Protein AF-A0A2C9KBS8-F1 (afdb_monomer_lite)

Secondary structure (DSSP, 8-state):
--TTPEETTTSEEEETTEEEEPPEEEEEEEEEBTEEEEEEEEETTTEEE-STTGGGGTT---GGG-TTS-EEEEEES-B-TTSSEEEEEEEETTGGGSTT-S-----TTHHHHHHHHHHHHHHHHT-SEEEEEEEEEEEEEEE-B--TT--TT--EEEEEEEEEEEEEEEETTEEEEEEEEEEEEEEEEEEEEE-PPP-TT---EEEE-SSS-EE-S-TTSGGGGGTTTSB-TTSSBTEEEEEEEEE-SHHHHHHHHHHHTGGGGT-HHHHHHHHTSPPEESBGGG--TTEEEEEEESTTS-EEEEEE-HHHHHHH-TT---EEEEEEE----SS--HHHHHHHHHTPEEPPSSTTS--EESS-TTS--HHHHHHHHHHHHHHTT-HHHHHHHHHHS----EESS------------

pLDDT: mean 85.55, std 11.58, range [31.38, 98.0]

Sequence (417 aa):
MEVGDSLLSDDYVSVGSIHVSKPIQFSTGAPFSNQYQTSAFIFSNGVIGFNDYMFTIGGITDISKLTNLNIVAPYLTNINPKLGQVYYHLYDMFGNQFEDVVQKFDNPKMAEILTRAKKDVTEYRGLVDFKVNNVLITTWVNVQPFSLNNKASEVNTFQAIYISGWETVKIAGQTIALDEESAYVIFLYQYGKMKWNHVPGRVVSIGTTGTNLNILKDLNTPLVAMLDRVPGNTGYKGVVSFEVGRVYGTAQSCNRYVCDNVNFLNNGRYQHEKNELYRCPCTLERLGNQWQLFETRGLFDEIYCYAISPVAKRRLLRNNIRNELCCYKWVKPESDDWKEWLRTWREATYLPPSPNSGHILVRDPWDYNYFAIENLYMHQMCCNSKEKYCNRFYKLFSDMGCSNFVTFVPRKFDGML

Radius of gyration: 27.91 Å; chains: 1; bounding box: 72×43×102 Å

Structure (mmCIF, N/CA/C/O backbone):
data_AF-A0A2C9KBS8-F1
#
_entry.id   AF-A0A2C9KBS8-F1
#
loop_
_atom_site.group_PDB
_atom_site.id
_atom_site.type_symbol
_atom_site.label_atom_id
_atom_site.label_alt_id
_atom_site.label_comp_id
_atom_site.label_asym_id
_atom_site.label_entity_id
_atom_site.label_seq_id
_atom_site.pdbx_PDB_ins_code
_atom_site.Cartn_x
_atom_site.Cartn_y
_atom_site.Cartn_z
_atom_site.occupancy
_atom_site.B_iso_or_equiv
_atom_site.auth_seq_id
_atom_site.auth_comp_id
_atom_site.auth_asym_id
_atom_site.auth_atom_id
_atom_site.pdbx_PDB_model_num
ATOM 1 N N . MET A 1 1 ? -21.560 -10.271 9.854 1.00 47.56 1 MET A N 1
ATOM 2 C CA . MET A 1 1 ? -20.763 -11.426 9.421 1.00 47.56 1 MET A CA 1
ATOM 3 C C . MET A 1 1 ? -20.836 -11.424 7.920 1.00 47.56 1 MET A C 1
ATOM 5 O O . MET A 1 1 ? -21.908 -11.673 7.372 1.00 47.56 1 MET A O 1
ATOM 9 N N . GLU A 1 2 ? -19.766 -10.976 7.290 1.00 56.41 2 GLU A N 1
ATOM 10 C CA . GLU A 1 2 ? -19.670 -10.923 5.838 1.00 56.41 2 GLU A CA 1
ATOM 11 C C . GLU A 1 2 ? -18.858 -12.116 5.336 1.00 56.41 2 GLU A C 1
ATOM 13 O O . GLU A 1 2 ? -18.122 -12.760 6.086 1.00 56.41 2 GLU A O 1
ATOM 18 N N . VAL A 1 3 ? -19.040 -12.457 4.063 1.00 57.53 3 VAL A N 1
ATOM 19 C CA . VAL A 1 3 ? -18.264 -13.520 3.423 1.00 57.53 3 VAL A CA 1
ATOM 20 C C . VAL A 1 3 ? -16.788 -13.114 3.448 1.00 57.53 3 VAL A C 1
ATOM 22 O O . VAL A 1 3 ? -16.436 -12.060 2.928 1.00 57.53 3 VAL A O 1
ATOM 25 N N . GLY A 1 4 ? -15.942 -13.950 4.053 1.00 63.09 4 GLY A N 1
ATOM 26 C CA . GLY A 1 4 ? -14.493 -13.743 4.131 1.00 63.09 4 GLY A CA 1
ATOM 27 C C . GLY A 1 4 ? -13.977 -13.208 5.470 1.00 63.09 4 GLY A C 1
ATOM 28 O O . GLY A 1 4 ? -12.762 -13.192 5.660 1.00 63.09 4 GLY A O 1
ATOM 29 N N . ASP A 1 5 ? -14.838 -12.796 6.409 1.00 74.19 5 ASP A N 1
ATOM 30 C CA . ASP A 1 5 ? -14.390 -12.407 7.756 1.00 74.19 5 ASP A CA 1
ATOM 31 C C . ASP A 1 5 ? -13.698 -13.589 8.454 1.00 74.19 5 ASP A C 1
ATOM 33 O O . ASP A 1 5 ? -14.250 -14.688 8.535 1.00 74.19 5 ASP A O 1
ATOM 37 N N . SER A 1 6 ? -12.503 -13.355 8.996 1.00 79.44 6 SER A N 1
ATOM 38 C CA . SER A 1 6 ? -11.821 -14.331 9.846 1.00 79.44 6 SER A CA 1
ATOM 39 C C . SER A 1 6 ? -12.314 -14.189 11.280 1.00 79.44 6 SER A C 1
ATOM 41 O O . SER A 1 6 ? -12.401 -13.079 11.813 1.00 79.44 6 SER A O 1
ATOM 43 N N . LEU A 1 7 ? -12.635 -15.317 11.910 1.00 85.31 7 LEU A N 1
ATOM 44 C CA . LEU A 1 7 ? -13.058 -15.380 13.301 1.00 85.31 7 LEU A CA 1
ATOM 45 C C . LEU A 1 7 ? -11.874 -15.828 14.164 1.00 85.31 7 LEU A C 1
ATOM 47 O O . LEU A 1 7 ? -11.342 -16.920 13.992 1.00 85.31 7 LEU A O 1
ATOM 51 N N . LEU A 1 8 ? -11.479 -14.993 15.126 1.00 84.12 8 LEU A N 1
ATOM 52 C CA . LEU A 1 8 ? -10.310 -15.247 15.974 1.00 84.12 8 LEU A CA 1
ATOM 53 C C . LEU A 1 8 ? -10.403 -16.572 16.746 1.00 84.12 8 LEU A C 1
ATOM 55 O O . LEU A 1 8 ? -9.382 -17.189 17.012 1.00 84.12 8 LEU A O 1
ATOM 59 N N . SER A 1 9 ? -11.604 -17.019 17.123 1.00 80.75 9 SER A N 1
ATOM 60 C CA . SER A 1 9 ? -11.768 -18.283 17.852 1.00 80.75 9 SER A CA 1
ATOM 61 C C . SER A 1 9 ? -11.468 -19.526 17.016 1.00 80.75 9 SER A C 1
ATOM 63 O O . SER A 1 9 ? -11.277 -20.587 17.604 1.00 80.75 9 SER A O 1
ATOM 65 N N . ASP A 1 10 ? -11.427 -19.406 15.689 1.00 83.56 10 ASP A N 1
ATOM 66 C CA . ASP A 1 10 ? -11.224 -20.550 14.797 1.00 83.56 10 ASP A CA 1
ATOM 67 C C . ASP A 1 10 ? -9.735 -20.879 14.636 1.00 83.56 10 ASP A C 1
ATOM 69 O O . ASP A 1 10 ? -9.373 -22.041 14.467 1.00 83.56 10 ASP A O 1
ATOM 73 N N . ASP A 1 11 ? -8.862 -19.868 14.716 1.00 83.38 11 ASP A N 1
ATOM 74 C CA . ASP A 1 11 ? -7.425 -20.022 14.496 1.00 83.38 11 ASP A CA 1
ATOM 75 C C . ASP A 1 11 ? -6.623 -18.961 15.271 1.00 83.38 11 ASP A C 1
ATOM 77 O O . ASP A 1 11 ? -6.515 -17.799 14.861 1.00 83.38 11 ASP A O 1
ATOM 81 N N . TYR A 1 12 ? -6.069 -19.357 16.422 1.00 87.25 12 TYR A N 1
ATOM 82 C CA . TYR A 1 12 ? -5.341 -18.461 17.320 1.00 87.25 12 TYR A CA 1
ATOM 83 C C . TYR A 1 12 ? -4.171 -19.135 18.038 1.00 87.25 12 TYR A C 1
ATOM 85 O O . TYR A 1 12 ? -4.115 -20.352 18.217 1.00 87.25 12 TYR A O 1
ATOM 93 N N . VAL A 1 13 ? -3.255 -18.298 18.520 1.00 86.25 13 VAL A N 1
ATOM 94 C CA . VAL A 1 13 ? -2.215 -18.655 19.484 1.00 86.25 13 VAL A CA 1
ATOM 95 C C . VAL A 1 13 ? -2.587 -18.058 20.839 1.00 86.25 13 VAL A C 1
ATOM 97 O O . VAL A 1 13 ? -2.938 -16.881 20.939 1.00 86.25 13 VAL A O 1
ATOM 100 N N . SER A 1 14 ? -2.517 -18.864 21.897 1.00 84.88 14 SER A N 1
ATOM 101 C CA . SER A 1 14 ? -2.708 -18.384 23.269 1.00 84.88 14 SER A CA 1
ATOM 102 C C . SER A 1 14 ? -1.420 -17.780 23.812 1.00 84.88 14 SER A C 1
ATOM 104 O O . SER A 1 14 ? -0.392 -18.455 23.865 1.00 84.88 14 SER A O 1
ATOM 106 N N . VAL A 1 15 ? -1.493 -16.545 24.304 1.00 77.25 15 VAL A N 1
ATOM 107 C CA . VAL A 1 15 ? -0.417 -15.911 25.076 1.00 77.25 15 VAL A CA 1
ATOM 108 C C . VAL A 1 15 ? -0.972 -15.553 26.449 1.00 77.25 15 VAL A C 1
ATOM 110 O O . VAL A 1 15 ? -1.724 -14.589 26.604 1.00 77.25 15 VAL A O 1
ATOM 113 N N . GLY A 1 16 ? -0.648 -16.368 27.455 1.00 78.44 16 GLY A N 1
ATOM 114 C CA . GLY A 1 16 ? -1.288 -16.273 28.766 1.00 78.44 16 GLY A CA 1
ATOM 115 C C . GLY A 1 16 ? -2.800 -16.504 28.658 1.00 78.44 16 GLY A C 1
ATOM 116 O O . GLY A 1 16 ? -3.236 -17.565 28.218 1.00 78.44 16 GLY A O 1
ATOM 117 N N . SER A 1 17 ? -3.600 -15.509 29.049 1.00 78.94 17 SER A N 1
ATOM 118 C CA . SER A 1 17 ? -5.070 -15.553 29.008 1.00 78.94 17 SER A CA 1
ATOM 119 C C . SER A 1 17 ? -5.684 -14.840 27.797 1.00 78.94 17 SER A C 1
ATOM 121 O O . SER A 1 17 ? -6.866 -14.505 27.832 1.00 78.94 17 SER A O 1
ATOM 123 N N . ILE A 1 18 ? -4.900 -14.545 26.758 1.00 85.12 18 ILE A N 1
ATOM 124 C CA . ILE A 1 18 ? -5.331 -13.773 25.584 1.00 85.12 18 ILE A CA 1
ATOM 125 C C . ILE A 1 18 ? -5.205 -14.648 24.333 1.00 85.12 18 ILE A C 1
ATOM 127 O O . ILE A 1 18 ? -4.222 -15.375 24.183 1.00 85.12 18 ILE A O 1
ATOM 131 N N . HIS A 1 19 ? -6.194 -14.573 23.439 1.00 89.44 19 HIS A N 1
ATOM 132 C CA . HIS A 1 19 ? -6.116 -15.179 22.108 1.00 89.44 19 HIS A CA 1
ATOM 133 C C . HIS A 1 19 ? -5.547 -14.160 21.117 1.00 89.44 19 HIS A C 1
ATOM 135 O O . HIS A 1 19 ? -5.976 -13.001 21.111 1.00 89.44 19 HIS A O 1
ATOM 141 N N . VAL A 1 20 ? -4.599 -14.596 20.288 1.00 89.69 20 VAL A N 1
ATOM 142 C CA . VAL A 1 20 ? -3.915 -13.772 19.283 1.00 89.69 20 VAL A CA 1
ATOM 143 C C . VAL A 1 20 ? -4.057 -14.423 17.914 1.00 89.69 20 VAL A C 1
ATOM 145 O O . VAL A 1 20 ? -3.843 -15.628 17.786 1.00 89.69 20 VAL A O 1
ATOM 148 N N . SER A 1 21 ? -4.419 -13.648 16.892 1.00 90.75 21 SER A N 1
ATOM 149 C CA . SER A 1 21 ? -4.549 -14.168 15.529 1.00 90.75 21 SER A CA 1
ATOM 150 C C . SER A 1 21 ? -3.205 -14.652 14.982 1.00 90.75 21 SER A C 1
ATOM 152 O O . SER A 1 21 ? -2.134 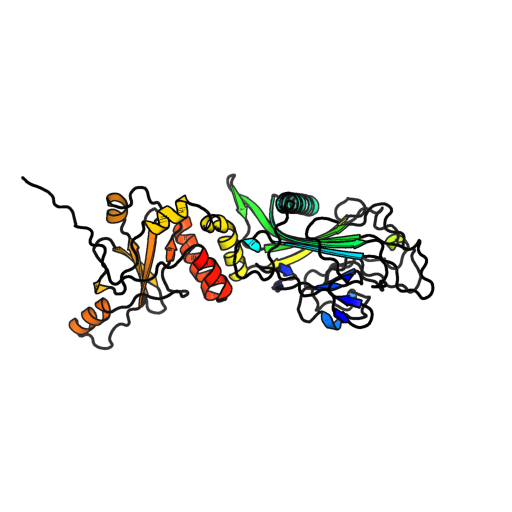-14.227 15.423 1.00 90.75 21 SER A O 1
ATOM 154 N N . LYS A 1 22 ? -3.250 -15.471 13.929 1.00 87.75 22 LYS A N 1
ATOM 155 C CA . LYS A 1 22 ? -2.111 -15.596 13.009 1.00 87.75 22 LYS A CA 1
ATOM 156 C C . LYS A 1 22 ? -1.735 -14.227 12.411 1.00 87.75 22 LYS A C 1
ATOM 158 O O . LYS A 1 22 ? -2.576 -13.320 12.398 1.00 87.75 22 LYS A O 1
ATOM 163 N N . PRO A 1 23 ? -0.492 -14.059 11.919 1.00 87.56 23 PRO A N 1
ATOM 164 C CA . PRO A 1 23 ? -0.066 -12.804 11.313 1.00 87.56 23 PRO A CA 1
ATOM 165 C C . PRO A 1 23 ? -0.908 -12.477 10.076 1.00 87.56 23 PRO A C 1
ATOM 167 O O . PRO A 1 23 ? -0.992 -13.274 9.140 1.00 87.56 23 PRO A O 1
ATOM 170 N N . ILE A 1 24 ? -1.485 -11.281 10.064 1.00 88.56 24 ILE A N 1
ATOM 171 C CA . ILE A 1 24 ? -2.186 -10.694 8.921 1.00 88.56 24 ILE A CA 1
ATOM 172 C C . ILE A 1 24 ? -1.147 -9.949 8.090 1.00 88.56 24 ILE A C 1
ATOM 174 O O . ILE A 1 24 ? -0.577 -8.973 8.568 1.00 88.56 24 ILE A O 1
ATOM 178 N N . GLN A 1 25 ? -0.872 -10.417 6.875 1.00 87.50 25 GLN A N 1
ATOM 179 C CA . GLN A 1 25 ? 0.206 -9.891 6.033 1.00 87.50 25 GLN A CA 1
ATOM 180 C C . GLN A 1 25 ? -0.299 -8.789 5.096 1.00 87.50 25 GLN A C 1
ATOM 182 O O . GLN A 1 25 ? -1.253 -9.008 4.353 1.00 87.50 25 GLN A O 1
ATOM 187 N N . PHE A 1 26 ? 0.379 -7.641 5.077 1.00 87.12 26 PHE A N 1
ATOM 188 C CA . PHE A 1 26 ? 0.108 -6.548 4.138 1.00 87.12 26 PHE A CA 1
ATOM 189 C C . PHE A 1 26 ? 0.974 -6.699 2.889 1.00 87.12 26 PHE A C 1
ATOM 191 O O . PHE A 1 26 ? 2.207 -6.739 2.982 1.00 87.12 26 PHE A O 1
ATOM 198 N N . SER A 1 27 ? 0.373 -6.736 1.698 1.00 81.94 27 SER A N 1
ATOM 199 C CA . SER A 1 27 ? 1.137 -6.988 0.474 1.00 81.94 27 SER A CA 1
ATOM 200 C C . SER A 1 27 ? 2.098 -5.841 0.149 1.00 81.94 27 SER A C 1
ATOM 202 O O . SER A 1 27 ? 3.232 -6.096 -0.268 1.00 81.94 27 SER A O 1
ATOM 204 N N . THR A 1 28 ? 1.686 -4.593 0.375 1.00 81.25 28 THR A N 1
ATOM 205 C CA . THR A 1 28 ? 2.481 -3.372 0.155 1.00 81.25 28 THR A CA 1
ATOM 206 C C . THR A 1 28 ? 3.132 -2.837 1.432 1.00 81.25 28 THR A C 1
ATOM 208 O O . THR A 1 28 ? 3.861 -1.852 1.377 1.00 81.25 28 THR A O 1
ATOM 211 N N . GLY A 1 29 ? 2.887 -3.473 2.580 1.00 87.81 29 GLY A N 1
ATOM 212 C CA . GLY A 1 29 ? 3.181 -2.903 3.895 1.00 87.81 29 GLY A CA 1
ATOM 213 C C . GLY A 1 29 ? 2.110 -1.912 4.365 1.00 87.81 29 GLY A C 1
ATOM 214 O O . GLY A 1 29 ? 1.300 -1.427 3.578 1.00 87.81 29 GLY A O 1
ATOM 215 N N . ALA A 1 30 ? 2.121 -1.639 5.668 1.00 91.38 30 ALA A N 1
ATOM 216 C CA . ALA A 1 30 ? 1.193 -0.767 6.379 1.00 91.38 30 ALA A CA 1
ATOM 217 C C . ALA A 1 30 ? 1.975 0.340 7.112 1.00 91.38 30 ALA A C 1
ATOM 219 O O . ALA A 1 30 ? 2.796 0.020 7.978 1.00 91.38 30 ALA A O 1
ATOM 220 N N . PRO A 1 31 ? 1.787 1.630 6.781 1.00 93.94 31 PRO A N 1
ATOM 221 C CA . PRO A 1 31 ? 2.407 2.725 7.517 1.00 93.94 31 PRO A CA 1
ATOM 222 C C . PRO A 1 31 ? 2.005 2.719 8.994 1.00 93.94 31 PRO A C 1
ATOM 224 O O . PRO A 1 31 ? 0.822 2.740 9.341 1.00 93.94 31 PRO A O 1
ATOM 227 N N . PHE A 1 32 ? 2.988 2.740 9.882 1.00 93.06 32 PHE A N 1
ATOM 228 C CA . PHE A 1 32 ? 2.775 2.974 11.304 1.00 93.06 32 PHE A CA 1
ATOM 229 C C . PHE A 1 32 ? 3.991 3.694 11.870 1.00 93.06 32 PHE A C 1
ATOM 231 O O . PHE A 1 32 ? 5.130 3.295 11.611 1.00 93.06 32 PHE A O 1
ATOM 238 N N . SER A 1 33 ? 3.770 4.756 12.639 1.00 90.75 33 SER A N 1
ATOM 239 C CA . SER A 1 33 ? 4.826 5.696 13.007 1.00 90.75 33 SER A CA 1
ATOM 240 C C . SER A 1 33 ? 5.521 6.211 11.735 1.00 90.75 33 SER A C 1
ATOM 242 O O . SER A 1 33 ? 4.856 6.723 10.837 1.00 90.75 33 SER A O 1
ATOM 244 N N . ASN A 1 34 ? 6.833 6.027 11.613 1.00 89.50 34 ASN A N 1
ATOM 245 C CA . ASN A 1 34 ? 7.639 6.386 10.447 1.00 89.50 34 ASN A CA 1
ATOM 246 C C . ASN A 1 34 ? 8.169 5.157 9.683 1.00 89.50 34 ASN A C 1
ATOM 248 O O . ASN A 1 34 ? 9.187 5.248 8.997 1.00 89.50 34 ASN A O 1
ATOM 252 N N . GLN A 1 35 ? 7.519 3.993 9.813 1.00 88.75 35 GLN A N 1
ATOM 253 C CA . GLN A 1 35 ? 7.979 2.736 9.214 1.00 88.75 35 GLN A CA 1
ATOM 254 C C . GLN A 1 35 ? 6.842 1.939 8.573 1.00 88.75 35 GLN A C 1
ATOM 256 O O . GLN A 1 35 ? 5.684 2.027 8.980 1.00 88.75 35 GLN A O 1
ATOM 261 N N . TYR A 1 36 ? 7.192 1.109 7.588 1.00 89.25 36 TYR A N 1
ATOM 262 C CA . TYR A 1 36 ? 6.284 0.082 7.093 1.00 89.25 36 TYR A CA 1
ATOM 263 C C . TYR A 1 36 ? 6.294 -1.136 8.003 1.00 89.25 36 TYR A C 1
ATOM 265 O O . TYR A 1 36 ? 7.345 -1.715 8.275 1.00 89.25 36 TYR A O 1
ATOM 273 N N . GLN A 1 37 ? 5.101 -1.561 8.388 1.00 89.56 37 GLN A N 1
ATOM 274 C CA . GLN A 1 37 ? 4.848 -2.813 9.077 1.00 89.56 37 GLN A CA 1
ATOM 275 C C . GLN A 1 37 ? 4.371 -3.834 8.048 1.00 89.56 37 GLN A C 1
ATOM 277 O O . GLN A 1 37 ? 3.534 -3.532 7.198 1.00 89.56 37 GLN A O 1
ATOM 282 N N . THR A 1 38 ? 4.940 -5.033 8.068 1.00 87.56 38 THR A N 1
ATOM 283 C CA . THR A 1 38 ? 4.588 -6.097 7.113 1.00 87.56 38 THR A CA 1
ATOM 284 C C . THR A 1 38 ? 3.438 -6.960 7.606 1.00 87.56 38 THR A C 1
ATOM 286 O O . THR A 1 38 ? 2.734 -7.554 6.794 1.00 87.56 38 THR A O 1
ATOM 289 N N . SER A 1 39 ? 3.227 -6.995 8.920 1.00 89.19 39 SER A N 1
ATOM 290 C CA . SER A 1 39 ? 2.248 -7.839 9.587 1.00 89.19 39 SER A CA 1
ATOM 291 C C . SER A 1 39 ? 1.463 -7.064 10.650 1.00 89.19 39 SER A C 1
ATOM 293 O O . SER A 1 39 ? 1.947 -6.082 11.223 1.00 89.19 39 SER A O 1
ATOM 295 N N . ALA A 1 40 ? 0.246 -7.528 10.924 1.00 92.25 40 ALA A N 1
ATOM 296 C CA . ALA A 1 40 ? -0.526 -7.164 12.104 1.00 92.25 40 ALA A CA 1
ATOM 297 C C . ALA A 1 40 ? -1.071 -8.404 12.822 1.00 92.25 40 ALA A C 1
ATOM 299 O O . ALA A 1 40 ? -1.252 -9.466 12.224 1.00 92.25 40 ALA A O 1
ATOM 300 N N . PHE A 1 41 ? -1.369 -8.244 14.106 1.00 91.94 41 PHE A N 1
ATOM 301 C CA . PHE A 1 41 ? -1.920 -9.276 14.978 1.00 91.94 41 PHE A CA 1
ATOM 302 C C . PHE A 1 41 ? -3.132 -8.729 15.724 1.00 91.94 41 PHE A C 1
ATOM 304 O O . PHE A 1 41 ? -3.085 -7.622 16.266 1.00 91.94 41 PHE A O 1
ATOM 311 N N . ILE A 1 42 ? -4.209 -9.509 15.776 1.00 92.94 42 ILE A N 1
ATOM 312 C CA . ILE A 1 42 ? -5.445 -9.150 16.473 1.00 92.94 42 ILE A CA 1
ATOM 313 C C . ILE A 1 42 ? -5.497 -9.870 17.808 1.00 92.94 42 ILE A C 1
ATOM 315 O O . ILE A 1 42 ? -5.393 -11.094 17.862 1.00 92.94 42 ILE A O 1
ATOM 319 N N . PHE A 1 43 ? -5.703 -9.112 18.878 1.00 92.06 43 PHE A N 1
ATOM 320 C CA . PHE A 1 43 ? -5.764 -9.634 20.233 1.00 92.06 43 PHE A CA 1
ATOM 321 C C . PHE A 1 43 ? -7.194 -9.589 20.769 1.00 92.06 43 PHE A C 1
ATOM 323 O O . PHE A 1 43 ? -7.932 -8.611 20.597 1.00 92.06 43 PHE A O 1
ATOM 330 N N . SER A 1 44 ? -7.583 -10.625 21.512 1.00 91.62 44 SER A N 1
ATOM 331 C CA . SER A 1 44 ? -8.906 -10.692 22.143 1.00 91.62 44 SER A CA 1
ATOM 332 C C . SER A 1 44 ? -9.144 -9.591 23.183 1.00 91.62 44 SER A C 1
ATOM 334 O O . SER A 1 44 ? -10.291 -9.295 23.493 1.00 91.62 44 SER A O 1
ATOM 336 N N . ASN A 1 45 ? -8.082 -8.964 23.699 1.00 89.50 45 ASN A N 1
ATOM 337 C CA . ASN A 1 45 ? -8.128 -7.900 24.705 1.00 89.50 45 ASN A CA 1
ATOM 338 C C . ASN A 1 45 ? -8.363 -6.485 24.136 1.00 89.50 45 ASN A C 1
ATOM 340 O O . ASN A 1 45 ? -8.234 -5.518 24.882 1.00 89.50 45 ASN A O 1
ATOM 344 N N . GLY A 1 46 ? -8.739 -6.359 22.858 1.00 91.75 46 GLY A N 1
ATOM 345 C CA . GLY A 1 46 ? -9.110 -5.073 22.255 1.00 91.75 46 GLY A CA 1
ATOM 346 C C . GLY A 1 46 ? -7.938 -4.310 21.641 1.00 91.75 46 GLY A C 1
ATOM 347 O O . GLY A 1 46 ? -7.930 -3.079 21.676 1.00 91.75 46 GLY A O 1
ATOM 348 N N . VAL A 1 47 ? -6.945 -5.036 21.115 1.00 91.94 47 VAL A N 1
ATOM 349 C CA . VAL A 1 47 ? -5.708 -4.488 20.542 1.00 91.94 47 VAL A CA 1
ATOM 350 C C . VAL A 1 47 ? -5.437 -5.044 19.147 1.00 91.94 47 VAL A C 1
ATOM 352 O O . VAL A 1 47 ? -5.622 -6.233 18.889 1.00 91.94 47 VAL A O 1
ATOM 355 N N . ILE A 1 48 ? -4.941 -4.171 18.271 1.00 93.62 48 ILE A N 1
ATOM 356 C CA . ILE A 1 48 ? -4.240 -4.519 17.035 1.00 93.62 48 ILE A CA 1
ATOM 357 C C . ILE A 1 48 ? -2.770 -4.158 17.221 1.00 93.62 48 ILE A C 1
ATOM 359 O O . ILE A 1 48 ? -2.436 -3.015 17.543 1.00 93.62 48 ILE A O 1
ATOM 363 N N . GLY A 1 49 ? -1.901 -5.136 17.022 1.00 91.31 49 GLY A N 1
ATOM 364 C CA . GLY A 1 49 ? -0.464 -4.988 17.141 1.00 91.31 49 GLY A CA 1
ATOM 365 C C . GLY A 1 49 ? 0.239 -5.014 15.793 1.00 91.31 49 GLY A C 1
ATOM 366 O O . GLY A 1 49 ? -0.009 -5.928 15.015 1.00 91.31 49 GLY A O 1
ATOM 367 N N . PHE A 1 50 ? 1.133 -4.063 15.531 1.00 89.06 50 PHE A N 1
ATOM 368 C CA . PHE A 1 50 ? 1.896 -3.961 14.285 1.00 89.06 50 PHE A CA 1
ATOM 369 C C . PHE A 1 50 ? 3.401 -4.143 14.547 1.00 89.06 50 PHE A C 1
ATOM 371 O O . PHE A 1 50 ? 4.147 -3.168 14.599 1.00 89.06 50 PHE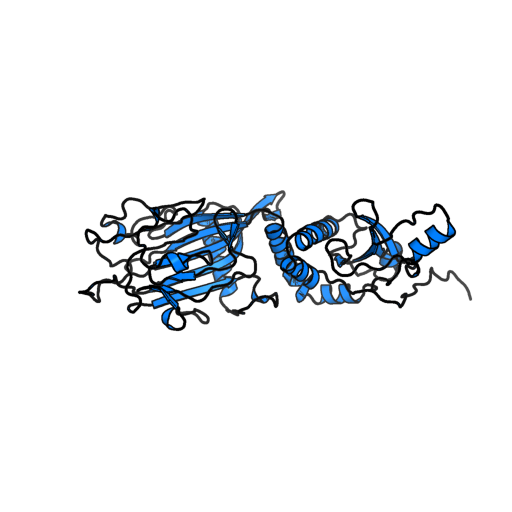 A O 1
ATOM 378 N N . ASN A 1 51 ? 3.829 -5.382 14.802 1.00 75.81 51 ASN A N 1
ATOM 379 C CA . ASN A 1 51 ? 5.187 -5.920 14.607 1.00 75.81 51 ASN A CA 1
ATOM 380 C C . ASN A 1 51 ? 5.230 -7.391 15.072 1.00 75.81 51 ASN A C 1
ATOM 382 O O . ASN A 1 51 ? 4.340 -7.850 15.788 1.00 75.81 51 ASN A O 1
ATOM 386 N N . ASP A 1 52 ? 6.301 -8.111 14.741 1.00 65.81 52 ASP A N 1
ATOM 387 C CA . ASP A 1 52 ? 6.470 -9.521 15.131 1.00 65.81 52 ASP A CA 1
ATOM 388 C C . ASP A 1 52 ? 6.886 -9.714 16.611 1.00 65.81 52 ASP A C 1
ATOM 390 O O . ASP A 1 52 ? 6.832 -10.823 17.140 1.00 65.81 52 ASP A O 1
ATOM 394 N N . TYR A 1 53 ? 7.249 -8.638 17.323 1.00 64.38 53 TYR A N 1
ATOM 395 C CA . TYR A 1 53 ? 7.610 -8.644 18.752 1.00 64.38 53 TYR A CA 1
ATOM 396 C C . TYR A 1 53 ? 6.400 -8.466 19.700 1.00 64.38 53 TYR A C 1
ATOM 398 O O . TYR A 1 53 ? 6.561 -8.444 20.927 1.00 64.38 53 TYR A O 1
ATOM 406 N N . MET A 1 54 ? 5.179 -8.378 19.158 1.00 63.03 54 MET A N 1
ATOM 407 C CA . MET A 1 54 ? 3.929 -8.128 19.894 1.00 63.03 54 MET A CA 1
ATOM 408 C C . MET A 1 54 ? 3.541 -9.241 20.883 1.00 63.03 54 MET A C 1
ATOM 410 O O . MET A 1 54 ? 2.767 -8.996 21.808 1.00 63.03 54 MET A O 1
ATOM 414 N N . PHE A 1 55 ? 4.084 -10.456 20.747 1.00 59.19 55 PHE A N 1
ATOM 415 C CA . PHE A 1 55 ? 3.770 -11.584 21.639 1.00 59.19 55 PHE A CA 1
ATOM 416 C C . PHE A 1 55 ? 4.193 -11.358 23.105 1.00 59.19 55 PHE A C 1
ATOM 418 O O . PHE A 1 55 ? 3.801 -12.116 23.987 1.00 59.19 55 PHE A O 1
ATOM 425 N N . THR A 1 56 ? 4.938 -10.288 23.396 1.00 57.69 56 THR A N 1
ATOM 426 C CA . THR A 1 56 ? 5.301 -9.863 24.760 1.00 57.69 56 THR A CA 1
ATOM 427 C C . THR A 1 56 ? 4.190 -9.102 25.501 1.00 57.69 56 THR A C 1
ATOM 429 O O . THR A 1 56 ? 4.303 -8.884 26.705 1.00 57.69 56 THR A O 1
ATOM 432 N N . ILE A 1 57 ? 3.092 -8.729 24.829 1.00 58.94 57 ILE A N 1
ATOM 433 C CA . ILE A 1 57 ? 2.006 -7.901 25.401 1.00 58.94 57 ILE A CA 1
ATOM 434 C C . ILE A 1 57 ? 1.008 -8.726 26.237 1.00 58.94 57 ILE A C 1
ATOM 436 O O . ILE A 1 57 ? 0.106 -8.163 26.858 1.00 58.94 57 ILE A O 1
ATOM 440 N N . GLY A 1 58 ? 1.154 -10.056 26.290 1.00 53.56 58 GLY A N 1
ATOM 441 C CA . GLY A 1 58 ? 0.243 -10.966 26.990 1.00 53.56 58 GLY A CA 1
ATOM 442 C C . GLY A 1 58 ? 0.062 -10.634 28.478 1.00 53.56 58 GLY A C 1
ATOM 443 O O . GLY A 1 58 ? 0.784 -11.156 29.320 1.00 53.56 58 GLY A O 1
ATOM 444 N N . GLY A 1 59 ? -0.907 -9.773 28.803 1.00 57.12 59 GLY A N 1
ATOM 445 C CA . GLY A 1 59 ? -1.247 -9.354 30.168 1.00 57.12 59 GLY A CA 1
ATOM 446 C C . GLY A 1 59 ? -1.229 -7.843 30.431 1.00 57.12 59 GLY A C 1
ATOM 447 O O . GLY A 1 59 ? -1.602 -7.424 31.524 1.00 57.12 59 GLY A O 1
ATOM 448 N N . ILE A 1 60 ? -0.835 -7.004 29.468 1.00 64.62 60 ILE A N 1
ATOM 449 C CA . ILE A 1 60 ? -0.763 -5.549 29.676 1.00 64.62 60 ILE A CA 1
ATOM 450 C C . ILE A 1 60 ? -2.111 -4.901 29.337 1.00 64.62 60 ILE A C 1
ATOM 452 O O . ILE A 1 60 ? -2.617 -5.056 28.231 1.00 64.62 60 ILE A O 1
ATOM 456 N N . THR A 1 61 ? -2.691 -4.160 30.286 1.00 60.69 61 THR A N 1
ATOM 457 C CA . THR A 1 61 ? -3.965 -3.422 30.123 1.00 60.69 61 THR A CA 1
ATOM 458 C C . THR A 1 61 ? -3.785 -1.902 30.061 1.00 60.69 61 THR A C 1
ATOM 460 O O . THR A 1 61 ? -4.756 -1.160 29.918 1.00 60.69 61 THR A O 1
ATOM 463 N N . ASP A 1 62 ? -2.548 -1.431 30.214 1.00 70.38 62 ASP A N 1
ATOM 464 C CA . ASP A 1 62 ? -2.191 -0.016 30.247 1.00 70.38 62 ASP A CA 1
ATOM 465 C C . ASP A 1 62 ? -1.287 0.324 29.062 1.00 70.38 62 ASP A C 1
ATOM 467 O O . ASP A 1 62 ? -0.106 -0.030 29.036 1.00 70.38 62 ASP A O 1
ATOM 471 N N . ILE A 1 63 ? -1.864 1.010 28.075 1.00 76.00 63 ILE A N 1
ATOM 472 C CA . ILE A 1 63 ? -1.163 1.360 26.838 1.00 76.00 63 ILE A CA 1
ATOM 473 C C . ILE A 1 63 ? -0.101 2.446 27.047 1.00 76.00 63 ILE A C 1
ATOM 475 O O . ILE A 1 63 ? 0.848 2.530 26.270 1.00 76.00 63 ILE A O 1
ATOM 479 N N . SER A 1 64 ? -0.201 3.241 28.120 1.00 68.38 64 SER A N 1
ATOM 480 C CA . SER A 1 64 ? 0.770 4.306 28.413 1.00 68.38 64 SER A CA 1
ATOM 481 C C . SER A 1 64 ? 2.175 3.766 28.702 1.00 68.38 64 SER A C 1
ATOM 483 O O . SER A 1 64 ? 3.163 4.477 28.538 1.00 68.38 64 SER A O 1
ATOM 485 N N . LYS A 1 65 ? 2.275 2.484 29.067 1.00 72.06 65 LYS A N 1
ATOM 486 C CA . LYS A 1 65 ? 3.536 1.780 29.332 1.00 72.06 65 LYS A CA 1
ATOM 487 C C . LYS A 1 65 ? 4.159 1.160 28.077 1.00 72.06 65 LYS A C 1
ATOM 489 O O . LYS A 1 65 ? 5.237 0.580 28.163 1.00 72.06 65 LYS A O 1
ATOM 494 N N . LEU A 1 66 ? 3.495 1.264 26.922 1.00 72.56 66 LEU A N 1
ATOM 495 C CA . LEU A 1 66 ? 3.851 0.575 25.676 1.00 72.56 66 LEU A CA 1
ATOM 496 C C . LEU A 1 66 ? 4.272 1.539 24.560 1.00 72.56 66 LEU A C 1
ATOM 498 O O . LEU A 1 66 ? 3.921 1.356 23.398 1.00 72.56 66 LEU A O 1
ATOM 502 N N . THR A 1 67 ? 5.055 2.565 24.890 1.00 68.88 67 THR A N 1
ATOM 503 C CA . THR A 1 67 ? 5.439 3.625 23.939 1.00 68.88 67 THR A CA 1
ATOM 504 C C . THR A 1 67 ? 6.317 3.141 22.783 1.00 68.88 67 THR A C 1
ATOM 506 O O . THR A 1 67 ? 6.249 3.703 21.696 1.00 68.88 67 THR A O 1
ATOM 509 N N . ASN A 1 68 ? 7.111 2.087 22.995 1.00 73.56 68 ASN A N 1
ATOM 510 C CA . ASN A 1 68 ? 8.062 1.560 22.002 1.00 73.56 68 ASN A CA 1
ATOM 511 C C . ASN A 1 68 ? 7.434 0.545 21.037 1.00 73.56 68 ASN A C 1
ATOM 513 O O . ASN A 1 68 ? 8.119 -0.055 20.212 1.00 73.56 68 ASN A O 1
ATOM 517 N N . LEU A 1 69 ? 6.138 0.304 21.189 1.00 82.12 69 LEU A N 1
ATOM 518 C CA . LEU A 1 69 ? 5.376 -0.661 20.424 1.00 82.12 69 LEU A CA 1
ATOM 519 C C . LEU A 1 69 ? 4.431 0.089 19.485 1.00 82.12 69 LEU A C 1
ATOM 521 O O . LEU A 1 69 ? 4.049 1.219 19.769 1.00 82.12 69 LEU A O 1
ATOM 525 N N . ASN A 1 70 ? 4.045 -0.527 18.371 1.00 89.25 70 ASN A N 1
ATOM 526 C CA . ASN A 1 70 ? 3.085 0.040 17.423 1.00 89.25 70 ASN A CA 1
ATOM 527 C C . ASN A 1 70 ? 1.731 -0.643 17.635 1.00 89.25 70 ASN A C 1
ATOM 529 O O . ASN A 1 70 ? 1.510 -1.762 17.171 1.00 89.25 70 ASN A O 1
ATOM 533 N N . ILE A 1 71 ? 0.861 -0.008 18.415 1.00 90.69 71 ILE A N 1
ATOM 534 C CA . ILE A 1 71 ? -0.395 -0.584 18.892 1.00 90.69 71 ILE A CA 1
ATOM 535 C C . ILE A 1 71 ? -1.544 0.356 18.560 1.00 90.69 71 ILE A C 1
ATOM 537 O O . ILE A 1 71 ? -1.438 1.573 18.711 1.00 90.69 71 ILE A O 1
ATOM 541 N N . VAL A 1 72 ? -2.668 -0.239 18.180 1.00 93.94 72 VAL A N 1
ATOM 542 C CA . VAL A 1 72 ? -3.979 0.398 18.105 1.00 93.94 72 VAL A CA 1
ATOM 543 C C . VAL A 1 72 ? -4.880 -0.271 19.132 1.00 93.94 72 VAL A C 1
ATOM 545 O O . VAL A 1 72 ? -5.131 -1.471 19.055 1.00 93.94 72 VAL A O 1
ATOM 548 N N . ALA A 1 73 ? -5.383 0.498 20.086 1.00 93.56 73 ALA A N 1
ATOM 549 C CA . ALA A 1 73 ? -6.295 0.033 21.118 1.00 93.56 73 ALA A CA 1
ATOM 550 C C . ALA A 1 73 ? -7.601 0.830 21.043 1.00 93.56 73 ALA A C 1
ATOM 552 O O . ALA A 1 73 ? -7.705 1.875 21.687 1.00 93.56 73 ALA A O 1
ATOM 553 N N . PRO A 1 74 ? -8.615 0.368 20.292 1.00 93.94 74 PRO A N 1
ATOM 554 C CA . PRO A 1 74 ? -9.951 0.947 20.399 1.00 93.94 74 PRO A CA 1
ATOM 555 C C . PRO A 1 74 ? -10.533 0.759 21.803 1.00 93.94 74 PRO A C 1
ATOM 557 O O . PRO A 1 74 ? -11.304 1.590 22.256 1.00 93.94 74 PRO A O 1
ATOM 560 N N . TYR A 1 75 ? -10.192 -0.327 22.503 1.00 92.12 75 TYR A N 1
ATOM 561 C CA . TYR A 1 75 ? -10.673 -0.574 23.861 1.00 92.12 75 TYR A CA 1
ATOM 562 C C . TYR A 1 75 ? -9.840 -1.670 24.543 1.00 92.12 75 TYR A C 1
ATOM 564 O O . TYR A 1 75 ? -10.264 -2.820 24.647 1.00 92.12 75 TYR A O 1
ATOM 572 N N . LEU A 1 76 ? -8.633 -1.327 24.997 1.00 89.62 76 LEU A N 1
ATOM 573 C CA . LEU A 1 76 ? -7.743 -2.265 25.679 1.00 89.62 76 LEU A CA 1
ATOM 574 C C . LEU A 1 76 ? -8.164 -2.458 27.135 1.00 89.62 76 LEU A C 1
ATOM 576 O O . LEU A 1 76 ? -8.143 -1.524 27.940 1.00 89.62 76 LEU A O 1
ATOM 580 N N . THR A 1 77 ? -8.501 -3.694 27.487 1.00 86.44 77 THR A N 1
ATOM 581 C CA . THR A 1 77 ? -8.820 -4.100 28.858 1.00 86.44 77 THR A CA 1
ATOM 582 C C . THR A 1 77 ? -8.754 -5.622 29.002 1.00 86.44 77 THR A C 1
ATOM 584 O O . THR A 1 77 ? -8.534 -6.342 28.031 1.00 86.44 77 THR A O 1
ATOM 587 N N . ASN A 1 78 ? -8.960 -6.146 30.208 1.00 84.94 78 ASN A N 1
ATOM 588 C CA . ASN A 1 78 ? -8.994 -7.588 30.426 1.00 84.94 78 ASN A CA 1
ATOM 589 C C . ASN A 1 78 ? -10.334 -8.168 29.930 1.00 84.94 78 ASN A C 1
ATOM 591 O O . ASN A 1 78 ? -11.318 -8.175 30.669 1.00 84.94 78 ASN A O 1
ATOM 595 N N . ILE A 1 79 ? -10.391 -8.593 28.665 1.00 88.06 79 ILE A N 1
ATOM 596 C CA . ILE A 1 79 ? -11.553 -9.251 28.041 1.00 88.06 79 ILE A CA 1
ATOM 597 C C . ILE A 1 79 ? -11.449 -10.764 28.235 1.00 88.06 79 ILE A C 1
ATOM 599 O O . ILE A 1 79 ? -10.384 -11.348 28.042 1.00 88.06 79 ILE A O 1
ATOM 603 N N . ASN A 1 80 ? -12.568 -11.414 28.558 1.00 86.75 80 ASN A N 1
ATOM 604 C CA . ASN A 1 80 ? -12.646 -12.868 28.566 1.00 86.75 80 ASN A CA 1
ATOM 605 C C . ASN A 1 80 ? -12.590 -13.406 27.123 1.00 86.75 80 ASN A C 1
ATOM 607 O O . ASN A 1 80 ? -13.559 -13.232 26.384 1.00 86.75 80 ASN A O 1
ATOM 611 N N . PRO A 1 81 ? -11.518 -14.109 26.716 1.00 83.88 81 PRO A N 1
ATOM 612 C CA . PRO A 1 81 ? -11.347 -14.555 25.332 1.00 83.88 81 PRO A CA 1
ATOM 613 C C . PRO A 1 81 ? -12.337 -15.655 24.913 1.00 83.88 81 PRO A C 1
ATOM 615 O O . PRO A 1 81 ? -12.429 -15.975 23.732 1.00 83.88 81 PRO A O 1
ATOM 618 N N . LYS A 1 82 ? -13.065 -16.252 25.869 1.00 85.44 82 LYS A N 1
ATOM 619 C CA . LYS A 1 82 ? -14.070 -17.298 25.626 1.00 85.44 82 LYS A CA 1
ATOM 620 C C . LYS A 1 82 ? -15.488 -16.747 25.462 1.00 85.44 82 LYS A C 1
ATOM 622 O O . LYS A 1 82 ? -16.397 -17.523 25.182 1.00 85.44 82 LYS A O 1
ATOM 627 N N . LEU A 1 83 ? -15.704 -15.449 25.702 1.00 87.81 83 LEU A N 1
ATOM 628 C CA . LEU A 1 83 ? -17.024 -14.818 25.663 1.00 87.81 83 LEU A CA 1
ATOM 629 C C . LEU A 1 83 ? -17.037 -13.643 24.685 1.00 87.81 83 LEU A C 1
ATOM 631 O O . LEU A 1 83 ? -16.231 -12.720 24.787 1.00 87.81 83 LEU A O 1
ATOM 635 N N . GLY A 1 84 ? -18.016 -13.658 23.784 1.00 89.38 84 GLY A N 1
ATOM 636 C CA . GLY A 1 84 ? -18.044 -12.758 22.637 1.00 89.38 84 GLY A CA 1
ATOM 637 C C . GLY A 1 84 ? -17.229 -13.313 21.471 1.00 89.38 84 GLY A C 1
ATOM 638 O O . GLY A 1 84 ? -16.788 -14.462 21.490 1.00 89.38 84 GLY A O 1
ATOM 639 N N . GLN A 1 85 ? -17.083 -12.506 20.428 1.00 93.31 85 GLN A N 1
ATOM 640 C CA . GLN A 1 85 ? -16.419 -12.894 19.184 1.00 93.31 85 GLN A CA 1
ATOM 641 C C . GLN A 1 85 ? -15.551 -11.748 18.678 1.00 93.31 85 GLN A C 1
ATOM 643 O O . GLN A 1 85 ? -15.893 -10.580 18.862 1.00 93.31 85 GLN A O 1
ATOM 648 N N . VAL A 1 86 ? -14.433 -12.078 18.034 1.00 94.50 86 VAL A N 1
ATOM 649 C CA . VAL A 1 86 ? -13.556 -11.092 17.397 1.00 94.50 86 VAL A CA 1
ATOM 650 C C . VAL A 1 86 ? -13.427 -11.446 15.929 1.00 94.50 86 VAL A C 1
ATOM 652 O O . VAL A 1 86 ? -12.943 -12.525 15.592 1.00 94.50 86 VAL A O 1
ATOM 655 N N . TYR A 1 87 ? -13.880 -10.534 15.081 1.00 94.38 87 TYR A N 1
ATOM 656 C CA . TYR A 1 87 ? -13.841 -10.661 13.632 1.00 94.38 87 TYR A CA 1
ATOM 657 C C . TYR A 1 87 ? -12.818 -9.702 13.062 1.00 94.38 87 TYR A C 1
ATOM 659 O O . TYR A 1 87 ? -12.723 -8.566 13.531 1.00 94.38 87 TYR A O 1
ATOM 667 N N . TYR A 1 88 ? -12.107 -10.122 12.028 1.00 93.75 88 TYR A N 1
ATOM 668 C CA . TYR A 1 88 ? -11.239 -9.225 11.285 1.00 93.75 88 TYR A CA 1
ATOM 669 C C . TYR A 1 88 ? -11.175 -9.580 9.805 1.00 93.75 88 TYR A C 1
ATOM 671 O O . TYR A 1 88 ? -11.348 -10.735 9.412 1.00 93.75 88 TYR A O 1
ATOM 679 N N . HIS A 1 89 ? -10.903 -8.569 8.987 1.00 91.56 89 HIS A N 1
ATOM 680 C CA . HIS A 1 89 ? -10.684 -8.732 7.557 1.00 91.56 89 HIS A CA 1
ATOM 681 C C . HIS A 1 89 ? -9.738 -7.650 7.039 1.00 91.56 89 HIS A C 1
ATOM 683 O O . HIS A 1 89 ? -9.909 -6.470 7.359 1.00 91.56 89 HIS A O 1
ATOM 689 N N . LEU A 1 90 ? -8.753 -8.058 6.236 1.00 91.06 90 LEU A N 1
ATOM 690 C CA . LEU A 1 90 ? -7.867 -7.153 5.511 1.00 91.06 90 LEU A CA 1
ATOM 691 C C . LEU A 1 90 ? -8.341 -7.026 4.062 1.00 91.06 90 LEU A C 1
ATOM 693 O O . LEU A 1 90 ? -8.316 -7.985 3.297 1.00 91.06 90 LEU A O 1
ATOM 697 N N . TYR A 1 91 ? -8.715 -5.812 3.695 1.00 89.88 91 TYR A N 1
ATOM 698 C CA . TYR A 1 91 ? -9.006 -5.384 2.339 1.00 89.88 91 TYR A CA 1
ATOM 699 C C . TYR A 1 91 ? -7.748 -4.734 1.760 1.00 89.88 91 TYR A C 1
ATOM 701 O O . TYR A 1 91 ? -7.482 -3.553 1.987 1.00 89.88 91 TYR A O 1
ATOM 709 N N . ASP A 1 92 ? -6.946 -5.529 1.061 1.00 86.56 92 ASP A N 1
ATOM 710 C CA . ASP A 1 92 ? -5.724 -5.080 0.391 1.00 86.56 92 ASP A CA 1
ATOM 711 C C . ASP A 1 92 ? -6.021 -4.860 -1.099 1.00 86.56 92 ASP A C 1
ATOM 713 O O . ASP A 1 92 ? -6.305 -5.813 -1.833 1.00 86.56 92 ASP A O 1
ATOM 717 N N . MET A 1 93 ? -5.981 -3.599 -1.546 1.00 82.56 93 MET A N 1
ATOM 718 C CA . MET A 1 93 ? -6.353 -3.214 -2.913 1.00 82.56 93 MET A CA 1
ATOM 719 C C . MET A 1 93 ? -5.491 -3.906 -3.979 1.00 82.56 93 MET A C 1
ATOM 721 O O . MET A 1 93 ? -5.962 -4.145 -5.094 1.00 82.56 93 MET A O 1
ATOM 725 N N . PHE A 1 94 ? -4.244 -4.251 -3.649 1.00 76.31 94 PHE A N 1
ATOM 726 C CA . PHE A 1 94 ? -3.268 -4.773 -4.608 1.00 76.31 94 PHE A CA 1
ATOM 727 C C . PHE A 1 94 ? -2.823 -6.197 -4.300 1.00 76.31 94 PHE A C 1
ATOM 729 O O . PHE A 1 94 ? -2.189 -6.834 -5.145 1.00 76.31 94 PHE A O 1
ATOM 736 N N . GLY A 1 95 ? -3.192 -6.728 -3.135 1.00 67.50 95 GLY A N 1
ATOM 737 C CA . GLY A 1 95 ? -2.727 -8.027 -2.683 1.00 67.50 95 GLY A CA 1
ATOM 738 C C . GLY A 1 95 ? -3.103 -9.168 -3.630 1.00 67.50 95 GLY A C 1
ATOM 739 O O . GLY A 1 95 ? -2.296 -10.039 -3.923 1.00 67.50 95 GLY A O 1
ATOM 740 N N . ASN A 1 96 ? -4.286 -9.132 -4.237 1.00 68.62 96 ASN A N 1
ATOM 741 C CA . ASN A 1 96 ? -4.700 -10.213 -5.137 1.00 68.62 96 ASN A CA 1
ATOM 742 C C . ASN A 1 96 ? -4.018 -10.175 -6.518 1.00 68.62 96 ASN A C 1
ATOM 744 O O . ASN A 1 96 ? -4.105 -11.155 -7.262 1.00 68.62 96 ASN A O 1
ATOM 748 N N . GLN A 1 97 ? -3.372 -9.060 -6.875 1.00 73.31 97 GLN A N 1
ATOM 749 C CA . GLN A 1 97 ? -2.832 -8.825 -8.219 1.00 73.31 97 GLN A CA 1
ATOM 750 C C . GLN A 1 97 ? -1.408 -9.369 -8.391 1.00 73.31 97 GLN A C 1
ATOM 752 O O . GLN A 1 97 ? -0.985 -9.647 -9.512 1.00 73.31 97 GLN A O 1
ATOM 757 N N . PHE A 1 98 ? -0.674 -9.558 -7.293 1.00 72.38 98 PHE A N 1
ATOM 758 C CA . PHE A 1 98 ? 0.686 -10.088 -7.315 1.00 72.38 98 PHE A CA 1
ATOM 759 C C . PHE A 1 98 ? 0.732 -11.467 -6.646 1.00 72.38 98 PHE A C 1
ATOM 761 O O . PHE A 1 98 ? 0.174 -11.689 -5.579 1.00 72.38 98 PHE A O 1
ATOM 768 N N . GLU A 1 99 ? 1.404 -12.429 -7.280 1.00 66.56 99 GLU A N 1
ATOM 769 C CA . GLU A 1 99 ? 1.492 -13.817 -6.778 1.00 66.56 99 GLU A CA 1
ATOM 770 C C . GLU A 1 99 ? 2.293 -13.968 -5.475 1.00 66.56 99 GLU A C 1
ATOM 772 O O . GLU A 1 99 ? 2.323 -15.050 -4.902 1.00 66.56 99 GLU A O 1
ATOM 777 N N . ASP A 1 100 ? 2.954 -12.907 -5.004 1.00 63.44 100 ASP A N 1
ATOM 778 C CA . ASP A 1 100 ? 3.714 -12.907 -3.750 1.00 63.44 100 ASP A CA 1
ATOM 779 C C . ASP A 1 100 ? 2.823 -12.743 -2.506 1.00 63.44 100 ASP A C 1
ATOM 781 O O . ASP A 1 100 ? 3.321 -12.557 -1.393 1.00 63.44 100 ASP A O 1
ATOM 785 N N . VAL A 1 101 ? 1.504 -12.810 -2.689 1.00 62.09 101 VAL A N 1
ATOM 786 C CA . VAL A 1 101 ? 0.522 -12.689 -1.619 1.00 62.09 101 VAL A CA 1
ATOM 787 C C . VAL A 1 101 ? 0.074 -14.054 -1.131 1.00 62.09 101 VAL A C 1
ATOM 789 O O . VAL A 1 101 ? -0.453 -14.880 -1.871 1.00 62.09 101 VAL A O 1
ATOM 792 N N . VAL A 1 102 ? 0.295 -14.263 0.167 1.00 59.41 102 VAL A N 1
ATOM 793 C CA . VAL A 1 102 ? 0.088 -15.534 0.871 1.00 59.41 102 VAL A CA 1
ATOM 794 C C . VAL A 1 102 ? -1.396 -15.901 0.969 1.00 59.41 102 VAL A C 1
ATOM 796 O O . VAL A 1 102 ? -1.734 -17.080 1.023 1.00 59.41 102 VAL A O 1
ATOM 799 N N . GLN A 1 103 ? -2.292 -14.911 0.981 1.00 62.09 103 GLN A N 1
ATOM 800 C CA . GLN A 1 103 ? -3.734 -15.122 1.091 1.00 62.09 103 GLN A CA 1
ATOM 801 C C . GLN A 1 103 ? -4.482 -14.210 0.124 1.00 62.09 103 GLN A C 1
ATOM 803 O O . GLN A 1 103 ? -4.399 -12.988 0.222 1.00 62.09 103 GLN A O 1
ATOM 808 N N . LYS A 1 104 ? -5.217 -14.819 -0.809 1.00 61.47 104 LYS A N 1
ATOM 809 C CA . LYS A 1 104 ? -6.114 -14.098 -1.709 1.00 61.47 104 LYS A CA 1
ATOM 810 C C . LYS A 1 104 ? -7.487 -13.997 -1.066 1.00 61.47 104 LYS A C 1
ATOM 812 O O . LYS A 1 104 ? -8.091 -15.022 -0.753 1.00 61.47 104 LYS A O 1
ATOM 817 N N . PHE A 1 105 ? -7.981 -12.778 -0.914 1.00 62.44 105 PHE A N 1
ATOM 818 C CA . PHE A 1 105 ? -9.328 -12.522 -0.419 1.00 62.44 105 PHE A CA 1
ATOM 819 C C . PHE A 1 105 ? -10.128 -11.876 -1.536 1.00 62.44 105 PHE A C 1
ATOM 821 O O . PHE A 1 105 ? -9.997 -10.680 -1.791 1.00 62.44 105 PHE A O 1
ATOM 828 N N . ASP A 1 106 ? -10.916 -12.678 -2.246 1.00 62.91 106 ASP A N 1
ATOM 829 C CA . ASP A 1 106 ? -11.880 -12.140 -3.197 1.00 62.91 106 ASP A CA 1
ATOM 830 C C . ASP A 1 106 ? -13.157 -11.801 -2.425 1.00 62.91 106 ASP A C 1
ATOM 832 O O . ASP A 1 106 ? -13.849 -12.691 -1.924 1.00 62.91 106 ASP A O 1
ATOM 836 N N . ASN A 1 107 ? -13.414 -10.507 -2.239 1.00 70.81 107 ASN A N 1
ATOM 837 C CA . ASN A 1 107 ? -14.568 -10.029 -1.491 1.00 70.81 107 ASN A CA 1
ATOM 838 C C . ASN A 1 107 ? -15.413 -9.113 -2.388 1.00 70.81 107 ASN A C 1
ATOM 840 O O . ASN A 1 107 ? -14.933 -8.046 -2.789 1.00 70.81 107 ASN A O 1
ATOM 844 N N . PRO A 1 108 ? -16.685 -9.463 -2.662 1.00 79.12 108 PRO A N 1
ATOM 845 C CA . PRO A 1 108 ? -17.557 -8.660 -3.519 1.00 79.12 108 PRO A CA 1
ATOM 846 C C . PRO A 1 108 ? -17.798 -7.240 -2.982 1.00 79.12 108 PRO A C 1
ATOM 848 O O . PRO A 1 108 ? -18.207 -6.363 -3.741 1.00 79.12 108 PRO A O 1
ATOM 851 N N . LYS A 1 109 ? -17.528 -6.987 -1.695 1.00 84.56 109 LYS A N 1
ATOM 852 C CA . LYS A 1 109 ? -17.682 -5.678 -1.049 1.00 84.56 109 LYS A CA 1
ATOM 853 C C . LYS A 1 109 ? -16.417 -4.825 -1.032 1.00 84.56 109 LYS A C 1
ATOM 855 O O . LYS A 1 109 ? -16.480 -3.691 -0.567 1.00 84.56 109 LYS A O 1
ATOM 860 N N . MET A 1 110 ? -15.292 -5.308 -1.568 1.00 86.38 110 MET A N 1
ATOM 861 C CA . MET A 1 110 ? -14.017 -4.574 -1.588 1.00 86.38 110 MET A CA 1
ATOM 862 C C . MET A 1 110 ? -14.194 -3.124 -2.075 1.00 86.38 110 MET A C 1
ATOM 864 O O . MET A 1 110 ? -13.790 -2.187 -1.394 1.00 86.38 110 MET A O 1
ATOM 868 N N . ALA A 1 111 ? -14.872 -2.914 -3.208 1.00 88.44 111 ALA A N 1
ATOM 869 C CA . ALA A 1 111 ? -15.093 -1.574 -3.756 1.00 88.44 111 ALA A CA 1
ATOM 870 C C . ALA A 1 111 ? -15.929 -0.666 -2.832 1.00 88.44 111 ALA A C 1
ATOM 872 O O . ALA A 1 111 ? -15.629 0.523 -2.700 1.00 88.44 111 ALA A O 1
ATOM 873 N N . GLU A 1 112 ? -16.955 -1.214 -2.174 1.00 92.69 112 GLU A N 1
ATOM 874 C CA . GLU A 1 112 ? -17.800 -0.484 -1.221 1.00 92.69 112 GLU A CA 1
ATOM 875 C C . GLU A 1 112 ? -16.995 -0.077 0.019 1.00 92.69 112 GLU A C 1
ATOM 877 O O . GLU A 1 112 ? -17.023 1.089 0.418 1.00 92.69 112 GLU A O 1
ATOM 882 N N . ILE A 1 113 ? -16.213 -1.008 0.575 1.00 93.06 113 ILE A N 1
ATOM 883 C CA . ILE A 1 113 ? -15.377 -0.776 1.757 1.00 93.06 113 ILE A CA 1
ATOM 884 C C . ILE A 1 113 ? -14.296 0.267 1.471 1.00 93.06 113 ILE A C 1
ATOM 886 O O . ILE A 1 113 ? -14.158 1.218 2.239 1.00 93.06 113 ILE A O 1
ATOM 890 N N . LEU A 1 114 ? -13.577 0.156 0.349 1.00 93.19 114 LEU A N 1
ATOM 891 C CA . LEU A 1 114 ? -12.560 1.140 -0.043 1.00 93.19 114 LEU A CA 1
ATOM 892 C C . LEU A 1 114 ? -13.179 2.528 -0.279 1.00 93.19 114 LEU A C 1
ATOM 894 O O . LEU A 1 114 ? -12.622 3.537 0.156 1.00 93.19 114 LEU A O 1
ATOM 898 N N . THR A 1 115 ? -14.360 2.594 -0.904 1.00 95.69 115 THR A N 1
ATOM 899 C CA . THR A 1 115 ? -15.092 3.857 -1.118 1.00 95.69 115 THR A CA 1
ATOM 900 C C . THR A 1 115 ? -15.524 4.484 0.205 1.00 95.69 115 THR A C 1
ATOM 902 O O . THR A 1 115 ? -15.404 5.698 0.394 1.00 95.69 115 THR A O 1
ATOM 905 N N . ARG A 1 116 ? -16.007 3.667 1.144 1.00 96.06 116 ARG A N 1
ATOM 906 C CA . ARG A 1 116 ? -16.414 4.133 2.467 1.00 96.06 116 ARG A CA 1
ATOM 907 C C . ARG A 1 116 ? -15.220 4.618 3.287 1.00 96.06 116 ARG A C 1
ATOM 909 O O . ARG A 1 116 ? -15.285 5.713 3.834 1.00 96.06 116 ARG A O 1
ATOM 916 N N . ALA A 1 117 ? -14.135 3.847 3.317 1.00 97.06 117 ALA A N 1
ATOM 917 C CA . ALA A 1 117 ? -12.897 4.197 4.010 1.00 97.06 117 ALA A CA 1
ATOM 918 C C . ALA A 1 117 ? -12.322 5.524 3.501 1.00 97.06 117 ALA A C 1
ATOM 920 O O . ALA A 1 117 ? -11.968 6.394 4.295 1.00 97.06 117 ALA A O 1
ATOM 921 N N . LYS A 1 118 ? -12.310 5.706 2.174 1.00 96.75 118 LYS A N 1
ATOM 922 C CA . LYS A 1 118 ? -11.949 6.967 1.524 1.00 96.75 118 LYS A CA 1
ATOM 923 C C . LYS A 1 118 ? -12.793 8.121 2.062 1.00 96.75 118 LYS A C 1
ATOM 925 O O . LYS A 1 118 ? -12.239 9.092 2.564 1.00 96.75 118 LYS A O 1
ATOM 930 N N . LYS A 1 119 ? -14.122 7.996 1.985 1.00 97.25 119 LYS A N 1
ATOM 931 C CA . LYS A 1 119 ? -15.051 9.036 2.444 1.00 97.25 119 LYS A CA 1
ATOM 932 C C . LYS A 1 119 ? -14.803 9.405 3.908 1.00 97.25 119 LYS A C 1
ATOM 934 O O . LYS A 1 119 ? -14.668 10.586 4.208 1.00 97.25 119 LYS A O 1
ATOM 939 N N . ASP A 1 120 ? -14.733 8.411 4.788 1.00 96.81 120 ASP A N 1
ATOM 940 C CA . ASP A 1 120 ? -14.625 8.638 6.229 1.00 96.81 120 ASP A CA 1
ATOM 941 C C . ASP A 1 120 ? -13.295 9.315 6.596 1.00 96.81 120 ASP A C 1
ATOM 943 O O . ASP A 1 120 ? -13.289 10.271 7.366 1.00 96.81 120 ASP A O 1
ATOM 947 N N . VAL A 1 121 ? -12.169 8.901 6.003 1.00 96.62 121 VAL A N 1
ATOM 948 C CA . VAL A 1 121 ? -10.869 9.552 6.252 1.00 96.62 121 VAL A CA 1
ATOM 949 C C . VAL A 1 121 ? -10.846 10.976 5.705 1.00 96.62 121 VAL A C 1
ATOM 951 O O . VAL A 1 121 ? -10.417 11.888 6.411 1.00 96.62 121 VAL A O 1
ATOM 954 N N . THR A 1 122 ? -11.327 11.189 4.477 1.00 96.31 122 THR A N 1
ATOM 955 C CA . THR A 1 122 ? -11.393 12.528 3.876 1.00 96.31 122 THR A CA 1
ATOM 956 C C . THR A 1 122 ? -12.236 13.472 4.730 1.00 96.31 122 THR A C 1
ATOM 958 O O . THR A 1 122 ? -11.803 14.587 5.016 1.00 96.31 122 THR A O 1
ATOM 961 N N . GLU A 1 123 ? -13.396 13.011 5.195 1.00 96.38 123 GLU A N 1
ATOM 962 C CA . GLU A 1 123 ? -14.303 13.790 6.034 1.00 96.38 123 GLU A CA 1
ATOM 963 C C . GLU A 1 123 ? -13.707 14.075 7.421 1.00 96.38 123 GLU A C 1
ATOM 965 O O . GLU A 1 123 ? -13.634 15.229 7.837 1.00 96.38 123 GLU A O 1
ATOM 970 N N . TYR A 1 124 ? -13.230 13.050 8.132 1.00 95.81 124 TYR A N 1
ATOM 971 C CA . TYR A 1 124 ? -12.777 13.186 9.523 1.00 95.81 124 TYR A CA 1
ATOM 972 C C . TYR A 1 124 ? -11.423 13.879 9.670 1.00 95.81 124 TYR A C 1
ATOM 974 O O . TYR A 1 124 ? -11.110 14.386 10.748 1.00 95.81 124 TYR A O 1
ATOM 982 N N . ARG A 1 125 ? -10.604 13.894 8.614 1.00 93.69 125 ARG A N 1
ATOM 983 C CA . ARG A 1 125 ? -9.282 14.538 8.606 1.00 93.69 125 ARG A CA 1
ATOM 984 C C . ARG A 1 125 ? -9.243 15.818 7.768 1.00 93.69 125 ARG A C 1
ATOM 986 O O . ARG A 1 125 ? -8.199 16.457 7.719 1.00 93.69 125 ARG A O 1
ATOM 993 N N . GLY A 1 126 ? -10.359 16.206 7.142 1.00 91.69 126 GLY A N 1
ATOM 994 C CA . GLY A 1 126 ? -10.451 17.423 6.330 1.00 91.69 126 GLY A CA 1
ATOM 995 C C . GLY A 1 126 ? -9.542 17.402 5.098 1.00 91.69 126 GLY A C 1
ATOM 996 O O . GLY A 1 126 ? -8.996 18.436 4.718 1.00 91.69 126 GLY A O 1
ATOM 997 N N . LEU A 1 127 ? -9.339 16.227 4.499 1.00 92.06 127 LEU A N 1
ATOM 998 C CA . LEU A 1 127 ? -8.486 16.078 3.318 1.00 92.06 127 LEU A CA 1
ATOM 999 C C . LEU A 1 127 ? -9.242 16.514 2.060 1.00 92.06 127 LEU A C 1
ATOM 1001 O O . LEU A 1 127 ? -10.469 16.473 2.011 1.00 92.06 127 LEU A O 1
ATOM 1005 N N . VAL A 1 128 ? -8.512 16.892 1.009 1.00 91.06 128 VAL A N 1
ATOM 1006 C CA . VAL A 1 128 ? -9.127 17.198 -0.294 1.00 91.06 128 VAL A CA 1
ATOM 1007 C C . VAL A 1 128 ? -9.657 15.925 -0.942 1.00 91.06 128 VAL A C 1
ATOM 1009 O O . VAL A 1 128 ? -10.805 15.883 -1.382 1.00 91.06 128 VAL A O 1
ATOM 1012 N N . ASP A 1 129 ? -8.802 14.910 -1.027 1.00 93.12 129 ASP A N 1
ATOM 1013 C CA . ASP A 1 129 ? -9.140 13.585 -1.521 1.00 93.12 129 ASP A CA 1
ATOM 1014 C C . ASP A 1 129 ? -8.078 12.567 -1.041 1.00 93.12 129 ASP A C 1
ATOM 1016 O O . ASP A 1 129 ? -6.957 12.949 -0.683 1.00 93.12 129 ASP A O 1
ATOM 1020 N N . PHE A 1 130 ? -8.426 11.281 -0.997 1.00 94.00 130 PHE A N 1
ATOM 1021 C CA . PHE A 1 130 ? -7.573 10.205 -0.488 1.00 94.00 130 PHE A CA 1
ATOM 1022 C C . PHE A 1 130 ? -7.655 8.958 -1.376 1.00 94.00 130 PHE A C 1
ATOM 1024 O O . PHE A 1 130 ? -8.741 8.510 -1.763 1.00 94.00 130 PHE A O 1
ATOM 1031 N N . LYS A 1 131 ? -6.499 8.375 -1.695 1.00 92.38 131 LYS A N 1
ATOM 1032 C CA . LYS A 1 131 ? -6.383 7.122 -2.442 1.00 92.38 131 LYS A CA 1
ATOM 1033 C C . LYS A 1 131 ? -6.064 5.984 -1.481 1.00 92.38 131 LYS A C 1
ATOM 1035 O O . LYS A 1 131 ? -4.918 5.822 -1.079 1.00 92.38 131 LYS A O 1
ATOM 1040 N N . VAL A 1 132 ? -7.083 5.205 -1.132 1.00 93.25 132 VAL A N 1
ATOM 1041 C CA . VAL A 1 132 ? -6.966 4.077 -0.197 1.00 93.25 132 VAL A CA 1
ATOM 1042 C C . VAL A 1 132 ? -6.116 2.954 -0.797 1.00 93.25 132 VAL A C 1
ATOM 1044 O O . VAL A 1 132 ? -6.231 2.656 -1.983 1.00 93.25 132 VAL A O 1
ATOM 1047 N N . ASN A 1 133 ? -5.291 2.338 0.045 1.00 91.25 133 ASN A N 1
ATOM 1048 C CA . ASN A 1 133 ? -4.423 1.206 -0.258 1.00 91.25 133 ASN A CA 1
ATOM 1049 C C . ASN A 1 133 ? -4.850 -0.043 0.533 1.00 91.25 133 ASN A C 1
ATOM 1051 O O . ASN A 1 133 ? -5.270 -1.042 -0.049 1.00 91.25 133 ASN A O 1
ATOM 1055 N N . ASN A 1 134 ? -4.815 0.046 1.866 1.00 92.44 134 ASN A N 1
ATOM 1056 C CA . ASN A 1 134 ? -5.189 -1.042 2.769 1.00 92.44 134 ASN A CA 1
ATOM 1057 C C . ASN A 1 134 ? -6.307 -0.605 3.710 1.00 92.44 134 ASN A C 1
ATOM 1059 O O . ASN A 1 134 ? -6.268 0.507 4.243 1.00 92.44 134 ASN A O 1
ATOM 1063 N N . VAL A 1 135 ? -7.255 -1.502 3.982 1.00 95.56 135 VAL A N 1
ATOM 1064 C CA . VAL A 1 135 ? -8.249 -1.336 5.049 1.00 95.56 135 VAL A CA 1
ATOM 1065 C C . VAL A 1 135 ? -8.299 -2.602 5.897 1.00 95.56 135 VAL A C 1
ATOM 1067 O O . VAL A 1 135 ? -8.738 -3.646 5.431 1.00 95.56 135 VAL A O 1
ATOM 1070 N N . LEU A 1 136 ? -7.870 -2.524 7.154 1.00 95.44 136 LEU A N 1
ATOM 1071 C CA . LEU A 1 136 ? -8.023 -3.607 8.126 1.00 95.44 136 LEU A CA 1
ATOM 1072 C C . LEU A 1 136 ? -9.174 -3.262 9.068 1.00 95.44 136 LEU A C 1
ATOM 1074 O O . LEU A 1 136 ? -9.084 -2.318 9.854 1.00 95.44 136 LEU A O 1
ATOM 1078 N N . ILE A 1 137 ? -10.246 -4.045 8.999 1.00 96.12 137 ILE A N 1
ATOM 1079 C CA . ILE A 1 137 ? -11.400 -3.919 9.890 1.00 96.12 137 ILE A CA 1
ATOM 1080 C C . ILE A 1 137 ? -11.270 -4.970 10.979 1.00 96.12 137 ILE A C 1
ATOM 1082 O O . ILE A 1 137 ? -11.041 -6.138 10.683 1.00 96.12 137 ILE A O 1
ATOM 1086 N N . THR A 1 138 ? -11.426 -4.575 12.240 1.00 97.00 138 THR A N 1
ATOM 1087 C CA . THR A 1 138 ? -11.491 -5.501 13.376 1.00 97.00 138 THR A CA 1
ATOM 1088 C C . THR A 1 138 ? -12.643 -5.137 14.294 1.00 97.00 138 THR A C 1
ATOM 1090 O O . THR A 1 138 ? -12.750 -3.995 14.736 1.00 97.00 138 THR A O 1
ATOM 1093 N N . THR A 1 139 ? -13.499 -6.108 14.599 1.00 96.81 139 THR A N 1
ATOM 1094 C CA . THR A 1 139 ? -14.711 -5.925 15.402 1.00 96.81 139 THR A CA 1
ATOM 1095 C C . THR A 1 139 ? -14.716 -6.888 16.580 1.00 96.81 139 THR A C 1
ATOM 1097 O O . THR A 1 139 ? -14.703 -8.101 16.387 1.00 96.81 139 THR A O 1
ATOM 1100 N N . TRP A 1 140 ? -14.816 -6.354 17.794 1.00 96.19 140 TRP A N 1
ATOM 1101 C CA . TRP A 1 140 ? -15.050 -7.120 19.016 1.00 96.19 140 TRP A CA 1
ATOM 1102 C C . TRP A 1 140 ? -16.541 -7.053 19.325 1.00 96.19 140 TRP A C 1
ATOM 1104 O O . TRP A 1 140 ? -17.068 -5.972 19.573 1.00 96.19 140 TRP A O 1
ATOM 1114 N N . VAL A 1 141 ? -17.232 -8.189 19.273 1.00 95.44 141 VAL A N 1
ATOM 1115 C CA . VAL A 1 141 ? -18.691 -8.300 19.386 1.00 95.44 141 VAL A CA 1
ATOM 1116 C C . VAL A 1 141 ? -19.073 -8.964 20.696 1.00 95.44 141 VAL A C 1
ATOM 1118 O O . VAL A 1 141 ? -18.634 -10.073 20.998 1.00 95.44 141 VAL A O 1
ATOM 1121 N N . ASN A 1 142 ? -19.954 -8.299 21.443 1.00 93.50 142 ASN A N 1
ATOM 1122 C CA . ASN A 1 142 ? -20.495 -8.750 22.726 1.00 93.50 142 ASN A CA 1
ATOM 1123 C C . ASN A 1 142 ? -19.430 -9.287 23.701 1.00 93.50 142 ASN A C 1
ATOM 1125 O O . ASN A 1 142 ? -19.682 -10.241 24.441 1.00 93.50 142 ASN A O 1
ATOM 1129 N N . VAL A 1 143 ? -18.240 -8.686 23.695 1.00 92.50 143 VAL A N 1
ATOM 1130 C CA . VAL A 1 143 ? -17.145 -9.097 24.574 1.00 92.50 143 VAL A CA 1
ATOM 1131 C C . VAL A 1 143 ? -17.478 -8.767 26.023 1.00 92.50 143 VAL A C 1
ATOM 1133 O O . VAL A 1 143 ? -18.139 -7.764 26.309 1.00 92.50 143 VAL A O 1
ATOM 1136 N N . GLN A 1 144 ? -17.015 -9.615 26.939 1.00 89.75 144 GLN A N 1
ATOM 1137 C CA . GLN A 1 144 ? -17.253 -9.480 28.379 1.00 89.75 144 GLN A CA 1
ATOM 1138 C C . GLN A 1 144 ? -15.942 -9.250 29.130 1.00 89.75 144 GLN A C 1
ATOM 1140 O O . GLN A 1 144 ? -14.896 -9.742 28.691 1.00 89.75 144 GLN A O 1
ATOM 1145 N N . PRO A 1 145 ? -15.966 -8.519 30.258 1.00 85.44 145 PRO A N 1
ATOM 1146 C CA . PRO A 1 145 ? -14.776 -8.367 31.072 1.00 85.44 145 PRO A CA 1
ATOM 1147 C C . PRO A 1 145 ? -14.394 -9.725 31.653 1.00 85.44 145 PRO A C 1
ATOM 1149 O O . PRO A 1 145 ? -15.244 -10.562 31.948 1.00 85.44 145 PRO A O 1
ATOM 1152 N N . PHE A 1 146 ? -13.105 -9.944 31.855 1.00 79.19 146 PHE A N 1
ATOM 1153 C CA . PHE A 1 146 ? -12.625 -11.079 32.617 1.00 79.19 146 PHE A CA 1
ATOM 1154 C C . PHE A 1 146 ? -12.977 -10.859 34.096 1.00 79.19 146 PHE A C 1
ATOM 1156 O O . PHE A 1 146 ? -12.380 -10.021 34.774 1.00 79.19 146 PHE A O 1
ATOM 1163 N N . SER A 1 147 ? -13.985 -11.575 34.591 1.00 71.75 147 SER A N 1
ATOM 1164 C CA . SER A 1 147 ? -14.448 -11.514 35.978 1.00 71.75 147 SER A CA 1
ATOM 1165 C C . SER A 1 147 ? -14.773 -12.915 36.499 1.00 71.75 147 SER A C 1
ATOM 1167 O O . SER A 1 147 ? -15.215 -13.786 35.750 1.00 71.75 147 SER A O 1
ATOM 1169 N N . LEU A 1 148 ? -14.596 -13.130 37.808 1.00 60.72 148 LEU A N 1
ATOM 1170 C CA . LEU A 1 148 ? -15.086 -14.337 38.491 1.00 60.72 148 LEU A CA 1
ATOM 1171 C C . LEU A 1 148 ? -16.624 -14.393 38.497 1.00 60.72 148 LEU A C 1
ATOM 1173 O O . LEU A 1 148 ? -17.204 -15.472 38.477 1.00 60.72 148 LEU A O 1
ATOM 1177 N N . ASN A 1 149 ? -17.275 -13.226 38.454 1.00 63.75 149 ASN A N 1
ATOM 1178 C CA . ASN A 1 149 ? -18.727 -13.067 38.434 1.00 63.75 149 ASN A CA 1
ATOM 1179 C C . ASN A 1 149 ? -19.157 -12.427 37.107 1.00 63.75 149 ASN A C 1
ATOM 1181 O O . ASN A 1 149 ? -19.587 -11.270 37.081 1.00 63.75 149 ASN A O 1
ATOM 1185 N N . ASN A 1 150 ? -18.988 -13.150 35.995 1.00 63.25 150 ASN A N 1
ATOM 1186 C CA . ASN A 1 150 ? -19.422 -12.675 34.678 1.00 63.25 150 ASN A CA 1
ATOM 1187 C C . ASN A 1 150 ? -20.940 -12.462 34.677 1.00 63.25 150 ASN A C 1
ATOM 1189 O O . ASN A 1 150 ? -21.716 -13.404 34.845 1.00 63.25 150 ASN A O 1
ATOM 1193 N N . LYS A 1 151 ? -21.374 -11.216 34.482 1.00 68.62 151 LYS A N 1
ATOM 1194 C CA . LYS A 1 151 ? -22.785 -10.888 34.275 1.00 68.62 151 LYS A CA 1
ATOM 1195 C C . LYS A 1 151 ? -23.050 -10.879 32.778 1.00 68.62 151 LYS A C 1
ATOM 1197 O O . LYS A 1 151 ? -22.519 -10.027 32.076 1.00 68.62 151 LYS A O 1
ATOM 1202 N N . ALA A 1 152 ? -23.929 -11.761 32.302 1.00 70.12 152 ALA A N 1
ATOM 1203 C CA . ALA A 1 152 ? -24.259 -11.875 30.877 1.00 70.12 152 ALA A CA 1
ATOM 1204 C C . ALA A 1 152 ? -24.752 -10.558 30.232 1.00 70.12 152 ALA A C 1
ATOM 1206 O O . ALA A 1 152 ? -24.703 -10.407 29.015 1.00 70.12 152 ALA A O 1
ATOM 1207 N N . SER A 1 153 ? -25.217 -9.593 31.034 1.00 78.88 153 SER A N 1
ATOM 1208 C CA . SER A 1 153 ? -25.640 -8.265 30.577 1.00 78.88 153 SER A CA 1
ATOM 1209 C C . SER A 1 153 ? -24.490 -7.282 30.309 1.00 78.88 153 SER A C 1
ATOM 1211 O O . SER A 1 153 ? -24.713 -6.264 29.654 1.00 78.88 153 SER A O 1
ATOM 1213 N N . GLU A 1 154 ? -23.285 -7.540 30.825 1.00 85.88 154 GLU A N 1
ATOM 1214 C CA . GLU A 1 154 ? -22.121 -6.652 30.729 1.00 85.88 154 GLU A CA 1
ATOM 1215 C C . GLU A 1 154 ? -21.321 -6.946 29.452 1.00 85.88 154 GLU A C 1
ATOM 1217 O O . GLU A 1 154 ? -20.258 -7.562 29.477 1.00 85.88 154 GLU A O 1
ATOM 1222 N N . VAL A 1 155 ? -21.866 -6.523 28.311 1.00 90.62 155 VAL A N 1
ATOM 1223 C CA . VAL A 1 155 ? -21.285 -6.770 26.983 1.00 90.62 155 VAL A CA 1
ATOM 1224 C C . VAL A 1 155 ? -20.943 -5.470 26.263 1.00 90.62 155 VAL A C 1
ATOM 1226 O O . VAL A 1 155 ? -21.730 -4.525 26.290 1.00 90.62 155 VAL A O 1
ATOM 1229 N N . ASN A 1 156 ? -19.795 -5.439 25.587 1.00 92.44 156 ASN A N 1
ATOM 1230 C CA . ASN A 1 156 ? -19.390 -4.329 24.729 1.00 92.44 156 ASN A CA 1
ATOM 1231 C C . ASN A 1 156 ? -19.269 -4.789 23.276 1.00 92.44 156 ASN A C 1
ATOM 1233 O O . ASN A 1 156 ? -18.865 -5.920 23.008 1.00 92.44 156 ASN A O 1
ATOM 1237 N N . THR A 1 157 ? -19.622 -3.916 22.332 1.00 94.81 157 THR A N 1
ATOM 1238 C CA . THR A 1 157 ? -19.273 -4.086 20.914 1.00 94.81 157 THR A CA 1
ATOM 1239 C C . THR A 1 157 ? -18.617 -2.822 20.388 1.00 94.81 157 THR A C 1
ATOM 1241 O O . THR A 1 157 ? -19.195 -1.741 20.493 1.00 94.81 157 THR A O 1
ATOM 1244 N N . PHE A 1 158 ? -17.427 -2.970 19.818 1.00 96.19 158 PHE A N 1
ATOM 1245 C CA . PHE A 1 158 ? -16.636 -1.871 19.273 1.00 96.19 158 PHE A CA 1
ATOM 1246 C C . PHE A 1 158 ? -15.805 -2.347 18.081 1.00 96.19 158 PHE A C 1
ATOM 1248 O O . PHE A 1 158 ? -15.553 -3.544 17.912 1.00 96.19 158 PHE A O 1
ATOM 1255 N N . GLN A 1 159 ? -15.386 -1.402 17.247 1.00 97.06 159 GLN A N 1
ATOM 1256 C CA . GLN A 1 159 ? -14.641 -1.671 16.024 1.00 97.06 159 GLN A CA 1
ATOM 1257 C C . GLN A 1 159 ? -13.457 -0.711 15.889 1.00 97.06 159 GLN A C 1
ATOM 1259 O O . GLN A 1 159 ? -13.549 0.458 16.264 1.00 97.06 159 GLN A O 1
ATOM 1264 N N . ALA A 1 160 ? -12.357 -1.213 15.334 1.00 97.94 160 ALA A N 1
ATOM 1265 C CA . ALA A 1 160 ? -11.267 -0.409 14.803 1.00 97.94 160 ALA A CA 1
ATOM 1266 C C . ALA A 1 160 ? -11.155 -0.635 13.295 1.00 97.94 160 ALA A C 1
ATOM 1268 O O . ALA A 1 160 ? -11.197 -1.774 12.826 1.00 97.94 160 ALA A O 1
ATOM 1269 N N . ILE A 1 161 ? -10.991 0.456 12.555 1.00 98.00 161 ILE A N 1
ATOM 1270 C CA . ILE A 1 161 ? -10.733 0.453 11.118 1.00 98.00 161 ILE A CA 1
ATOM 1271 C C . ILE A 1 161 ? -9.386 1.133 10.907 1.00 98.00 161 ILE A C 1
ATOM 1273 O O . ILE A 1 161 ? -9.276 2.337 11.115 1.00 98.00 161 ILE A O 1
ATOM 1277 N N . TYR A 1 162 ? -8.367 0.372 10.527 1.00 98.00 162 TYR A N 1
ATOM 1278 C CA . TYR A 1 162 ? -7.085 0.908 10.077 1.00 98.00 162 TYR A CA 1
ATOM 1279 C C . TYR A 1 162 ? -7.141 1.125 8.566 1.00 98.00 162 TYR A C 1
ATOM 1281 O O . TYR A 1 162 ? -7.545 0.221 7.839 1.00 98.00 162 TYR A O 1
ATOM 1289 N N . ILE A 1 163 ? -6.754 2.309 8.100 1.00 97.94 163 ILE A N 1
ATOM 1290 C CA . ILE A 1 163 ? -6.840 2.734 6.701 1.00 97.94 163 ILE A CA 1
ATOM 1291 C C . ILE A 1 163 ? -5.497 3.342 6.309 1.00 97.94 163 ILE A C 1
ATOM 1293 O O . ILE A 1 163 ? -5.089 4.332 6.912 1.00 97.94 163 ILE A O 1
ATOM 1297 N N . SER A 1 164 ? -4.834 2.793 5.292 1.00 96.25 164 SER A N 1
ATOM 1298 C CA . SER A 1 164 ? -3.640 3.398 4.690 1.00 96.25 164 SER A CA 1
ATOM 1299 C C . SER A 1 164 ? -3.884 3.828 3.253 1.00 96.25 164 SER A C 1
ATOM 1301 O O . SER A 1 164 ? -4.805 3.335 2.595 1.00 96.25 164 SER A O 1
ATOM 1303 N N . GLY A 1 165 ? -3.073 4.760 2.765 1.00 94.62 165 GLY A N 1
ATOM 1304 C CA . GLY A 1 165 ? -3.170 5.271 1.406 1.00 94.62 165 GLY A CA 1
ATOM 1305 C C . GLY A 1 165 ? -2.456 6.603 1.223 1.00 94.62 165 GLY A C 1
ATOM 1306 O O . GLY A 1 165 ? -1.706 7.052 2.087 1.00 94.62 165 GLY A O 1
ATOM 1307 N N . TRP A 1 166 ? -2.709 7.248 0.091 1.00 93.44 166 TRP A N 1
ATOM 1308 C CA . TRP A 1 166 ? -2.059 8.502 -0.276 1.00 93.44 166 TRP A CA 1
ATOM 1309 C C . TRP A 1 166 ? -3.048 9.654 -0.237 1.00 93.44 166 TRP A C 1
ATOM 1311 O O . TRP A 1 166 ? -4.109 9.615 -0.868 1.00 93.44 166 TRP A O 1
ATOM 1321 N N . GLU A 1 167 ? -2.676 10.705 0.481 1.00 92.62 167 GLU A N 1
ATOM 1322 C CA . GLU A 1 167 ? -3.326 12.001 0.345 1.00 92.62 167 GLU A CA 1
ATOM 1323 C C . GLU A 1 167 ? -3.140 12.516 -1.078 1.00 92.62 167 GLU A C 1
ATOM 1325 O O . GLU A 1 167 ? -2.141 12.227 -1.739 1.00 92.62 167 GLU A O 1
ATOM 1330 N N . THR A 1 168 ? -4.109 13.278 -1.568 1.00 89.00 168 THR A N 1
ATOM 1331 C CA . THR A 1 168 ? -4.035 13.841 -2.912 1.00 89.00 168 THR A CA 1
ATOM 1332 C C . THR A 1 168 ? -4.287 15.339 -2.889 1.00 89.00 168 THR A C 1
ATOM 1334 O O . THR A 1 168 ? -5.065 15.857 -2.085 1.00 89.00 168 THR A O 1
ATOM 1337 N N . VAL A 1 169 ? -3.627 16.039 -3.801 1.00 87.12 169 VAL A N 1
ATOM 1338 C CA . VAL A 1 169 ? -3.730 17.484 -3.973 1.00 87.12 169 VAL A CA 1
ATOM 1339 C C . VAL A 1 169 ? -4.224 17.802 -5.377 1.00 87.12 169 VAL A C 1
ATOM 1341 O O . VAL A 1 169 ? -3.977 17.055 -6.323 1.00 87.12 169 VAL A O 1
ATOM 1344 N N . LYS A 1 170 ? -4.940 18.919 -5.525 1.00 85.50 170 LYS A N 1
ATOM 1345 C CA . LYS A 1 170 ? -5.390 19.401 -6.834 1.00 85.50 170 LYS A CA 1
ATOM 1346 C C . LYS A 1 170 ? -4.408 20.431 -7.372 1.00 85.50 170 LYS A C 1
ATOM 1348 O O . LYS A 1 170 ? -4.309 21.523 -6.820 1.00 85.50 170 LYS A O 1
ATOM 1353 N N . ILE A 1 171 ? -3.732 20.108 -8.469 1.00 81.00 171 ILE A N 1
ATOM 1354 C CA . ILE A 1 171 ? -2.825 21.018 -9.176 1.00 81.00 171 ILE A CA 1
ATOM 1355 C C . ILE A 1 171 ? -3.344 21.173 -10.604 1.00 81.00 171 ILE A C 1
ATOM 1357 O O . ILE A 1 171 ? -3.515 20.188 -11.314 1.00 81.00 171 ILE A O 1
ATOM 1361 N N . ALA A 1 172 ? -3.653 22.409 -11.013 1.00 82.12 172 ALA A N 1
ATOM 1362 C CA . ALA A 1 172 ? -4.159 22.727 -12.356 1.00 82.12 172 ALA A CA 1
ATOM 1363 C C . ALA A 1 172 ? -5.358 21.857 -12.817 1.00 82.12 172 ALA A C 1
ATOM 1365 O O . ALA A 1 172 ? -5.471 21.493 -13.984 1.00 82.12 172 ALA A O 1
ATOM 1366 N N . GLY A 1 173 ? -6.259 21.502 -11.891 1.00 77.88 173 GLY A N 1
ATOM 1367 C CA . GLY A 1 173 ? -7.433 20.664 -12.172 1.00 77.88 173 GLY A CA 1
ATOM 1368 C C . GLY A 1 173 ? -7.173 19.152 -12.178 1.00 77.88 173 GLY A C 1
ATOM 1369 O O . GLY A 1 173 ? -8.124 18.389 -12.329 1.00 77.88 173 GLY A O 1
ATOM 1370 N N . GLN A 1 174 ? -5.932 18.708 -11.967 1.00 75.06 174 GLN A N 1
ATOM 1371 C CA . GLN A 1 174 ? -5.574 17.295 -11.823 1.00 75.06 174 GLN A CA 1
ATOM 1372 C C . GLN A 1 174 ? -5.398 16.919 -10.351 1.00 75.06 174 GLN A C 1
ATOM 1374 O O . GLN A 1 174 ? -4.803 17.673 -9.582 1.00 75.06 174 GLN A O 1
ATOM 1379 N N . THR A 1 175 ? -5.906 15.749 -9.964 1.00 80.00 175 THR A N 1
ATOM 1380 C CA . THR A 1 175 ? -5.699 15.165 -8.633 1.00 80.00 175 THR A CA 1
ATOM 1381 C C . THR A 1 175 ? -4.423 14.330 -8.651 1.00 80.00 175 THR A C 1
ATOM 1383 O O . THR A 1 175 ? -4.350 13.339 -9.376 1.00 80.00 175 THR A O 1
ATOM 1386 N N . ILE A 1 176 ? -3.429 14.725 -7.859 1.00 79.56 176 ILE A N 1
ATOM 1387 C CA . ILE A 1 176 ? -2.110 14.089 -7.792 1.00 79.56 176 ILE A CA 1
ATOM 1388 C C . ILE A 1 176 ? -1.907 13.545 -6.382 1.00 79.56 176 ILE A C 1
ATOM 1390 O O . ILE A 1 176 ? -2.119 14.264 -5.408 1.00 79.56 176 ILE A O 1
ATOM 1394 N N . ALA A 1 177 ? -1.516 12.277 -6.270 1.00 82.50 177 ALA A N 1
ATOM 1395 C CA . ALA A 1 177 ? -1.167 11.669 -4.992 1.00 82.50 177 ALA A CA 1
ATOM 1396 C C . ALA A 1 177 ? 0.171 12.215 -4.482 1.00 82.50 177 ALA A C 1
ATOM 1398 O O . ALA A 1 177 ? 1.123 12.336 -5.251 1.00 82.50 177 ALA A O 1
ATOM 1399 N N . LEU A 1 178 ? 0.250 12.514 -3.188 1.00 85.12 178 LEU A N 1
ATOM 1400 C CA . LEU A 1 178 ? 1.510 12.839 -2.530 1.00 85.12 178 LEU A CA 1
ATOM 1401 C C . LEU A 1 178 ? 2.410 11.598 -2.470 1.00 85.12 178 LEU A C 1
ATOM 1403 O O . LEU A 1 178 ? 1.938 10.459 -2.529 1.00 85.12 178 LEU A O 1
ATOM 1407 N N . ASP A 1 179 ? 3.720 11.823 -2.384 1.00 80.50 179 ASP A N 1
ATOM 1408 C CA . ASP A 1 179 ? 4.732 10.754 -2.322 1.00 80.50 179 ASP A CA 1
ATOM 1409 C C . ASP A 1 179 ? 4.725 9.995 -0.991 1.00 80.50 179 ASP A C 1
ATOM 1411 O O . ASP A 1 179 ? 5.219 8.871 -0.912 1.00 80.50 179 ASP A O 1
ATOM 1415 N N . GLU A 1 180 ? 4.120 10.582 0.039 1.00 90.50 180 GLU A N 1
ATOM 1416 C CA . GLU A 1 180 ? 3.989 9.989 1.363 1.00 90.50 180 GLU A CA 1
ATOM 1417 C C . GLU A 1 180 ? 2.732 9.117 1.452 1.00 90.50 180 GLU A C 1
ATOM 1419 O O . GLU A 1 180 ? 1.636 9.547 1.080 1.00 90.50 180 GLU A O 1
ATOM 1424 N N . GLU A 1 181 ? 2.875 7.902 1.983 1.00 93.56 181 GLU A N 1
ATOM 1425 C CA . GLU A 1 181 ? 1.725 7.089 2.382 1.00 93.56 181 GLU A CA 1
ATOM 1426 C C . GLU A 1 181 ? 1.397 7.378 3.851 1.00 93.56 181 GLU A C 1
ATOM 1428 O O . GLU A 1 181 ? 2.242 7.217 4.739 1.00 93.56 181 GLU A O 1
ATOM 1433 N N . SER A 1 182 ? 0.158 7.783 4.102 1.00 95.25 182 SER A N 1
ATOM 1434 C CA . SER A 1 182 ? -0.379 8.064 5.432 1.00 95.25 182 SER A CA 1
ATOM 1435 C C . SER A 1 182 ? -1.276 6.915 5.886 1.00 95.25 182 SER A C 1
ATOM 1437 O O . SER A 1 182 ? -1.909 6.229 5.078 1.00 95.25 182 SER A O 1
ATOM 1439 N N . ALA A 1 183 ? -1.366 6.718 7.197 1.00 96.94 183 ALA A N 1
ATOM 1440 C CA . ALA A 1 183 ? -2.290 5.781 7.808 1.00 96.94 183 ALA A CA 1
ATOM 1441 C C . ALA A 1 183 ? -3.071 6.416 8.952 1.00 96.94 183 ALA A C 1
ATOM 1443 O O . ALA A 1 183 ? -2.526 7.127 9.803 1.00 96.94 183 ALA A O 1
ATOM 1444 N N . TYR A 1 184 ? -4.352 6.077 8.999 1.00 97.62 184 TYR A N 1
ATOM 1445 C CA . TYR A 1 184 ? -5.303 6.532 9.995 1.00 97.62 184 TYR A CA 1
ATOM 1446 C C . TYR A 1 184 ? -6.014 5.341 10.621 1.00 97.62 184 TYR A C 1
ATOM 1448 O O . TYR A 1 184 ? -6.166 4.287 10.007 1.00 97.62 184 TYR A O 1
ATOM 1456 N N . VAL A 1 185 ? -6.493 5.525 11.843 1.00 97.81 185 VAL A N 1
ATOM 1457 C CA . VAL A 1 185 ? -7.429 4.602 12.481 1.00 97.81 185 VAL A CA 1
ATOM 1458 C C . VAL A 1 185 ? -8.722 5.320 12.811 1.00 97.81 185 VAL A C 1
ATOM 1460 O O . VAL A 1 185 ? -8.714 6.509 13.134 1.00 97.81 185 VAL A O 1
ATOM 1463 N N . ILE A 1 186 ? -9.829 4.591 12.744 1.00 98.00 186 ILE A N 1
ATOM 1464 C CA . ILE A 1 186 ? -11.150 5.039 13.173 1.00 98.00 186 ILE A CA 1
ATOM 1465 C C . ILE A 1 186 ? -11.665 4.041 14.205 1.00 98.00 186 ILE A C 1
ATOM 1467 O O . ILE A 1 186 ? -11.740 2.842 13.935 1.00 98.00 186 ILE A O 1
ATOM 1471 N N . PHE A 1 187 ? -12.009 4.528 15.391 1.00 97.56 187 PHE A N 1
ATOM 1472 C CA . PHE A 1 187 ? -12.668 3.758 16.440 1.00 97.56 187 PHE A CA 1
ATOM 1473 C C . PHE A 1 187 ? -14.158 4.042 16.391 1.00 97.56 187 PHE A C 1
ATOM 1475 O O . PHE A 1 187 ? -14.563 5.205 16.414 1.00 97.56 187 PHE A O 1
ATOM 1482 N N . LEU A 1 188 ? -14.954 2.977 16.337 1.00 97.19 188 LEU A N 1
ATOM 1483 C CA . LEU A 1 188 ? -16.407 3.045 16.287 1.00 97.19 188 LEU A CA 1
ATOM 1484 C C . LEU A 1 188 ? -17.007 2.327 17.495 1.00 97.19 188 LEU A C 1
ATOM 1486 O O . LEU A 1 188 ? -16.796 1.128 17.701 1.00 97.19 188 LEU A O 1
ATOM 1490 N N . TYR A 1 189 ? -17.808 3.062 18.259 1.00 96.38 189 TYR A N 1
ATOM 1491 C CA . TYR A 1 189 ? -18.605 2.560 19.372 1.00 96.38 189 TYR A CA 1
ATOM 1492 C C . TYR A 1 189 ? -20.079 2.662 18.990 1.00 96.38 189 TYR A C 1
ATOM 1494 O O . TYR A 1 189 ? -20.649 3.751 18.924 1.00 96.38 189 TYR A O 1
ATOM 1502 N N . GLN A 1 190 ? -20.705 1.523 18.698 1.00 92.31 190 GLN A N 1
ATOM 1503 C CA . GLN A 1 190 ? -22.090 1.512 18.237 1.00 92.31 190 GLN A CA 1
ATOM 1504 C C . GLN A 1 190 ? -23.044 1.935 19.364 1.00 92.31 190 GLN A C 1
ATOM 1506 O O . GLN A 1 190 ? -22.976 1.420 20.482 1.00 92.31 190 GLN A O 1
ATOM 1511 N N . TYR A 1 191 ? -23.986 2.824 19.042 1.00 94.06 191 TYR A N 1
ATOM 1512 C CA . TYR A 1 191 ? -25.002 3.295 19.983 1.00 94.06 191 TYR A CA 1
ATOM 1513 C C . TYR A 1 191 ? -25.747 2.140 20.673 1.00 94.06 191 TYR A C 1
ATOM 1515 O O . TYR A 1 191 ? -26.260 1.221 20.028 1.00 94.06 191 TYR A O 1
ATOM 1523 N N . GLY A 1 192 ? -25.811 2.189 22.002 1.00 92.44 192 GLY A N 1
ATOM 1524 C CA . GLY A 1 192 ? -26.433 1.185 22.861 1.00 92.44 192 GLY A CA 1
ATOM 1525 C C . GLY A 1 192 ? -25.614 -0.097 23.045 1.00 92.44 192 GLY A C 1
ATOM 1526 O O . GLY A 1 192 ? -26.108 -1.042 23.672 1.00 92.44 192 GLY A O 1
ATOM 1527 N N . LYS A 1 193 ? -24.392 -0.165 22.500 1.00 94.06 193 LYS A N 1
ATOM 1528 C CA . LYS A 1 193 ? -23.527 -1.350 22.574 1.00 94.06 193 LYS A CA 1
ATOM 1529 C C . LYS A 1 193 ? -22.363 -1.226 23.549 1.00 94.06 193 LYS A C 1
ATOM 1531 O O . LYS A 1 193 ? -21.655 -2.210 23.713 1.00 94.06 193 LYS A O 1
ATOM 1536 N N . MET A 1 194 ? -22.195 -0.088 24.216 1.00 92.50 194 MET A N 1
ATOM 1537 C CA . MET A 1 194 ? -21.260 0.061 25.333 1.00 92.50 194 MET A CA 1
ATOM 1538 C C . MET A 1 194 ? -22.032 -0.110 26.645 1.00 92.50 194 MET A C 1
ATOM 1540 O O . MET A 1 194 ? -22.674 0.822 27.117 1.00 92.50 194 MET A O 1
ATOM 1544 N N . LYS A 1 195 ? -22.063 -1.330 27.195 1.00 89.50 195 LYS A N 1
ATOM 1545 C CA . LYS A 1 195 ? -22.834 -1.666 28.412 1.00 89.50 195 LYS A CA 1
ATOM 1546 C C . LYS A 1 195 ? -21.964 -1.998 29.617 1.00 89.50 195 LYS A C 1
ATOM 1548 O O . LYS A 1 195 ? -22.488 -2.341 30.677 1.00 89.50 195 LYS A O 1
ATOM 1553 N N . TRP A 1 196 ? -20.647 -1.943 29.467 1.00 86.62 196 TRP A N 1
ATOM 1554 C CA . TRP A 1 196 ? -19.741 -2.116 30.591 1.00 86.62 196 TRP A CA 1
ATOM 1555 C C . TRP A 1 196 ? -19.806 -0.898 31.492 1.00 86.62 196 TRP A C 1
ATOM 1557 O O . TRP A 1 196 ? -19.448 0.204 31.087 1.00 86.62 196 TRP A O 1
ATOM 1567 N N . ASN A 1 197 ? -20.233 -1.108 32.732 1.00 81.50 197 ASN A N 1
ATOM 1568 C CA . ASN A 1 197 ? -20.201 -0.051 33.725 1.00 81.50 197 ASN A CA 1
ATOM 1569 C C . ASN A 1 197 ? -18.759 0.222 34.157 1.00 81.50 197 ASN A C 1
ATOM 1571 O O . ASN A 1 197 ? -17.898 -0.665 34.148 1.00 81.50 197 ASN A O 1
ATOM 1575 N N . HIS A 1 198 ? -18.510 1.456 34.586 1.00 82.69 198 HIS A N 1
ATOM 1576 C CA . HIS A 1 198 ? -17.272 1.773 35.275 1.00 82.69 198 HIS A CA 1
ATOM 1577 C C . HIS A 1 198 ? -17.195 0.981 36.590 1.00 82.69 198 HIS A C 1
ATOM 1579 O O . HIS A 1 198 ? -18.121 1.016 37.402 1.00 82.69 198 HIS A O 1
ATOM 1585 N N . VAL A 1 199 ? -16.080 0.278 36.792 1.00 81.38 199 VAL A N 1
ATOM 1586 C CA . VAL A 1 199 ? -15.767 -0.452 38.024 1.00 81.38 199 VAL A CA 1
ATOM 1587 C C . VAL A 1 199 ? -14.418 0.057 38.535 1.00 81.38 199 VAL A C 1
ATOM 1589 O O . VAL A 1 199 ? -13.435 -0.041 37.793 1.00 81.38 199 VAL A O 1
ATOM 1592 N N . PRO A 1 200 ? -14.332 0.578 39.774 1.00 77.50 200 PRO A N 1
ATOM 1593 C CA . PRO A 1 200 ? -13.068 1.027 40.347 1.00 77.50 200 PRO A CA 1
ATOM 1594 C C . PRO A 1 200 ? -11.988 -0.063 40.282 1.00 77.50 200 PRO A C 1
ATOM 1596 O O . PRO A 1 200 ? -12.244 -1.222 40.601 1.00 77.50 200 PRO A O 1
ATOM 1599 N N . GLY A 1 201 ? -10.783 0.305 39.838 1.00 74.81 201 GLY A N 1
ATOM 1600 C CA . GLY A 1 201 ? -9.654 -0.619 39.661 1.00 74.81 201 GLY A CA 1
ATOM 1601 C C . GLY A 1 201 ? -9.616 -1.358 38.316 1.00 74.81 201 GLY A C 1
ATOM 1602 O O . GLY A 1 201 ? -8.581 -1.930 37.975 1.00 74.81 201 GLY A O 1
ATOM 1603 N N . ARG A 1 202 ? -10.683 -1.311 37.505 1.00 78.44 202 ARG A N 1
ATOM 1604 C CA . ARG A 1 202 ? -10.640 -1.813 36.125 1.00 78.44 202 ARG A CA 1
ATOM 1605 C C . ARG A 1 202 ? -9.954 -0.785 35.228 1.00 78.44 202 ARG A C 1
ATOM 1607 O O . ARG A 1 202 ? -10.489 0.295 34.993 1.00 78.44 202 ARG A O 1
ATOM 1614 N N . VAL A 1 203 ? -8.789 -1.144 34.697 1.00 80.38 203 VAL A N 1
ATOM 1615 C CA . VAL A 1 203 ? -8.056 -0.301 33.747 1.00 80.38 203 VAL A CA 1
ATOM 1616 C C . VAL A 1 203 ? -8.630 -0.491 32.344 1.00 80.38 203 VAL A C 1
ATOM 1618 O O . VAL A 1 203 ? -8.771 -1.620 31.860 1.00 80.38 203 VAL A O 1
ATOM 1621 N N . VAL A 1 204 ? -8.967 0.627 31.706 1.00 86.69 204 VAL A N 1
ATOM 1622 C CA . VAL A 1 204 ? -9.346 0.704 30.295 1.00 86.69 204 VAL A CA 1
ATOM 1623 C C . VAL A 1 204 ? -8.443 1.728 29.630 1.00 86.69 204 VAL A C 1
ATOM 1625 O O . VAL A 1 204 ? -8.300 2.847 30.122 1.00 86.69 204 VAL A O 1
ATOM 1628 N N . SER A 1 205 ? -7.839 1.329 28.518 1.00 88.56 205 SER A N 1
ATOM 1629 C CA . SER A 1 205 ? -6.951 2.162 27.716 1.00 88.56 205 SER A CA 1
ATOM 1630 C C . SER A 1 205 ? -7.497 2.285 26.300 1.00 88.56 205 SER A C 1
ATOM 1632 O O . SER A 1 205 ? -7.848 1.280 25.686 1.00 88.56 205 SER A O 1
ATOM 1634 N N . ILE A 1 206 ? -7.551 3.503 25.765 1.00 91.12 206 ILE A N 1
ATOM 1635 C CA . ILE A 1 206 ? -7.979 3.763 24.387 1.00 91.12 206 ILE A CA 1
ATOM 1636 C C . ILE A 1 206 ? -6.969 4.695 23.744 1.00 91.12 206 ILE A C 1
ATOM 1638 O O . ILE A 1 206 ? -6.637 5.736 24.318 1.00 91.12 206 ILE A O 1
ATOM 1642 N N . GLY A 1 207 ? -6.485 4.331 22.562 1.00 92.12 207 GLY A N 1
ATOM 1643 C CA . GLY A 1 207 ? -5.465 5.115 21.893 1.00 92.12 207 GLY A CA 1
ATOM 1644 C C . GLY A 1 207 ? -4.602 4.350 20.903 1.00 92.12 207 GLY A C 1
ATOM 1645 O O . GLY A 1 207 ? -4.918 3.237 20.485 1.00 92.12 207 GLY A O 1
ATOM 1646 N N . THR A 1 208 ? -3.491 4.976 20.544 1.00 92.25 208 THR A N 1
ATOM 1647 C CA . THR A 1 208 ? -2.449 4.463 19.660 1.00 92.25 208 THR A CA 1
ATOM 1648 C C . THR A 1 208 ? -1.084 4.782 20.253 1.00 92.25 208 THR A C 1
ATOM 1650 O O . THR A 1 208 ? -0.928 5.815 20.902 1.00 92.25 208 THR A O 1
ATOM 1653 N N . THR A 1 209 ? -0.095 3.919 20.041 1.00 89.69 209 THR A N 1
ATOM 1654 C CA . THR A 1 209 ? 1.302 4.133 20.475 1.00 89.69 209 THR A CA 1
ATOM 1655 C C . THR A 1 209 ? 2.212 4.451 19.288 1.00 89.69 209 THR A C 1
ATOM 1657 O O . THR A 1 209 ? 1.721 4.741 18.199 1.00 89.69 209 THR A O 1
ATOM 1660 N N . GLY A 1 210 ? 3.534 4.425 19.486 1.00 84.94 210 GLY A N 1
ATOM 1661 C CA . GLY A 1 210 ? 4.516 4.797 18.471 1.00 84.94 210 GLY A CA 1
ATOM 1662 C C . GLY A 1 210 ? 4.833 6.294 18.483 1.00 84.94 210 GLY A C 1
ATOM 1663 O O . GLY A 1 210 ? 4.570 6.987 19.467 1.00 84.94 210 GLY A O 1
ATOM 1664 N N . THR A 1 211 ? 5.402 6.813 17.390 1.00 81.31 211 THR A N 1
ATOM 1665 C CA . THR A 1 211 ? 5.744 8.248 17.292 1.00 81.31 211 THR A CA 1
ATOM 1666 C C . THR A 1 211 ? 4.504 9.139 17.313 1.00 81.31 211 THR A C 1
ATOM 1668 O O . THR A 1 211 ? 4.568 10.264 17.797 1.00 81.31 211 THR A O 1
ATOM 1671 N N . ASN A 1 212 ? 3.367 8.612 16.853 1.00 80.31 212 ASN A N 1
ATOM 1672 C CA . ASN A 1 212 ? 2.066 9.275 16.885 1.00 80.31 212 ASN A CA 1
ATOM 1673 C C . ASN A 1 212 ? 1.233 8.757 18.071 1.00 80.31 212 ASN A C 1
ATOM 1675 O O . ASN A 1 212 ? 0.159 8.170 17.901 1.00 80.31 212 ASN A O 1
ATOM 1679 N N . LEU A 1 213 ? 1.762 8.937 19.286 1.00 85.69 213 LEU A N 1
ATOM 1680 C CA . LEU A 1 213 ? 1.088 8.560 20.528 1.00 85.69 213 LEU A CA 1
ATOM 1681 C C . LEU A 1 213 ? -0.195 9.382 20.706 1.00 85.69 213 LEU A C 1
ATOM 1683 O O . LEU A 1 213 ? -0.148 10.601 20.862 1.00 85.69 213 LEU A O 1
ATOM 1687 N N . ASN A 1 214 ? -1.335 8.702 20.762 1.00 87.50 214 ASN A N 1
ATOM 1688 C CA . ASN A 1 214 ? -2.625 9.307 21.069 1.00 87.50 214 ASN A CA 1
ATOM 1689 C C . ASN A 1 214 ? -3.274 8.494 22.180 1.00 87.50 214 ASN A C 1
ATOM 1691 O O . ASN A 1 214 ? -3.579 7.331 21.971 1.00 87.50 214 ASN A O 1
ATOM 1695 N N . ILE A 1 215 ? -3.507 9.074 23.355 1.00 86.12 215 ILE A N 1
ATOM 1696 C CA . ILE A 1 215 ? -4.186 8.380 24.458 1.00 86.12 215 ILE A CA 1
ATOM 1697 C C . ILE A 1 215 ? -5.379 9.223 24.891 1.00 86.12 215 ILE A C 1
ATOM 1699 O O . ILE A 1 215 ? -5.223 10.404 25.213 1.00 86.12 215 ILE A O 1
ATOM 1703 N N . LEU A 1 216 ? -6.569 8.620 24.919 1.00 85.38 216 LEU A N 1
ATOM 1704 C CA . LEU A 1 216 ? -7.741 9.261 25.510 1.00 85.38 216 LEU A CA 1
ATOM 1705 C C . LEU A 1 216 ? -7.562 9.309 27.029 1.00 85.38 216 LEU A C 1
ATOM 1707 O O . LEU A 1 216 ? -7.255 8.302 27.667 1.00 85.38 216 LEU A O 1
ATOM 1711 N N . LYS A 1 217 ? -7.758 10.496 27.604 1.00 82.06 217 LYS A N 1
ATOM 1712 C CA . LYS A 1 217 ? -7.668 10.730 29.049 1.00 82.06 217 LYS A CA 1
ATOM 1713 C C . LYS A 1 217 ? -9.006 10.442 29.738 1.00 82.06 217 LYS A C 1
ATOM 1715 O O . LYS A 1 217 ? -10.023 10.239 29.080 1.00 82.06 217 LYS A O 1
ATOM 1720 N N . ASP A 1 218 ? -8.979 10.402 31.068 1.00 75.75 218 ASP A N 1
ATOM 1721 C CA . ASP A 1 218 ? -10.164 10.307 31.937 1.00 75.75 218 ASP A CA 1
ATOM 1722 C C . ASP A 1 218 ? -11.031 9.049 31.726 1.00 75.75 218 ASP A C 1
ATOM 1724 O O . ASP A 1 218 ? -12.231 9.015 32.014 1.00 75.75 218 ASP A O 1
ATOM 1728 N N . LEU A 1 219 ? -10.394 7.961 31.279 1.00 75.94 219 LEU A N 1
ATOM 1729 C CA . LEU A 1 219 ? -11.000 6.634 31.099 1.00 75.94 219 LEU A CA 1
ATOM 1730 C C . LEU A 1 219 ? -11.180 5.860 32.419 1.00 75.94 219 LEU A C 1
ATOM 1732 O O . LEU A 1 219 ? -11.650 4.729 32.439 1.00 75.94 219 LEU A O 1
ATOM 1736 N N . ASN A 1 220 ? -10.838 6.452 33.556 1.00 66.31 220 ASN A N 1
ATOM 1737 C CA . ASN A 1 220 ? -11.143 5.920 34.884 1.00 66.31 220 ASN A CA 1
ATOM 1738 C C . ASN A 1 220 ? -12.478 6.457 35.433 1.00 66.31 220 ASN A C 1
ATOM 1740 O O . ASN A 1 220 ? -12.691 6.451 36.641 1.00 66.31 220 ASN A O 1
ATOM 1744 N N . THR A 1 221 ? -13.373 6.926 34.563 1.00 77.31 221 THR A N 1
ATOM 1745 C CA . THR A 1 221 ? -14.669 7.515 34.926 1.00 77.31 221 THR A CA 1
ATOM 1746 C C . THR A 1 221 ? -15.826 6.765 34.244 1.00 77.31 221 THR A C 1
ATOM 1748 O O . THR A 1 221 ? -15.590 5.913 33.378 1.00 77.31 221 THR A O 1
ATOM 1751 N N . PRO A 1 222 ? -17.100 7.080 34.565 1.00 81.94 222 PRO A N 1
ATOM 1752 C CA . PRO A 1 222 ? -18.259 6.570 33.827 1.00 81.94 222 PRO A CA 1
ATOM 1753 C C . PRO A 1 222 ? -18.251 6.871 32.321 1.00 81.94 222 PRO A C 1
ATOM 1755 O O . PRO A 1 222 ? -19.038 6.270 31.592 1.00 81.94 222 PRO A O 1
ATOM 1758 N N . LEU A 1 223 ? -17.363 7.752 31.837 1.00 82.94 223 LEU A N 1
ATOM 1759 C CA . LEU A 1 223 ? -17.184 8.053 30.415 1.00 82.94 223 LEU A CA 1
ATOM 1760 C C . LEU A 1 223 ? -16.989 6.790 29.566 1.00 82.94 223 LEU A C 1
ATOM 1762 O O . LEU A 1 223 ? -17.537 6.697 28.472 1.00 82.94 223 LEU A O 1
ATOM 1766 N N . VAL A 1 224 ? -16.279 5.794 30.096 1.00 83.56 224 VAL A N 1
ATOM 1767 C CA . VAL A 1 224 ? -16.020 4.513 29.420 1.00 83.56 224 VAL A CA 1
ATOM 1768 C C . VAL A 1 224 ? -17.305 3.765 29.046 1.00 83.56 224 VAL A C 1
ATOM 1770 O O . VAL A 1 224 ? -17.358 3.104 28.011 1.00 83.56 224 VAL A O 1
ATOM 1773 N N . ALA A 1 225 ? -18.358 3.912 29.851 1.00 84.94 225 ALA A N 1
ATOM 1774 C CA . ALA A 1 225 ? -19.667 3.308 29.609 1.00 84.94 225 ALA A CA 1
ATOM 1775 C C . ALA A 1 225 ? -20.533 4.115 28.622 1.00 84.94 225 ALA A C 1
ATOM 1777 O O . ALA A 1 225 ? -21.645 3.706 28.302 1.00 84.94 225 ALA A O 1
ATOM 1778 N N . MET A 1 226 ? -20.065 5.288 28.185 1.00 89.62 226 MET A N 1
ATOM 1779 C CA . MET A 1 226 ? -20.830 6.244 27.378 1.00 89.62 226 MET A CA 1
ATOM 1780 C C . MET A 1 226 ? -20.128 6.625 26.072 1.00 89.62 226 MET A C 1
ATOM 1782 O O . MET A 1 226 ? -20.569 7.552 25.392 1.00 89.62 226 MET A O 1
ATOM 1786 N N . LEU A 1 227 ? -19.043 5.936 25.704 1.00 91.00 227 LEU A N 1
ATOM 1787 C CA . LEU A 1 227 ? -18.256 6.252 24.507 1.00 91.00 227 LEU A CA 1
ATOM 1788 C C . LEU A 1 227 ? -19.100 6.258 23.227 1.00 91.00 227 LEU A C 1
ATOM 1790 O O . LEU A 1 227 ? -18.850 7.061 22.343 1.00 91.00 227 LEU A O 1
ATOM 1794 N N . ASP A 1 228 ? -20.151 5.443 23.162 1.00 93.75 228 ASP A N 1
ATOM 1795 C CA . ASP A 1 228 ? -21.127 5.375 22.068 1.00 93.75 228 ASP A CA 1
ATOM 1796 C C . ASP A 1 228 ? -22.084 6.581 21.978 1.00 93.75 228 ASP A C 1
ATOM 1798 O O . ASP A 1 228 ? -22.788 6.761 20.981 1.00 93.75 228 ASP A O 1
ATOM 1802 N N . ARG A 1 229 ? -22.150 7.404 23.027 1.00 93.19 229 ARG A N 1
ATOM 1803 C CA . ARG A 1 229 ? -23.070 8.549 23.151 1.00 93.19 229 ARG A CA 1
ATOM 1804 C C . ARG A 1 229 ? -22.355 9.889 23.109 1.00 93.19 229 ARG A C 1
ATOM 1806 O O . ARG A 1 229 ? -22.997 10.900 22.810 1.00 93.19 229 ARG A O 1
ATOM 1813 N N . VAL A 1 230 ? -21.065 9.901 23.425 1.00 91.06 230 VAL A N 1
ATOM 1814 C CA . VAL A 1 230 ? -20.251 11.114 23.483 1.00 91.06 230 VAL A CA 1
ATOM 1815 C C . VAL A 1 230 ? -19.646 11.396 22.101 1.00 91.06 230 VAL A C 1
ATOM 1817 O O . VAL A 1 230 ? -19.172 10.465 21.445 1.00 91.06 230 VAL A O 1
ATOM 1820 N N . PRO A 1 231 ? -19.681 12.652 21.618 1.00 90.50 231 PRO A N 1
ATOM 1821 C CA . PRO A 1 231 ? -18.950 13.049 20.418 1.00 90.50 231 PRO A CA 1
ATOM 1822 C C . PRO A 1 231 ? -17.449 12.802 20.586 1.00 90.50 231 PRO A C 1
ATOM 1824 O O . PRO A 1 231 ? -16.858 13.246 21.570 1.00 90.50 231 PRO A O 1
ATOM 1827 N N . GLY A 1 232 ? -16.835 12.098 19.636 1.00 88.06 232 GLY A N 1
ATOM 1828 C CA . GLY A 1 232 ? -15.379 11.996 19.572 1.00 88.06 232 GLY A CA 1
ATOM 1829 C C . GLY A 1 232 ? -14.748 13.207 18.881 1.00 88.06 232 GLY A C 1
ATOM 1830 O O . GLY A 1 232 ? -15.409 14.206 18.600 1.00 88.06 232 GLY A O 1
ATOM 1831 N N . ASN A 1 233 ? -13.458 13.112 18.550 1.00 91.38 233 ASN A N 1
ATOM 1832 C CA . ASN A 1 233 ? -12.727 14.194 17.873 1.00 91.38 233 ASN A CA 1
ATOM 1833 C C . ASN A 1 233 ? -13.149 14.427 16.410 1.00 91.38 233 ASN A C 1
ATOM 1835 O O . ASN A 1 233 ? -12.725 15.404 15.805 1.00 91.38 233 ASN A O 1
ATOM 1839 N N . THR A 1 234 ? -13.991 13.555 15.857 1.00 93.12 234 THR A N 1
ATOM 1840 C CA . THR A 1 234 ? -14.604 13.709 14.529 1.00 93.12 234 THR A CA 1
ATOM 1841 C C . THR A 1 234 ? -15.893 14.539 14.561 1.00 93.12 234 THR A C 1
ATOM 1843 O O . THR A 1 234 ? -16.465 14.826 13.516 1.00 93.12 234 THR A O 1
ATOM 1846 N N . GLY A 1 235 ? -16.401 14.879 15.754 1.00 92.69 235 GLY A N 1
ATOM 1847 C CA . GLY A 1 235 ? -17.713 15.506 15.950 1.00 92.69 235 GLY A CA 1
ATOM 1848 C C . GLY A 1 235 ? -18.889 14.519 15.958 1.00 92.69 235 GLY A C 1
ATOM 1849 O O . GLY A 1 235 ? -19.965 14.850 16.460 1.00 92.69 235 GLY A O 1
ATOM 1850 N N . TYR A 1 236 ? -18.690 13.283 15.491 1.00 94.62 236 TYR A N 1
ATOM 1851 C CA . TYR A 1 236 ? -19.703 12.232 15.530 1.00 94.62 236 TYR A CA 1
ATOM 1852 C C . TYR A 1 236 ? -19.691 11.481 16.866 1.00 94.62 236 TYR A C 1
ATOM 1854 O O . TYR A 1 236 ? -18.643 11.206 17.457 1.00 94.62 236 TYR A O 1
ATOM 1862 N N . LYS A 1 237 ? -20.886 11.127 17.353 1.00 95.56 237 LYS A N 1
ATOM 1863 C CA . LYS A 1 237 ? -21.047 10.315 18.569 1.00 95.56 237 LYS A CA 1
ATOM 1864 C C . LYS A 1 237 ? -20.468 8.924 18.351 1.00 95.56 237 LYS A C 1
ATOM 1866 O O . LYS A 1 237 ? -20.811 8.277 17.365 1.00 95.56 237 LYS A O 1
ATOM 1871 N N . GLY A 1 238 ? -19.619 8.471 19.270 1.00 94.69 238 GLY A N 1
ATOM 1872 C CA . GLY A 1 238 ? -19.011 7.146 19.178 1.00 94.69 238 GLY A CA 1
ATOM 1873 C C . GLY A 1 238 ? -17.940 6.994 18.107 1.00 94.69 238 GLY A C 1
ATOM 1874 O O . GLY A 1 238 ? -17.582 5.859 17.809 1.00 94.69 238 GLY A O 1
ATOM 1875 N N . VAL A 1 239 ? -17.421 8.088 17.538 1.00 96.31 239 VAL A N 1
ATOM 1876 C CA . VAL A 1 239 ? -16.423 8.026 16.461 1.00 96.31 239 VAL A CA 1
ATOM 1877 C C . VAL A 1 239 ? -15.191 8.850 16.804 1.00 96.31 239 VAL A C 1
ATOM 1879 O O . VAL A 1 239 ? -15.257 10.074 16.942 1.00 96.31 239 VAL A O 1
ATOM 1882 N N . VAL A 1 240 ? -14.045 8.183 16.880 1.00 95.25 240 VAL A N 1
ATOM 1883 C CA . VAL A 1 240 ? -12.742 8.813 17.128 1.00 95.25 240 VAL A CA 1
ATOM 1884 C C . VAL A 1 240 ? -11.789 8.430 16.006 1.00 95.25 240 VAL A C 1
ATOM 1886 O O . VAL A 1 240 ? -11.803 7.282 15.576 1.00 95.25 240 VAL A O 1
ATOM 1889 N N . SER A 1 241 ? -10.956 9.355 15.534 1.00 96.12 241 SER A N 1
ATOM 1890 C CA . SER A 1 241 ? -9.968 9.067 14.495 1.00 96.12 241 SER A CA 1
ATOM 1891 C C . SER A 1 241 ? -8.585 9.636 14.804 1.00 96.12 241 SER A C 1
ATOM 1893 O O . SER A 1 241 ? -8.463 10.773 15.258 1.00 96.12 241 SER A O 1
ATOM 1895 N N . PHE A 1 242 ? -7.536 8.861 14.527 1.00 95.69 242 PHE A N 1
ATOM 1896 C CA . PHE A 1 242 ? -6.141 9.257 14.733 1.00 95.69 242 PHE A CA 1
ATOM 1897 C C . PHE A 1 242 ? -5.306 8.986 13.490 1.00 95.69 242 PHE A C 1
ATOM 1899 O O . PHE A 1 242 ? -5.526 7.997 12.801 1.00 95.69 242 PHE A O 1
ATOM 1906 N N . GLU A 1 243 ? -4.318 9.838 13.235 1.00 95.44 243 GLU A N 1
ATOM 1907 C CA . GLU A 1 243 ? -3.214 9.503 12.337 1.00 95.44 243 GLU A CA 1
ATOM 1908 C C . GLU A 1 243 ? -2.208 8.661 13.110 1.00 95.44 243 GLU A C 1
ATOM 1910 O O . GLU A 1 243 ? -1.796 9.029 14.210 1.00 95.44 243 GLU A O 1
ATOM 1915 N N . VAL A 1 244 ? -1.853 7.510 12.549 1.00 95.12 244 VAL A N 1
ATOM 1916 C CA . VAL A 1 244 ? -1.010 6.511 13.217 1.00 95.12 244 VAL A CA 1
ATOM 1917 C C . VAL A 1 244 ? 0.319 6.316 12.531 1.00 95.12 244 VAL A C 1
ATOM 1919 O O . VAL A 1 244 ? 1.261 5.861 13.169 1.00 95.12 244 VAL A O 1
ATOM 1922 N N . GLY A 1 245 ? 0.446 6.709 11.267 1.00 94.38 245 GLY A N 1
ATOM 1923 C CA . GLY A 1 245 ? 1.711 6.607 10.566 1.00 94.38 245 GLY A CA 1
ATOM 1924 C C . GLY A 1 245 ? 1.764 7.449 9.312 1.00 94.38 245 GLY A C 1
ATOM 1925 O O . GLY A 1 245 ? 0.739 7.752 8.707 1.00 94.38 245 GLY A O 1
ATOM 1926 N N . ARG A 1 246 ? 2.986 7.801 8.939 1.00 94.00 246 ARG A N 1
ATOM 1927 C CA . ARG A 1 246 ? 3.319 8.488 7.701 1.00 94.00 246 ARG A CA 1
ATOM 1928 C C . ARG A 1 246 ? 4.702 8.035 7.282 1.00 94.00 246 ARG A C 1
ATOM 1930 O O . ARG A 1 246 ? 5.646 8.087 8.071 1.00 94.00 246 ARG A O 1
ATOM 1937 N N . VAL A 1 247 ? 4.814 7.546 6.060 1.00 92.31 247 VAL A N 1
ATOM 1938 C CA . VAL A 1 247 ? 6.060 6.998 5.534 1.00 92.31 247 VAL A CA 1
ATOM 1939 C C . VAL A 1 247 ? 6.360 7.590 4.171 1.00 92.31 247 VAL A C 1
ATOM 1941 O O . VAL A 1 247 ? 5.474 7.749 3.337 1.00 92.31 247 VAL A O 1
ATOM 1944 N N . TYR A 1 248 ? 7.636 7.861 3.935 1.00 90.38 248 TYR A N 1
ATOM 1945 C CA . TYR A 1 248 ? 8.165 8.310 2.656 1.00 90.38 248 TYR A CA 1
ATOM 1946 C C . TYR A 1 248 ? 9.414 7.492 2.325 1.00 90.38 248 TYR A C 1
ATOM 1948 O O . TYR A 1 248 ? 10.057 6.941 3.223 1.00 90.38 248 TYR A O 1
ATOM 1956 N N . GLY A 1 249 ? 9.757 7.401 1.042 1.00 86.00 249 GLY A N 1
ATOM 1957 C CA . GLY A 1 249 ? 10.974 6.728 0.598 1.00 86.00 249 GLY A CA 1
ATOM 1958 C C . GLY A 1 249 ? 10.783 5.847 -0.630 1.00 86.00 249 GLY A C 1
ATOM 1959 O O . GLY A 1 249 ? 9.710 5.761 -1.222 1.00 86.00 249 GLY A O 1
ATOM 1960 N N . THR A 1 250 ? 11.863 5.169 -1.012 1.00 84.00 250 THR A N 1
ATOM 1961 C CA . THR A 1 250 ? 11.952 4.414 -2.270 1.00 84.00 250 THR A CA 1
ATOM 1962 C C . THR A 1 250 ? 10.963 3.253 -2.344 1.00 84.00 250 THR A C 1
ATOM 1964 O O . THR A 1 250 ? 10.336 3.042 -3.381 1.00 84.00 250 THR A O 1
ATOM 1967 N N . ALA A 1 251 ? 10.768 2.527 -1.239 1.00 81.38 251 ALA A N 1
ATOM 1968 C CA . ALA A 1 251 ? 9.815 1.423 -1.161 1.00 81.38 251 ALA A CA 1
ATOM 1969 C C . ALA A 1 251 ? 8.365 1.905 -1.341 1.00 81.38 251 ALA A C 1
ATOM 1971 O O . ALA A 1 251 ? 7.586 1.273 -2.051 1.00 81.38 251 ALA A O 1
ATOM 1972 N N . GLN A 1 252 ? 8.026 3.039 -0.727 1.00 84.88 252 GLN A N 1
ATOM 1973 C CA . GLN A 1 252 ? 6.715 3.682 -0.767 1.00 84.88 252 GLN A CA 1
ATOM 1974 C C . GLN A 1 252 ? 6.396 4.147 -2.186 1.00 84.88 252 GLN A C 1
ATOM 1976 O O . GLN A 1 252 ? 5.376 3.757 -2.756 1.00 84.88 252 GLN A O 1
ATOM 1981 N N . SER A 1 253 ? 7.307 4.923 -2.780 1.00 86.81 253 SER A N 1
ATOM 1982 C CA . SER A 1 253 ? 7.174 5.413 -4.149 1.00 86.81 253 SER A CA 1
ATOM 1983 C C . SER A 1 253 ? 7.054 4.249 -5.128 1.00 86.81 253 SER A C 1
ATOM 1985 O O . SER A 1 253 ? 6.171 4.265 -5.984 1.00 86.81 253 SER A O 1
ATOM 1987 N N . CYS A 1 254 ? 7.891 3.214 -4.976 1.00 88.25 254 CYS A N 1
ATOM 1988 C CA . CYS A 1 254 ? 7.824 2.021 -5.814 1.00 88.25 254 CYS A CA 1
ATOM 1989 C C . CYS A 1 254 ? 6.466 1.325 -5.708 1.00 88.25 254 CYS A C 1
ATOM 1991 O O . CYS A 1 254 ? 5.831 1.075 -6.732 1.00 88.25 254 CYS A O 1
ATOM 1993 N N . ASN A 1 255 ? 5.999 1.045 -4.486 1.00 85.00 255 ASN A N 1
ATOM 1994 C CA . ASN A 1 255 ? 4.696 0.423 -4.273 1.00 85.00 255 ASN A CA 1
ATOM 1995 C C . ASN A 1 255 ? 3.592 1.245 -4.928 1.00 85.00 255 ASN A C 1
ATOM 1997 O O . ASN A 1 255 ? 2.846 0.690 -5.726 1.00 85.00 255 ASN A O 1
ATOM 2001 N N . ARG A 1 256 ? 3.537 2.560 -4.680 1.00 87.25 256 ARG A N 1
ATOM 2002 C CA . ARG A 1 256 ? 2.551 3.447 -5.311 1.00 87.25 256 ARG A CA 1
ATOM 2003 C C . ARG A 1 256 ? 2.583 3.319 -6.831 1.00 87.25 256 ARG A C 1
ATOM 2005 O O . ARG A 1 256 ? 1.554 3.069 -7.443 1.00 87.25 256 ARG A O 1
ATOM 2012 N N . TYR A 1 257 ? 3.760 3.432 -7.439 1.00 89.19 257 TYR A N 1
ATOM 2013 C CA . TYR A 1 257 ? 3.889 3.409 -8.893 1.00 89.19 257 TYR A CA 1
ATOM 2014 C C . TYR A 1 257 ? 3.478 2.069 -9.511 1.00 89.19 257 TYR A C 1
ATOM 2016 O O . TYR A 1 257 ? 2.757 2.036 -10.510 1.00 89.19 257 TYR A O 1
ATOM 2024 N N . VAL A 1 258 ? 3.895 0.952 -8.916 1.00 88.81 258 VAL A N 1
ATOM 2025 C CA . VAL A 1 258 ? 3.482 -0.386 -9.359 1.00 88.81 258 VAL A CA 1
ATOM 2026 C C 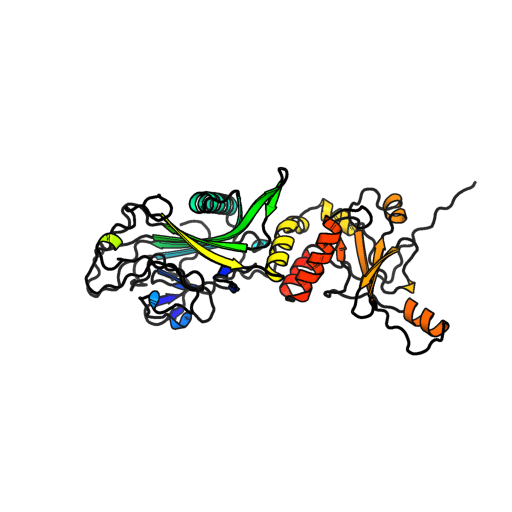. VAL A 1 258 ? 1.962 -0.540 -9.199 1.00 88.81 258 VAL A C 1
ATOM 2028 O O . VAL A 1 258 ? 1.285 -1.008 -10.113 1.00 88.81 258 VAL A O 1
ATOM 2031 N N . CYS A 1 259 ? 1.406 -0.092 -8.078 1.00 85.38 259 CYS A N 1
ATOM 2032 C CA . CYS A 1 259 ? -0.026 -0.115 -7.801 1.00 85.38 259 CYS A CA 1
ATOM 2033 C C . CYS A 1 259 ? -0.841 0.733 -8.794 1.00 85.38 259 CYS A C 1
ATOM 2035 O O . CYS A 1 259 ? -1.879 0.289 -9.286 1.00 85.38 259 CYS A O 1
ATOM 2037 N N . ASP A 1 260 ? -0.352 1.916 -9.162 1.00 86.12 260 ASP A N 1
ATOM 2038 C CA . ASP A 1 260 ? -0.976 2.808 -10.148 1.00 86.12 260 ASP A CA 1
ATOM 2039 C C . ASP A 1 260 ? -1.035 2.182 -11.546 1.00 86.12 260 ASP A C 1
ATOM 2041 O O . ASP A 1 260 ? -1.966 2.437 -12.314 1.00 86.12 260 ASP A O 1
ATOM 2045 N N . ASN A 1 261 ? -0.068 1.319 -11.855 1.00 89.44 261 ASN A N 1
ATOM 2046 C CA . ASN A 1 261 ? 0.082 0.679 -13.156 1.00 89.44 261 ASN A CA 1
ATOM 2047 C C . ASN A 1 261 ? -0.379 -0.788 -13.172 1.00 89.44 261 ASN A C 1
ATOM 2049 O O . ASN A 1 261 ? -0.268 -1.444 -14.208 1.00 89.44 261 ASN A O 1
ATOM 2053 N N . VAL A 1 262 ? -0.952 -1.306 -12.078 1.00 87.88 262 VAL A N 1
ATOM 2054 C CA . VAL A 1 262 ? -1.315 -2.730 -11.929 1.00 87.88 262 VAL A CA 1
ATOM 2055 C C . VAL A 1 262 ? -2.249 -3.243 -13.031 1.00 87.88 262 VAL A C 1
ATOM 2057 O O . VAL A 1 262 ? -2.169 -4.397 -13.450 1.00 87.88 262 VAL A O 1
ATOM 2060 N N . ASN A 1 263 ? -3.077 -2.355 -13.587 1.00 87.62 263 ASN A N 1
ATOM 2061 C CA . ASN A 1 263 ? -3.978 -2.662 -14.694 1.00 87.62 263 ASN A CA 1
ATOM 2062 C C . ASN A 1 263 ? -3.247 -3.150 -15.956 1.00 87.62 263 ASN A C 1
ATOM 2064 O O . ASN A 1 263 ? -3.864 -3.816 -16.786 1.00 87.62 263 ASN A O 1
ATOM 2068 N N . PHE A 1 264 ? -1.950 -2.865 -16.121 1.00 90.56 264 PHE A N 1
ATOM 2069 C CA . PHE A 1 264 ? -1.159 -3.378 -17.243 1.00 90.56 264 PHE A CA 1
ATOM 2070 C C . PHE A 1 264 ? -1.043 -4.905 -17.250 1.00 90.56 264 PHE A C 1
ATOM 2072 O O . PHE A 1 264 ? -0.964 -5.478 -18.337 1.00 90.56 264 PHE A O 1
ATOM 2079 N N . LEU A 1 265 ? -1.144 -5.579 -16.097 1.00 87.81 265 LEU A N 1
ATOM 2080 C CA . LEU A 1 265 ? -1.137 -7.049 -16.038 1.00 87.81 265 LEU A CA 1
ATOM 2081 C C . LEU A 1 265 ? -2.240 -7.660 -16.911 1.00 87.81 265 LEU A C 1
ATOM 2083 O O . LEU A 1 265 ? -1.985 -8.604 -17.651 1.00 87.81 265 LEU A O 1
ATOM 2087 N N . ASN A 1 266 ? -3.433 -7.062 -16.895 1.00 87.31 266 ASN A N 1
ATOM 2088 C CA . ASN A 1 266 ? -4.622 -7.600 -17.565 1.00 87.31 266 ASN A CA 1
ATOM 2089 C C . ASN A 1 266 ? -5.069 -6.769 -18.781 1.00 87.31 266 ASN A C 1
ATOM 2091 O O . ASN A 1 266 ? -6.083 -7.066 -19.412 1.00 87.31 266 ASN A O 1
ATOM 2095 N N . ASN A 1 267 ? -4.336 -5.710 -19.134 1.00 92.44 267 ASN A N 1
ATOM 2096 C CA . ASN A 1 267 ? -4.692 -4.849 -20.255 1.00 92.44 267 ASN A CA 1
ATOM 2097 C C . ASN A 1 267 ? -4.268 -5.488 -21.588 1.00 92.44 267 ASN A C 1
ATOM 2099 O O . ASN A 1 267 ? -3.091 -5.481 -21.945 1.00 92.44 267 ASN A O 1
ATOM 2103 N N . GLY A 1 268 ? -5.237 -5.990 -22.360 1.00 94.31 268 GLY A N 1
ATOM 2104 C CA . GLY A 1 268 ? -4.973 -6.659 -23.641 1.00 94.31 268 GLY A CA 1
ATOM 2105 C C . GLY A 1 268 ? -4.228 -5.793 -24.663 1.00 94.31 268 GLY A C 1
ATOM 2106 O O . GLY A 1 268 ? -3.372 -6.301 -25.383 1.00 94.31 268 GLY A O 1
ATOM 2107 N N . ARG A 1 269 ? -4.475 -4.475 -24.683 1.00 94.88 269 ARG A N 1
ATOM 2108 C CA . ARG A 1 269 ? -3.735 -3.543 -25.547 1.00 94.88 269 ARG A CA 1
ATOM 2109 C C . ARG A 1 269 ? -2.275 -3.429 -25.115 1.00 94.88 269 ARG A C 1
ATOM 2111 O O . ARG A 1 269 ? -1.404 -3.488 -25.971 1.00 94.88 269 ARG A O 1
ATOM 2118 N N . TYR A 1 270 ? -2.009 -3.304 -23.815 1.00 94.50 270 TYR A N 1
ATOM 2119 C CA . TYR A 1 270 ? -0.641 -3.282 -23.293 1.00 94.50 270 TYR A CA 1
ATOM 2120 C C . TYR A 1 270 ? 0.106 -4.578 -23.630 1.00 94.50 270 TYR A C 1
ATOM 2122 O O . TYR A 1 270 ? 1.224 -4.519 -24.129 1.00 94.50 270 TYR A O 1
ATOM 2130 N N . GLN A 1 271 ? -0.523 -5.740 -23.426 1.00 93.25 271 GLN A N 1
ATOM 2131 C CA . GLN A 1 271 ? 0.098 -7.030 -23.741 1.00 93.25 271 GLN A CA 1
ATOM 2132 C C . GLN A 1 271 ? 0.372 -7.185 -25.244 1.00 93.25 271 GLN A C 1
ATOM 2134 O O . GLN A 1 271 ? 1.426 -7.687 -25.626 1.00 93.25 271 GLN A O 1
ATOM 2139 N N . HIS A 1 272 ? -0.538 -6.720 -26.102 1.00 94.31 272 HIS A N 1
ATOM 2140 C CA . HIS A 1 272 ? -0.328 -6.704 -27.548 1.00 94.31 272 HIS A CA 1
ATOM 2141 C C . HIS A 1 272 ? 0.825 -5.775 -27.952 1.00 94.31 272 HIS A C 1
ATOM 2143 O O . HIS A 1 272 ? 1.758 -6.233 -28.604 1.00 94.31 272 HIS A O 1
ATOM 2149 N N . GLU A 1 273 ? 0.811 -4.514 -27.500 1.00 94.56 273 GLU A N 1
ATOM 2150 C CA . GLU A 1 273 ? 1.878 -3.539 -27.767 1.00 94.56 273 GLU A CA 1
ATOM 2151 C C . GLU A 1 273 ? 3.238 -4.051 -27.272 1.00 94.56 273 GLU A C 1
ATOM 2153 O O . GLU A 1 273 ? 4.240 -3.912 -27.964 1.00 94.56 273 GLU A O 1
ATOM 2158 N N . LYS A 1 274 ? 3.285 -4.692 -26.103 1.00 93.31 274 LYS A N 1
ATOM 2159 C CA . LYS A 1 274 ? 4.487 -5.355 -25.591 1.00 93.31 274 LYS A CA 1
ATOM 2160 C C . LYS A 1 274 ? 4.994 -6.439 -26.544 1.00 93.31 274 LYS A C 1
ATOM 2162 O O . LYS A 1 274 ? 6.168 -6.445 -26.890 1.00 93.31 274 LYS A O 1
ATOM 2167 N N . ASN A 1 275 ? 4.120 -7.353 -26.961 1.00 91.50 275 ASN A N 1
ATOM 2168 C CA . ASN A 1 275 ? 4.509 -8.522 -27.754 1.00 91.50 275 ASN A CA 1
ATOM 2169 C C . ASN A 1 275 ? 4.941 -8.174 -29.190 1.00 91.50 275 ASN A C 1
ATOM 2171 O O . ASN A 1 275 ? 5.580 -8.993 -29.845 1.00 91.50 275 ASN A O 1
ATOM 2175 N N . GLU A 1 276 ? 4.594 -6.985 -29.687 1.00 92.44 276 GLU A N 1
ATOM 2176 C CA . GLU A 1 276 ? 5.073 -6.471 -30.975 1.00 92.44 276 GLU A CA 1
ATOM 2177 C C . GLU A 1 276 ? 6.512 -5.932 -30.929 1.00 92.44 276 GLU A C 1
ATOM 2179 O O . GLU A 1 276 ? 7.135 -5.771 -31.982 1.00 92.44 276 GLU A O 1
ATOM 2184 N N . LEU A 1 277 ? 7.041 -5.608 -29.743 1.00 91.69 277 LEU A N 1
ATOM 2185 C CA . LEU A 1 277 ? 8.389 -5.056 -29.609 1.00 91.69 277 LEU A CA 1
ATOM 2186 C C . LEU A 1 277 ? 9.453 -6.104 -29.975 1.00 91.69 277 LEU A C 1
ATOM 2188 O O . LEU A 1 277 ? 9.290 -7.310 -29.778 1.00 91.69 277 LEU A O 1
ATOM 2192 N N . TYR A 1 278 ? 10.572 -5.633 -30.527 1.00 89.06 278 TYR A N 1
ATOM 2193 C CA . TYR A 1 278 ? 11.714 -6.493 -30.825 1.00 89.06 278 TYR A CA 1
ATOM 2194 C C . TYR A 1 278 ? 12.448 -6.842 -29.540 1.00 89.06 278 TYR A C 1
ATOM 2196 O O . TYR A 1 278 ? 12.860 -5.932 -28.838 1.00 89.06 278 TYR A O 1
ATOM 2204 N N . ARG A 1 279 ? 12.718 -8.129 -29.300 1.00 89.62 279 ARG A N 1
ATOM 2205 C CA . ARG A 1 279 ? 13.608 -8.529 -28.202 1.00 89.62 279 ARG A CA 1
ATOM 2206 C C . ARG A 1 279 ? 14.988 -7.894 -28.349 1.00 89.62 279 ARG A C 1
ATOM 2208 O O . ARG A 1 279 ? 15.511 -7.781 -29.465 1.00 89.62 279 ARG A O 1
ATOM 2215 N N . CYS A 1 280 ? 15.602 -7.579 -27.216 1.00 91.94 280 CYS A N 1
ATOM 2216 C CA . CYS A 1 280 ? 16.964 -7.076 -27.160 1.00 91.94 280 CYS A CA 1
ATOM 2217 C C . CYS A 1 280 ? 17.959 -8.059 -27.799 1.00 91.94 280 CYS A C 1
ATOM 2219 O O . CYS A 1 280 ? 17.895 -9.261 -27.540 1.00 91.94 280 CYS A O 1
ATOM 2221 N N . PRO A 1 281 ? 18.907 -7.606 -28.632 1.00 93.06 281 PRO A N 1
ATOM 2222 C CA . PRO A 1 281 ? 20.036 -8.443 -29.024 1.00 93.06 281 PRO A CA 1
ATOM 2223 C C . PRO A 1 281 ? 20.866 -8.902 -27.814 1.00 93.06 281 PRO A C 1
ATOM 2225 O O . PRO A 1 281 ? 20.958 -8.201 -26.815 1.00 93.06 281 PRO A O 1
ATOM 2228 N N . CYS A 1 282 ? 21.491 -10.081 -27.877 1.00 92.88 282 CYS A N 1
ATOM 2229 C CA . CYS A 1 282 ? 22.339 -10.543 -26.765 1.00 92.88 282 CYS A CA 1
ATOM 2230 C C . CYS A 1 282 ? 23.707 -9.836 -26.683 1.00 92.88 282 CYS A C 1
ATOM 2232 O O . CYS A 1 282 ? 24.349 -9.883 -25.634 1.00 92.88 282 CYS A O 1
ATOM 2234 N N . THR A 1 283 ? 24.148 -9.172 -27.759 1.00 92.81 283 THR A N 1
ATOM 2235 C CA . THR A 1 283 ? 25.413 -8.421 -27.821 1.00 92.81 283 THR A CA 1
ATOM 2236 C C . THR A 1 283 ? 25.272 -7.131 -28.629 1.00 92.81 283 THR A C 1
ATOM 2238 O O . THR A 1 283 ? 24.413 -7.044 -29.514 1.00 92.81 283 THR A O 1
ATOM 2241 N N . LEU A 1 284 ? 26.150 -6.150 -28.382 1.00 91.25 284 LEU A N 1
ATOM 2242 C CA . LEU A 1 284 ? 26.173 -4.896 -29.150 1.00 91.25 284 LEU A CA 1
ATOM 2243 C C . LEU A 1 284 ? 26.470 -5.113 -30.641 1.00 91.25 284 LEU A C 1
ATOM 2245 O O . LEU A 1 284 ? 25.923 -4.396 -31.474 1.00 91.25 284 LEU A O 1
ATOM 2249 N N . GLU A 1 285 ? 27.268 -6.122 -31.009 1.00 89.50 285 GLU A N 1
ATOM 2250 C CA . GLU A 1 285 ? 27.526 -6.476 -32.419 1.00 89.50 285 GLU A CA 1
ATOM 2251 C C . GLU A 1 285 ? 26.240 -6.723 -33.221 1.00 89.50 285 GLU A C 1
ATOM 2253 O O . GLU A 1 285 ? 26.176 -6.474 -34.425 1.00 89.50 285 GLU A O 1
ATOM 2258 N N . ARG A 1 286 ? 25.205 -7.219 -32.542 1.00 88.38 286 ARG A N 1
ATOM 2259 C CA . ARG A 1 286 ? 23.929 -7.618 -33.136 1.00 88.38 286 ARG A CA 1
ATOM 2260 C C . ARG A 1 286 ? 22.885 -6.504 -33.115 1.00 88.38 286 ARG A C 1
ATOM 2262 O O . ARG A 1 286 ? 21.767 -6.712 -33.594 1.00 88.38 286 ARG A O 1
ATOM 2269 N N . LEU A 1 287 ? 23.225 -5.322 -32.601 1.00 85.94 287 LEU A N 1
ATOM 2270 C CA . LEU A 1 287 ? 22.378 -4.144 -32.734 1.00 85.94 287 LEU A CA 1
ATOM 2271 C C . LEU A 1 287 ? 22.332 -3.712 -34.202 1.00 85.94 287 LEU A C 1
ATOM 2273 O O . LEU A 1 287 ? 23.294 -3.195 -34.763 1.00 85.94 287 LEU A O 1
ATOM 2277 N N . GLY A 1 288 ? 21.183 -3.920 -34.838 1.00 84.62 288 GLY A N 1
ATOM 2278 C CA . GLY A 1 288 ? 20.907 -3.334 -36.144 1.00 84.62 288 GLY A CA 1
ATOM 2279 C C . GLY A 1 288 ? 20.552 -1.845 -36.053 1.00 84.62 288 GLY A C 1
ATOM 2280 O O . GLY A 1 288 ? 20.317 -1.295 -34.978 1.00 84.62 288 GLY A O 1
ATOM 2281 N N . ASN A 1 289 ? 20.422 -1.204 -37.218 1.00 85.75 289 ASN A N 1
ATOM 2282 C CA . ASN 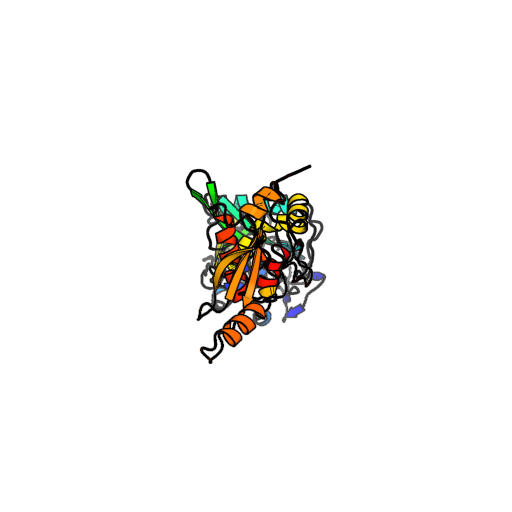A 1 289 ? 20.085 0.223 -37.356 1.00 85.75 289 ASN A CA 1
ATOM 2283 C C . ASN A 1 289 ? 18.725 0.624 -36.752 1.00 85.75 289 ASN A C 1
ATOM 2285 O O . ASN A 1 289 ? 18.394 1.809 -36.712 1.00 85.75 289 ASN A O 1
ATOM 2289 N N . GLN A 1 290 ? 17.895 -0.344 -36.362 1.00 88.56 290 GLN A N 1
ATOM 2290 C CA . GLN A 1 290 ? 16.637 -0.082 -35.681 1.00 88.56 290 GLN A CA 1
ATOM 2291 C C . GLN A 1 290 ? 16.830 0.391 -34.239 1.00 88.56 290 GLN A C 1
ATOM 2293 O O . GLN A 1 290 ? 15.916 1.022 -33.720 1.00 88.56 290 GLN A O 1
ATOM 2298 N N . TRP A 1 291 ? 17.987 0.143 -33.623 1.00 92.38 291 TRP A N 1
ATOM 2299 C CA . TRP A 1 291 ? 18.306 0.559 -32.260 1.00 92.38 291 TRP A CA 1
ATOM 2300 C C . TRP A 1 291 ? 19.119 1.851 -32.256 1.00 92.38 291 TRP A C 1
ATOM 2302 O O . TRP A 1 291 ? 19.969 2.067 -33.118 1.00 92.38 291 TRP A O 1
ATOM 2312 N N . GLN A 1 292 ? 18.868 2.710 -31.277 1.00 94.62 292 GLN A N 1
ATOM 2313 C CA . GLN A 1 292 ? 19.586 3.964 -31.085 1.00 94.62 292 GLN A CA 1
ATOM 2314 C C . GLN A 1 292 ? 19.954 4.111 -29.610 1.00 94.62 292 GLN A C 1
ATOM 2316 O O . GLN A 1 292 ? 19.134 3.815 -28.741 1.00 94.62 292 GLN A O 1
ATOM 2321 N N . LEU A 1 293 ? 21.191 4.544 -29.341 1.00 94.56 293 LEU A N 1
ATOM 2322 C CA . LEU A 1 293 ? 21.662 4.807 -27.982 1.00 94.56 293 LEU A CA 1
ATOM 2323 C C . LEU A 1 293 ? 20.780 5.888 -27.358 1.00 94.56 293 LEU A C 1
ATOM 2325 O O . LEU A 1 293 ? 20.650 6.972 -27.930 1.00 94.56 293 LEU A O 1
ATOM 2329 N N . PHE A 1 294 ? 20.173 5.569 -26.220 1.00 92.75 294 PHE A N 1
ATOM 2330 C CA . PHE A 1 294 ? 19.301 6.472 -25.480 1.00 92.75 294 PHE A CA 1
ATOM 2331 C C . PHE A 1 294 ? 20.050 7.133 -24.322 1.00 92.75 294 PHE A C 1
ATOM 2333 O O . PHE A 1 294 ? 20.053 8.356 -24.218 1.00 92.75 294 PHE A O 1
ATOM 2340 N N . GLU A 1 295 ? 20.730 6.338 -23.494 1.00 91.50 295 GLU A N 1
ATOM 2341 C CA . GLU A 1 295 ? 21.476 6.831 -22.334 1.00 91.50 295 GLU A CA 1
ATOM 2342 C C . GLU A 1 295 ? 22.675 5.934 -21.997 1.00 91.50 295 GLU A C 1
ATOM 2344 O O . GLU A 1 295 ? 22.733 4.763 -22.394 1.00 91.50 295 GLU A O 1
ATOM 2349 N N . THR A 1 296 ? 23.609 6.491 -21.227 1.00 91.19 296 THR A N 1
ATOM 2350 C CA . THR A 1 296 ? 24.654 5.746 -20.520 1.00 91.19 296 THR A CA 1
ATOM 2351 C C . THR A 1 296 ? 24.383 5.769 -19.019 1.00 91.19 296 THR A C 1
ATOM 2353 O O . THR A 1 296 ? 23.771 6.701 -18.498 1.00 91.19 296 THR A O 1
ATOM 2356 N N . ARG A 1 297 ? 24.782 4.702 -18.328 1.00 88.00 297 ARG A N 1
ATOM 2357 C CA . ARG A 1 297 ? 24.621 4.509 -16.882 1.00 88.00 297 ARG A CA 1
ATOM 2358 C C . ARG A 1 297 ? 25.877 3.857 -16.304 1.00 88.00 297 ARG A C 1
ATOM 2360 O O . ARG A 1 297 ? 26.722 3.353 -17.040 1.00 88.00 297 ARG A O 1
ATOM 2367 N N . GLY A 1 298 ? 25.938 3.775 -14.978 1.00 82.12 298 GLY A N 1
ATOM 2368 C CA . GLY A 1 298 ? 27.066 3.191 -14.250 1.00 82.12 298 GLY A CA 1
ATOM 2369 C C . GLY A 1 298 ? 27.974 4.260 -13.650 1.00 82.12 298 GLY A C 1
ATOM 2370 O O . GLY A 1 298 ? 27.813 5.447 -13.921 1.00 82.12 298 GLY A O 1
ATOM 2371 N N . LEU A 1 299 ? 28.896 3.846 -12.782 1.00 79.44 299 LEU A N 1
ATOM 2372 C CA . LEU A 1 299 ? 29.809 4.776 -12.102 1.00 79.44 299 LEU A CA 1
ATOM 2373 C C . LEU A 1 299 ? 30.826 5.403 -13.066 1.00 79.44 299 LEU A C 1
ATOM 2375 O O . LEU A 1 299 ? 31.354 6.477 -12.784 1.00 79.44 299 LEU A O 1
ATOM 2379 N N . PHE A 1 300 ? 31.091 4.734 -14.185 1.00 84.06 300 PHE A N 1
ATOM 2380 C CA . PHE A 1 300 ? 32.065 5.109 -15.203 1.00 84.06 300 PHE A CA 1
ATOM 2381 C C . PHE A 1 300 ? 31.449 5.109 -16.609 1.00 84.06 300 PHE A C 1
ATOM 2383 O O . PHE A 1 300 ? 32.168 4.897 -17.586 1.00 84.06 300 PHE A O 1
ATOM 2390 N N . ASP A 1 301 ? 30.127 5.301 -16.712 1.00 84.75 301 ASP A N 1
ATOM 2391 C CA . ASP A 1 301 ? 29.373 5.213 -17.971 1.00 84.75 301 ASP A CA 1
ATOM 2392 C C . ASP A 1 301 ? 29.586 3.877 -18.713 1.00 84.75 301 ASP A C 1
ATOM 2394 O O . ASP A 1 301 ? 29.568 3.803 -19.942 1.00 84.75 301 ASP A O 1
ATOM 2398 N N . GLU A 1 302 ? 29.794 2.792 -17.963 1.00 90.75 302 GLU A N 1
ATOM 2399 C CA . GLU A 1 302 ? 30.111 1.470 -18.505 1.00 90.75 302 GLU A CA 1
ATOM 2400 C C . GLU A 1 302 ? 28.880 0.686 -18.998 1.00 90.75 302 GLU A C 1
ATOM 2402 O O . GLU A 1 302 ? 28.999 -0.444 -19.483 1.00 90.75 302 GLU A O 1
ATOM 2407 N N . ILE A 1 303 ? 27.682 1.257 -18.859 1.00 93.62 303 ILE A N 1
ATOM 2408 C CA . ILE A 1 303 ? 26.415 0.639 -19.250 1.00 93.62 303 ILE A CA 1
ATOM 2409 C C . ILE A 1 303 ? 25.750 1.482 -20.327 1.00 93.62 303 ILE A C 1
ATOM 2411 O O . ILE A 1 303 ? 25.464 2.655 -20.120 1.00 93.62 303 ILE A O 1
ATOM 2415 N N . TYR A 1 304 ? 25.444 0.861 -21.461 1.00 95.00 304 TYR A N 1
ATOM 2416 C CA . TYR A 1 304 ? 24.872 1.533 -22.623 1.00 95.00 304 TYR A CA 1
ATOM 2417 C C . TYR A 1 304 ? 23.481 1.001 -22.888 1.00 95.00 304 TYR A C 1
ATOM 2419 O O . TYR A 1 304 ? 23.311 -0.188 -23.166 1.00 95.00 304 TYR A O 1
ATOM 2427 N N . CYS A 1 305 ? 22.495 1.884 -22.816 1.00 94.31 305 CYS A N 1
ATOM 2428 C CA . CYS A 1 305 ? 21.094 1.540 -22.948 1.00 94.31 305 CYS A CA 1
ATOM 2429 C C . CYS A 1 305 ? 20.534 2.087 -24.263 1.00 94.31 305 CYS A C 1
ATOM 2431 O O . CYS A 1 305 ? 20.568 3.287 -24.538 1.00 94.31 305 CYS A O 1
ATOM 2433 N N . TYR A 1 306 ? 20.020 1.185 -25.089 1.00 95.25 306 TYR A N 1
ATOM 2434 C CA . TYR A 1 306 ? 19.477 1.468 -26.412 1.00 95.25 306 TYR A CA 1
ATOM 2435 C C . TYR A 1 306 ? 17.962 1.326 -26.399 1.00 95.25 306 TYR A C 1
ATOM 2437 O O . TYR A 1 306 ? 17.436 0.437 -25.739 1.00 95.25 306 TYR A O 1
ATOM 2445 N N . ALA A 1 307 ? 17.271 2.149 -27.178 1.00 94.81 307 ALA A N 1
ATOM 2446 C CA . ALA A 1 307 ? 15.845 2.000 -27.449 1.00 94.81 307 ALA A CA 1
ATOM 2447 C C . ALA A 1 307 ? 15.604 1.866 -28.956 1.00 94.81 307 ALA A C 1
ATOM 2449 O O . ALA A 1 307 ? 16.469 2.205 -29.774 1.00 94.81 307 ALA A O 1
ATOM 2450 N N . ILE A 1 308 ? 14.429 1.382 -29.356 1.00 94.25 308 ILE A N 1
ATOM 2451 C CA . ILE A 1 308 ? 14.061 1.338 -30.775 1.00 94.25 308 ILE A CA 1
ATOM 2452 C C . ILE A 1 308 ? 13.987 2.781 -31.281 1.00 94.25 308 ILE A C 1
ATOM 2454 O O . ILE A 1 308 ? 13.289 3.608 -30.699 1.00 94.25 308 ILE A O 1
ATOM 2458 N N . SER A 1 309 ? 14.715 3.094 -32.350 1.00 93.62 309 SER A N 1
ATOM 2459 C CA . SER A 1 309 ? 14.868 4.450 -32.879 1.00 93.62 309 SER A CA 1
ATOM 2460 C C . SER A 1 309 ? 13.539 5.045 -33.369 1.00 93.62 309 SER A C 1
ATOM 2462 O O . SER A 1 309 ? 12.684 4.307 -33.879 1.00 93.62 309 SER A O 1
ATOM 2464 N N . PRO A 1 310 ? 13.385 6.385 -33.374 1.00 92.62 310 PRO A N 1
ATOM 2465 C CA . PRO A 1 310 ? 12.187 7.048 -33.900 1.00 92.62 310 PRO A CA 1
ATOM 2466 C C . PRO A 1 310 ? 11.887 6.693 -35.364 1.00 92.62 310 PRO A C 1
ATOM 2468 O O . PRO A 1 310 ? 10.746 6.755 -35.828 1.00 92.62 310 PRO A O 1
ATOM 2471 N N . VAL A 1 311 ? 12.921 6.363 -36.146 1.00 91.69 311 VAL A N 1
ATOM 2472 C CA . VAL A 1 311 ? 12.780 5.980 -37.558 1.00 91.69 311 VAL A CA 1
ATOM 2473 C C . VAL A 1 311 ? 12.192 4.577 -37.681 1.00 91.69 311 VAL A C 1
ATOM 2475 O O . VAL A 1 311 ? 11.251 4.382 -38.453 1.00 91.69 311 VAL A O 1
ATOM 2478 N N . ALA A 1 312 ? 12.709 3.611 -36.918 1.00 91.06 312 ALA A N 1
ATOM 2479 C CA . ALA A 1 312 ? 12.180 2.249 -36.904 1.00 91.06 312 ALA A CA 1
ATOM 2480 C C . ALA A 1 312 ? 10.764 2.205 -36.318 1.00 91.06 312 ALA A C 1
ATOM 2482 O O . ALA A 1 312 ? 9.875 1.607 -36.928 1.00 91.06 312 ALA A O 1
ATOM 2483 N N . LYS A 1 313 ? 10.523 2.936 -35.222 1.00 92.19 313 LYS A N 1
ATOM 2484 C CA . LYS A 1 313 ? 9.198 3.116 -34.615 1.00 92.19 313 LYS A CA 1
ATOM 2485 C C . LYS A 1 313 ? 8.161 3.594 -35.628 1.00 92.19 313 LYS A C 1
ATOM 2487 O O . LYS A 1 313 ? 7.160 2.918 -35.841 1.00 92.19 313 LYS A O 1
ATOM 2492 N N . ARG A 1 314 ? 8.434 4.688 -36.349 1.00 90.56 314 ARG A N 1
ATOM 2493 C CA . ARG A 1 314 ? 7.508 5.231 -37.365 1.00 90.56 314 ARG A CA 1
ATOM 2494 C C . ARG A 1 314 ? 7.264 4.300 -38.553 1.00 90.56 314 ARG A C 1
ATOM 2496 O O . ARG A 1 314 ? 6.192 4.361 -39.151 1.00 90.56 314 ARG A O 1
ATOM 2503 N N . ARG A 1 315 ? 8.250 3.481 -38.926 1.00 89.81 315 ARG A N 1
ATOM 2504 C CA . ARG A 1 315 ? 8.160 2.588 -40.091 1.00 89.81 315 ARG A CA 1
ATOM 2505 C C . ARG A 1 315 ? 7.457 1.270 -39.799 1.00 89.81 315 ARG A C 1
ATOM 2507 O O . ARG A 1 315 ? 6.730 0.792 -40.660 1.00 89.81 315 ARG A O 1
ATOM 2514 N N . LEU A 1 316 ? 7.717 0.680 -38.637 1.00 89.31 316 LEU A N 1
ATOM 2515 C CA . LEU A 1 316 ? 7.399 -0.726 -38.365 1.00 89.31 316 LEU A CA 1
ATOM 2516 C C . LEU A 1 316 ? 6.448 -0.901 -37.187 1.00 89.31 316 LEU A C 1
ATOM 2518 O O . LEU A 1 316 ? 5.756 -1.905 -37.115 1.00 89.31 316 LEU A O 1
ATOM 2522 N N . LEU A 1 317 ? 6.411 0.075 -36.278 1.00 91.94 317 LEU A N 1
ATOM 2523 C CA . LEU A 1 317 ? 5.668 0.026 -35.020 1.00 91.94 317 LEU A CA 1
ATOM 2524 C C . LEU A 1 317 ? 4.814 1.296 -34.853 1.00 91.94 317 LEU A C 1
ATOM 2526 O O . LEU A 1 317 ? 4.710 1.846 -33.758 1.00 91.94 317 LEU A O 1
ATOM 2530 N N . ARG A 1 318 ? 4.229 1.796 -35.955 1.00 87.94 318 ARG A N 1
ATOM 2531 C CA . ARG A 1 318 ? 3.598 3.131 -36.042 1.00 87.94 318 ARG A CA 1
ATOM 2532 C C . ARG A 1 318 ? 2.452 3.347 -35.048 1.00 87.94 318 ARG A C 1
ATOM 2534 O O . ARG A 1 318 ? 2.246 4.471 -34.607 1.00 87.94 318 ARG A O 1
ATOM 2541 N N . ASN A 1 319 ? 1.715 2.289 -34.713 1.00 90.06 319 ASN A N 1
ATOM 2542 C CA . ASN A 1 319 ? 0.569 2.349 -33.797 1.00 90.06 319 ASN A CA 1
ATOM 2543 C C . ASN A 1 319 ? 0.921 1.930 -32.365 1.00 90.06 319 ASN A C 1
ATOM 2545 O O . ASN A 1 319 ? 0.075 1.983 -31.474 1.00 90.06 319 ASN A O 1
ATOM 2549 N N . ASN A 1 320 ? 2.164 1.516 -32.146 1.00 93.56 320 ASN A N 1
ATOM 2550 C CA . ASN A 1 320 ? 2.637 1.056 -30.863 1.00 93.56 320 ASN A CA 1
ATOM 2551 C C . ASN A 1 320 ? 3.250 2.248 -30.129 1.00 93.56 320 ASN A C 1
ATOM 2553 O O . ASN A 1 320 ? 4.211 2.847 -30.607 1.00 93.56 320 ASN A O 1
ATOM 2557 N N . ILE A 1 321 ? 2.705 2.612 -28.975 1.00 93.06 321 ILE A N 1
ATOM 2558 C CA . ILE A 1 321 ? 3.197 3.764 -28.203 1.00 93.06 321 ILE A CA 1
ATOM 2559 C C . ILE A 1 321 ? 4.329 3.399 -27.239 1.00 93.06 321 ILE A C 1
ATOM 2561 O O . ILE A 1 321 ? 4.850 4.284 -26.569 1.00 93.06 321 ILE A O 1
ATOM 2565 N N . ARG A 1 322 ? 4.662 2.110 -27.110 1.00 93.75 322 ARG A N 1
ATOM 2566 C CA . ARG A 1 322 ? 5.655 1.589 -26.165 1.00 93.75 322 ARG A CA 1
ATOM 2567 C C . ARG A 1 322 ? 7.018 1.482 -26.822 1.00 93.75 322 ARG A C 1
ATOM 2569 O O . ARG A 1 322 ? 7.145 1.494 -28.045 1.00 93.75 322 ARG A O 1
ATOM 2576 N N . ASN A 1 323 ? 8.041 1.347 -26.003 1.00 94.00 323 ASN A N 1
ATOM 2577 C CA . ASN A 1 323 ? 9.389 1.047 -26.456 1.00 94.00 323 ASN A CA 1
ATOM 2578 C C . ASN A 1 323 ? 10.042 0.124 -25.423 1.00 94.00 323 ASN A C 1
ATOM 2580 O O . ASN A 1 323 ? 9.447 -0.153 -24.383 1.00 94.00 323 ASN A O 1
ATOM 2584 N N . GLU A 1 324 ? 11.231 -0.372 -25.711 1.00 92.94 324 GLU A N 1
ATOM 2585 C CA . GLU A 1 324 ? 11.998 -1.221 -24.805 1.00 92.94 324 GLU A CA 1
ATOM 2586 C C . GLU A 1 324 ? 13.399 -0.651 -24.681 1.00 92.94 324 GLU A C 1
ATOM 2588 O O . GLU A 1 324 ? 13.992 -0.222 -25.674 1.00 92.94 324 GLU A O 1
ATOM 2593 N N . LEU A 1 325 ? 13.903 -0.626 -23.453 1.00 94.06 325 LEU A N 1
ATOM 2594 C CA . LEU A 1 325 ? 15.284 -0.296 -23.176 1.00 94.06 325 LEU A CA 1
ATOM 2595 C C . LEU A 1 325 ? 16.098 -1.590 -23.156 1.00 94.06 325 LEU A C 1
ATOM 2597 O O . LEU A 1 325 ? 15.745 -2.517 -22.439 1.00 94.06 325 LEU A O 1
ATOM 2601 N N . CYS A 1 326 ? 17.197 -1.637 -23.902 1.00 94.19 326 CYS A N 1
ATOM 2602 C CA . CYS A 1 326 ? 18.144 -2.747 -23.939 1.00 94.19 326 CYS A CA 1
ATOM 2603 C C . CYS A 1 326 ? 19.504 -2.260 -23.451 1.00 94.19 326 CYS A C 1
ATOM 2605 O O . CYS A 1 326 ? 20.155 -1.476 -24.144 1.00 94.19 326 CYS A O 1
ATOM 2607 N N . CYS A 1 327 ? 19.929 -2.712 -22.273 1.00 94.81 327 CYS A N 1
ATOM 2608 C CA . CYS A 1 327 ? 21.163 -2.253 -21.641 1.00 94.81 327 CYS A CA 1
ATOM 2609 C C . CYS A 1 327 ? 22.270 -3.303 -21.728 1.00 94.81 327 CYS A C 1
ATOM 2611 O O . CYS A 1 327 ? 22.031 -4.492 -21.512 1.00 94.81 327 CYS A O 1
ATOM 2613 N N . TYR A 1 328 ? 23.488 -2.847 -22.009 1.00 95.62 328 TYR A N 1
ATOM 2614 C CA . TYR A 1 328 ? 24.666 -3.689 -22.193 1.00 95.62 328 TYR A CA 1
ATOM 2615 C C . TYR A 1 328 ? 25.807 -3.167 -21.343 1.00 95.62 328 TYR A C 1
ATOM 2617 O O . TYR A 1 328 ? 26.028 -1.957 -21.296 1.00 95.62 328 TYR A O 1
ATOM 2625 N N . LYS A 1 329 ? 26.551 -4.069 -20.704 1.00 94.12 329 LYS A N 1
ATOM 2626 C CA . LYS A 1 329 ? 27.746 -3.695 -19.948 1.00 94.12 329 LYS A CA 1
ATOM 2627 C C . LYS A 1 329 ? 28.981 -3.866 -20.815 1.00 94.12 329 LYS A C 1
ATOM 2629 O O . LYS A 1 329 ? 29.267 -4.969 -21.285 1.00 94.12 329 LYS A O 1
ATOM 2634 N N . TRP A 1 330 ? 29.724 -2.783 -20.977 1.00 92.19 330 TRP A N 1
ATOM 2635 C CA . TRP A 1 330 ? 31.011 -2.778 -21.647 1.00 92.19 330 TRP A CA 1
ATOM 2636 C C . TRP A 1 330 ? 32.110 -2.437 -20.652 1.00 92.19 330 TRP A C 1
ATOM 2638 O O . TRP A 1 330 ? 32.053 -1.425 -19.966 1.00 92.19 330 TRP A O 1
ATOM 2648 N N . VAL A 1 331 ? 33.134 -3.281 -20.587 1.00 86.62 331 VAL A N 1
ATOM 2649 C CA . VAL A 1 331 ? 34.345 -2.988 -19.824 1.00 86.62 331 VAL A CA 1
ATOM 2650 C C . VAL A 1 331 ? 35.393 -2.520 -20.818 1.00 86.62 331 VAL A C 1
ATOM 2652 O O . VAL A 1 331 ? 35.813 -3.292 -21.682 1.00 86.62 331 VAL A O 1
ATOM 2655 N N . LYS A 1 332 ? 35.788 -1.249 -20.711 1.00 84.50 332 LYS A N 1
ATOM 2656 C CA . LYS A 1 332 ? 36.853 -0.690 -21.542 1.00 84.50 332 LYS A CA 1
ATOM 2657 C C . LYS A 1 332 ? 38.149 -1.489 -21.307 1.00 84.50 332 LYS A C 1
ATOM 2659 O O . LYS A 1 332 ? 38.498 -1.706 -20.146 1.00 84.50 332 LYS A O 1
ATOM 2664 N N . PRO A 1 333 ? 38.854 -1.928 -22.366 1.00 86.31 333 PRO A N 1
ATOM 2665 C CA . PRO A 1 333 ? 40.126 -2.622 -22.202 1.00 86.31 333 PRO A CA 1
ATOM 2666 C C . PRO A 1 333 ? 41.191 -1.684 -21.618 1.00 86.31 333 PRO A C 1
ATOM 2668 O O . PRO A 1 333 ? 41.144 -0.472 -21.832 1.00 86.31 333 PRO A O 1
ATOM 2671 N N . GLU A 1 334 ? 42.157 -2.252 -20.891 1.00 84.81 334 GLU A N 1
ATOM 2672 C CA . GLU A 1 334 ? 43.309 -1.514 -20.340 1.00 84.81 334 GLU A CA 1
ATOM 2673 C C . GLU A 1 334 ? 44.264 -1.021 -21.439 1.00 84.81 334 GLU A C 1
ATOM 2675 O O . GLU A 1 334 ? 44.965 -0.027 -21.270 1.00 84.81 334 GLU A O 1
ATOM 2680 N N . SER A 1 335 ? 44.276 -1.724 -22.571 1.00 85.56 335 SER A N 1
ATOM 2681 C CA . SER A 1 335 ? 45.048 -1.405 -23.768 1.00 85.56 335 SER A CA 1
ATOM 2682 C C . SER A 1 335 ? 44.340 -0.351 -24.624 1.00 85.56 335 SER A C 1
ATOM 2684 O O . SER A 1 335 ? 43.136 -0.441 -24.869 1.00 85.56 335 SER A O 1
ATOM 2686 N N . ASP A 1 336 ? 45.106 0.603 -25.157 1.00 84.00 336 ASP A N 1
ATOM 2687 C CA . ASP A 1 336 ? 44.631 1.584 -26.145 1.00 84.00 336 ASP A CA 1
ATOM 2688 C C . ASP A 1 336 ? 44.599 1.020 -27.589 1.00 84.00 336 ASP A C 1
ATOM 2690 O O . ASP A 1 336 ? 44.431 1.771 -28.554 1.00 84.00 336 ASP A O 1
ATOM 2694 N N . ASP A 1 337 ? 44.749 -0.300 -27.782 1.00 92.56 337 ASP A N 1
ATOM 2695 C CA . ASP A 1 337 ? 44.600 -0.926 -29.102 1.00 92.56 337 ASP A CA 1
ATOM 2696 C C . ASP A 1 337 ? 43.152 -0.820 -29.606 1.00 92.56 337 ASP A C 1
ATOM 2698 O O . ASP A 1 337 ? 42.213 -1.389 -29.043 1.00 92.56 337 ASP A O 1
ATOM 2702 N N . TRP A 1 338 ? 42.976 -0.142 -30.743 1.00 88.56 338 TRP A N 1
ATOM 2703 C CA . TRP A 1 338 ? 41.674 0.049 -31.374 1.00 88.56 338 TRP A CA 1
ATOM 2704 C C . TRP A 1 338 ? 40.979 -1.274 -31.723 1.00 88.56 338 TRP A C 1
ATOM 2706 O O . TRP A 1 338 ? 39.747 -1.341 -31.691 1.00 88.56 338 TRP A O 1
ATOM 2716 N N . LYS A 1 339 ? 41.732 -2.329 -32.071 1.00 91.50 339 LYS A N 1
ATOM 2717 C CA . LYS A 1 339 ? 41.143 -3.633 -32.421 1.00 91.50 339 LYS A CA 1
ATOM 2718 C C . LYS A 1 339 ? 40.542 -4.295 -31.197 1.00 91.50 339 LYS A C 1
ATOM 2720 O O . LYS A 1 339 ? 39.441 -4.840 -31.267 1.00 91.50 339 LYS A O 1
ATOM 2725 N N . GLU A 1 340 ? 41.259 -4.233 -30.085 1.00 88.75 340 GLU A N 1
ATOM 2726 C CA . GLU A 1 340 ? 40.812 -4.756 -28.804 1.00 88.75 340 GLU A CA 1
ATOM 2727 C C . GLU A 1 340 ? 39.636 -3.946 -28.253 1.00 88.75 340 GLU A C 1
ATOM 2729 O O . GLU A 1 340 ? 38.631 -4.521 -27.826 1.00 88.75 340 GLU A O 1
ATOM 2734 N N . TRP A 1 341 ? 39.700 -2.620 -28.374 1.00 90.62 341 TRP A N 1
ATOM 2735 C CA . TRP A 1 341 ? 38.586 -1.725 -28.075 1.00 90.62 341 TRP A CA 1
ATOM 2736 C C . TRP A 1 341 ? 37.331 -2.099 -28.871 1.00 90.62 341 TRP A C 1
ATOM 2738 O O . TRP A 1 341 ? 36.274 -2.338 -28.291 1.00 90.62 341 TRP A O 1
ATOM 2748 N N . LEU A 1 342 ? 37.443 -2.231 -30.197 1.00 88.88 342 LEU A N 1
ATOM 2749 C CA . LEU A 1 342 ? 36.294 -2.529 -31.054 1.00 88.88 342 LEU A CA 1
ATOM 2750 C C . LEU A 1 342 ? 35.724 -3.924 -30.779 1.00 88.88 342 LEU A C 1
ATOM 2752 O O . LEU A 1 342 ? 34.507 -4.110 -30.822 1.00 88.88 342 LEU A O 1
ATOM 2756 N N . ARG A 1 343 ? 36.592 -4.902 -30.508 1.00 90.50 343 ARG A N 1
ATOM 2757 C CA . ARG A 1 343 ? 36.194 -6.270 -30.170 1.00 90.50 343 ARG A CA 1
ATOM 2758 C C . ARG A 1 343 ? 35.420 -6.310 -28.854 1.00 90.50 343 ARG A C 1
ATOM 2760 O O . ARG A 1 343 ? 34.291 -6.786 -28.841 1.00 90.50 343 ARG A O 1
ATOM 2767 N N . THR A 1 344 ? 35.989 -5.764 -27.779 1.00 90.31 344 THR A N 1
ATOM 2768 C CA . THR A 1 344 ? 35.344 -5.740 -26.452 1.00 90.31 344 THR A CA 1
ATOM 2769 C C . THR A 1 344 ? 34.041 -4.948 -26.465 1.00 90.31 344 THR A C 1
ATOM 2771 O O . THR A 1 344 ? 33.074 -5.351 -25.824 1.00 90.31 344 THR A O 1
ATOM 2774 N N . TRP A 1 345 ? 33.980 -3.865 -27.246 1.00 89.62 345 TRP A N 1
ATOM 2775 C CA . TRP A 1 345 ? 32.748 -3.120 -27.483 1.00 89.62 345 TRP A CA 1
ATOM 2776 C C . TRP A 1 345 ? 31.669 -3.992 -28.131 1.00 89.62 345 TRP A C 1
ATOM 2778 O O . TRP A 1 345 ? 30.558 -4.094 -27.624 1.00 89.62 345 TRP A O 1
ATOM 2788 N N . ARG A 1 346 ? 31.992 -4.676 -29.233 1.00 88.81 346 ARG A N 1
ATOM 2789 C CA . ARG A 1 346 ? 31.055 -5.567 -29.942 1.00 88.81 346 ARG A CA 1
ATOM 2790 C C . ARG A 1 346 ? 30.577 -6.741 -29.087 1.00 88.81 346 ARG A C 1
ATOM 2792 O O . ARG A 1 346 ? 29.413 -7.131 -29.189 1.00 88.81 346 ARG A O 1
ATOM 2799 N N . GLU A 1 347 ? 31.462 -7.274 -28.252 1.00 90.56 347 GLU A N 1
ATOM 2800 C CA . GLU A 1 347 ? 31.206 -8.391 -27.338 1.00 90.56 347 GLU A CA 1
ATOM 2801 C C . GLU A 1 347 ? 30.458 -7.980 -26.057 1.00 90.56 347 GLU A C 1
ATOM 2803 O O . GLU A 1 347 ? 30.087 -8.856 -25.276 1.00 90.56 347 GLU A O 1
ATOM 2808 N N . ALA A 1 348 ? 30.201 -6.685 -25.829 1.00 92.75 348 ALA A N 1
ATOM 2809 C CA . ALA A 1 348 ? 29.458 -6.223 -24.660 1.00 92.75 348 ALA A CA 1
ATOM 2810 C C . ALA A 1 348 ? 28.088 -6.910 -24.579 1.00 92.75 348 ALA A C 1
ATOM 2812 O O . ALA A 1 348 ? 27.327 -6.963 -25.553 1.00 92.75 348 ALA A O 1
ATOM 2813 N N . THR A 1 349 ? 27.798 -7.464 -23.404 1.00 93.38 349 THR A N 1
ATOM 2814 C CA . THR A 1 349 ? 26.701 -8.414 -23.204 1.00 93.38 349 THR A CA 1
ATOM 2815 C C . THR A 1 349 ? 25.468 -7.741 -22.634 1.00 93.38 349 THR A C 1
ATOM 2817 O O . THR A 1 349 ? 25.560 -6.785 -21.859 1.00 93.38 349 THR A O 1
ATOM 2820 N N . TYR A 1 350 ? 24.308 -8.260 -23.037 1.00 93.94 350 TYR A N 1
ATOM 2821 C CA . TYR A 1 350 ? 23.017 -7.869 -22.490 1.00 93.94 350 TYR A CA 1
ATOM 2822 C C . TYR A 1 350 ? 22.977 -8.057 -20.967 1.00 93.94 350 TYR A C 1
ATOM 2824 O O . TYR A 1 350 ? 23.377 -9.106 -20.453 1.00 93.94 350 TYR A O 1
ATOM 2832 N N . LEU A 1 351 ? 22.474 -7.054 -20.249 1.00 92.62 351 LEU A N 1
ATOM 2833 C CA . LEU A 1 351 ? 22.332 -7.107 -18.799 1.00 92.62 351 LEU A CA 1
ATOM 2834 C C . LEU A 1 351 ? 21.018 -7.790 -18.404 1.00 92.62 351 LEU A C 1
ATOM 2836 O O . LEU A 1 351 ? 19.961 -7.248 -18.716 1.00 92.62 351 LEU A O 1
ATOM 2840 N N . PRO A 1 352 ? 21.056 -8.916 -17.668 1.00 85.88 352 PRO A N 1
ATOM 2841 C CA . PRO A 1 352 ? 19.844 -9.539 -17.143 1.00 85.88 352 PRO A CA 1
ATOM 2842 C C . PRO A 1 352 ? 19.171 -8.651 -16.075 1.00 85.88 352 PRO A C 1
ATOM 2844 O O . PRO A 1 352 ? 19.826 -7.738 -15.552 1.00 85.88 352 PRO A O 1
ATOM 2847 N N . PRO A 1 353 ? 17.909 -8.949 -15.697 1.00 85.69 353 PRO A N 1
ATOM 2848 C CA . PRO A 1 353 ? 17.121 -8.159 -14.751 1.00 85.69 353 PRO A CA 1
ATOM 2849 C C . PRO A 1 353 ? 17.902 -7.754 -13.497 1.00 85.69 353 PRO A C 1
ATOM 2851 O O . PRO A 1 353 ? 18.282 -8.578 -12.668 1.00 85.69 353 PRO A O 1
ATOM 2854 N N . SER A 1 354 ? 18.163 -6.459 -13.376 1.00 84.94 354 SER A N 1
ATOM 2855 C CA . SER A 1 354 ? 18.915 -5.823 -12.294 1.00 84.94 354 SER A CA 1
ATOM 2856 C C . SER A 1 354 ? 18.546 -4.333 -12.223 1.00 84.94 354 SER A C 1
ATOM 2858 O O . SER A 1 354 ? 17.824 -3.847 -13.095 1.00 84.94 354 SER A O 1
ATOM 2860 N N . PRO A 1 355 ? 19.027 -3.558 -11.236 1.00 83.25 355 PRO A N 1
ATOM 2861 C CA . PRO A 1 355 ? 18.766 -2.116 -11.197 1.00 83.25 355 PRO A CA 1
ATOM 2862 C C . PRO A 1 355 ? 19.331 -1.332 -12.391 1.00 83.25 355 PRO A C 1
ATOM 2864 O O . PRO A 1 355 ? 18.911 -0.208 -12.643 1.00 83.25 355 PRO A O 1
ATOM 2867 N N . ASN A 1 356 ? 20.273 -1.920 -13.133 1.00 86.25 356 ASN A N 1
ATOM 2868 C CA . ASN A 1 356 ? 20.924 -1.283 -14.274 1.00 86.25 356 ASN A CA 1
ATOM 2869 C C . ASN A 1 356 ? 20.510 -1.875 -15.627 1.00 86.25 356 ASN A C 1
ATOM 2871 O O . ASN A 1 356 ? 20.988 -1.406 -16.660 1.00 86.25 356 ASN A O 1
ATOM 2875 N N . SER A 1 357 ? 19.680 -2.918 -15.643 1.00 87.56 357 SER A N 1
ATOM 2876 C CA . SER A 1 357 ? 19.228 -3.516 -16.897 1.00 87.56 357 SER A CA 1
ATOM 2877 C C . SER A 1 357 ? 18.111 -2.707 -17.544 1.00 87.56 357 SER A C 1
ATOM 2879 O O . SER A 1 357 ? 17.588 -1.737 -16.991 1.00 87.56 357 SER A O 1
ATOM 2881 N N . GLY A 1 358 ? 17.773 -3.131 -18.754 1.00 89.56 358 GLY A N 1
ATOM 2882 C CA . GLY A 1 358 ? 16.648 -2.614 -19.500 1.00 89.56 358 GLY A CA 1
ATOM 2883 C C . GLY A 1 358 ? 15.306 -3.189 -19.047 1.00 89.56 358 GLY A C 1
ATOM 2884 O O . GLY A 1 358 ? 15.245 -4.084 -18.202 1.00 89.56 358 GLY A O 1
ATOM 2885 N N . HIS A 1 359 ? 14.233 -2.641 -19.610 1.00 93.81 359 HIS A N 1
ATOM 2886 C CA . HIS A 1 359 ? 12.856 -3.097 -19.439 1.00 93.81 359 HIS A CA 1
ATOM 2887 C C . HIS A 1 359 ? 11.952 -2.444 -20.492 1.00 93.81 359 HIS A C 1
ATOM 2889 O O . HIS A 1 359 ? 12.324 -1.466 -21.153 1.00 93.81 359 HIS A O 1
ATOM 2895 N N . ILE A 1 360 ? 10.724 -2.943 -20.620 1.00 94.69 360 ILE A N 1
ATOM 2896 C CA . ILE A 1 360 ? 9.687 -2.273 -21.411 1.00 94.69 360 ILE A CA 1
ATOM 2897 C C . ILE A 1 360 ? 9.329 -0.930 -20.780 1.00 94.69 360 ILE A C 1
ATOM 2899 O O . ILE A 1 360 ? 9.139 -0.820 -19.570 1.00 94.69 360 ILE A O 1
ATOM 2903 N N . LEU A 1 361 ? 9.166 0.079 -21.625 1.00 93.69 361 LEU A N 1
ATOM 2904 C CA . LEU A 1 361 ? 8.799 1.430 -21.242 1.00 93.69 361 LEU A CA 1
ATOM 2905 C C . LEU A 1 361 ? 7.302 1.663 -21.394 1.00 93.69 361 LEU A C 1
ATOM 2907 O O . LEU A 1 361 ? 6.656 1.227 -22.353 1.00 93.69 361 LEU A O 1
ATOM 2911 N N . VAL A 1 362 ? 6.746 2.440 -20.465 1.00 91.94 362 VAL A N 1
ATOM 2912 C CA . VAL A 1 362 ? 5.351 2.883 -20.548 1.00 91.94 362 VAL A CA 1
ATOM 2913 C C . VAL A 1 362 ? 5.102 3.747 -21.793 1.00 91.94 362 VAL A C 1
ATOM 2915 O O . VAL A 1 362 ? 3.983 3.785 -22.288 1.00 91.94 362 VAL A O 1
ATOM 2918 N N . ARG A 1 363 ? 6.104 4.417 -22.358 1.00 92.50 363 ARG A N 1
ATOM 2919 C CA . ARG A 1 363 ? 5.977 5.125 -23.636 1.00 92.50 363 ARG A CA 1
ATOM 2920 C C . ARG A 1 363 ? 7.296 5.145 -24.385 1.00 92.50 363 ARG A C 1
ATOM 2922 O O . ARG A 1 363 ? 8.331 4.792 -23.832 1.00 92.50 363 ARG A O 1
ATOM 2929 N N . ASP A 1 364 ? 7.228 5.565 -25.639 1.00 92.31 364 ASP A N 1
ATOM 2930 C CA . ASP A 1 364 ? 8.397 5.879 -26.438 1.00 92.31 364 ASP A CA 1
ATOM 2931 C C . ASP A 1 364 ? 9.208 7.019 -25.793 1.00 92.31 364 ASP A C 1
ATOM 2933 O O . ASP A 1 364 ? 8.665 8.113 -25.627 1.00 92.31 364 ASP A O 1
ATOM 2937 N N . PRO A 1 365 ? 10.475 6.791 -25.395 1.00 91.31 365 PRO A N 1
ATOM 2938 C CA . PRO A 1 365 ? 11.275 7.797 -24.704 1.00 91.31 365 PRO A CA 1
ATOM 2939 C C . PRO A 1 365 ? 11.740 8.938 -25.623 1.00 91.31 365 PRO A C 1
ATOM 2941 O O . PRO A 1 365 ? 12.243 9.947 -25.133 1.00 91.31 365 PRO A O 1
ATOM 2944 N N . TRP A 1 366 ? 11.579 8.803 -26.945 1.00 91.38 366 TRP A N 1
ATOM 2945 C CA . TRP A 1 366 ? 11.900 9.862 -27.909 1.00 91.38 366 TRP A CA 1
ATOM 2946 C C . TRP A 1 366 ? 10.804 10.919 -28.034 1.00 91.38 366 TRP A C 1
ATOM 2948 O O . TRP A 1 366 ? 11.082 12.068 -28.385 1.00 91.38 366 TRP A O 1
ATOM 2958 N N . ASP A 1 367 ? 9.561 10.536 -27.752 1.00 82.00 367 ASP A N 1
ATOM 2959 C CA . ASP A 1 367 ? 8.467 11.479 -27.597 1.00 82.00 367 ASP A CA 1
ATOM 2960 C C . ASP A 1 367 ? 8.662 12.089 -26.212 1.00 82.00 367 ASP A C 1
ATOM 2962 O O . ASP A 1 367 ? 8.504 11.367 -25.238 1.00 82.00 367 ASP A O 1
ATOM 2966 N N . TYR A 1 368 ? 9.062 13.363 -26.117 1.00 69.62 368 TYR A N 1
ATOM 2967 C CA . TYR A 1 368 ? 9.416 14.076 -24.873 1.00 69.62 368 TYR A CA 1
ATOM 2968 C C . TYR A 1 368 ? 8.271 14.029 -23.838 1.00 69.62 368 TYR A C 1
ATOM 2970 O O . TYR A 1 368 ? 7.484 14.963 -23.678 1.00 69.62 368 TYR A O 1
ATOM 2978 N N . ASN A 1 369 ? 8.122 12.884 -23.183 1.00 72.50 369 ASN A N 1
ATOM 2979 C CA . ASN A 1 369 ? 6.944 12.480 -22.447 1.00 72.50 369 ASN A CA 1
ATOM 2980 C C . ASN A 1 369 ? 7.393 12.010 -21.073 1.00 72.50 369 ASN A C 1
ATOM 2982 O O . ASN A 1 369 ? 8.114 11.022 -20.929 1.00 72.50 369 ASN A O 1
ATOM 2986 N N . TYR A 1 370 ? 6.925 12.740 -20.067 1.00 82.00 370 TYR A N 1
ATOM 2987 C CA . TYR A 1 370 ? 7.245 12.535 -18.663 1.00 82.00 370 TYR A CA 1
ATOM 2988 C C . TYR A 1 370 ? 7.111 11.072 -18.213 1.00 82.00 370 TYR A C 1
ATOM 2990 O O . TYR A 1 370 ? 7.955 10.597 -17.461 1.00 82.00 370 TYR A O 1
ATOM 2998 N N . PHE A 1 371 ? 6.129 10.325 -18.733 1.00 82.12 371 PHE A N 1
ATOM 2999 C CA . PHE A 1 371 ? 5.867 8.954 -18.289 1.00 82.12 371 PHE A CA 1
ATOM 3000 C C . PHE A 1 371 ? 7.028 7.985 -18.555 1.00 82.12 371 PHE A C 1
ATOM 3002 O O . PHE A 1 371 ? 7.266 7.093 -17.745 1.00 82.12 371 PHE A O 1
ATOM 3009 N N . ALA A 1 372 ? 7.762 8.133 -19.665 1.00 84.12 372 ALA A N 1
ATOM 3010 C CA . ALA A 1 372 ? 8.898 7.255 -19.953 1.00 84.12 372 ALA A CA 1
ATOM 3011 C C . ALA A 1 372 ? 10.051 7.509 -18.970 1.00 84.12 372 ALA A C 1
ATOM 3013 O O . ALA A 1 372 ? 10.584 6.567 -18.396 1.00 84.12 372 ALA A O 1
ATOM 3014 N N . ILE A 1 373 ? 10.372 8.779 -18.714 1.00 85.25 373 ILE A N 1
ATOM 3015 C CA . ILE A 1 373 ? 11.413 9.172 -17.754 1.00 85.25 373 ILE A CA 1
ATOM 3016 C C . ILE A 1 373 ? 11.029 8.775 -16.325 1.00 85.25 373 ILE A C 1
ATOM 3018 O O . ILE A 1 373 ? 11.853 8.226 -15.596 1.00 85.25 373 ILE A O 1
ATOM 3022 N N . GLU A 1 374 ? 9.770 8.983 -15.940 1.00 87.75 374 GLU A N 1
ATOM 3023 C CA . GLU A 1 374 ? 9.236 8.527 -14.656 1.00 87.75 374 GLU A CA 1
ATOM 3024 C C . GLU A 1 374 ? 9.380 7.005 -14.512 1.00 87.75 374 GLU A C 1
ATOM 3026 O O . GLU A 1 374 ? 9.848 6.530 -13.483 1.00 87.75 374 GLU A O 1
ATOM 3031 N N . ASN A 1 375 ? 9.062 6.228 -15.553 1.00 91.44 375 ASN A N 1
ATOM 3032 C CA . ASN A 1 375 ? 9.207 4.772 -15.535 1.00 91.44 375 ASN A CA 1
ATOM 3033 C C . ASN A 1 375 ? 10.657 4.316 -15.299 1.00 91.44 375 ASN A C 1
ATOM 3035 O O . ASN A 1 375 ? 10.876 3.405 -14.502 1.00 91.44 375 ASN A O 1
ATOM 3039 N N . LEU A 1 376 ? 11.634 4.974 -15.931 1.00 89.00 376 LEU A N 1
ATOM 3040 C CA . LEU A 1 376 ? 13.066 4.705 -15.733 1.00 89.00 376 LEU A CA 1
ATOM 3041 C C . LEU A 1 376 ? 13.530 5.055 -14.314 1.00 89.00 376 LEU A C 1
ATOM 3043 O O . LEU A 1 376 ? 14.248 4.286 -13.676 1.00 89.00 376 LEU A O 1
ATOM 3047 N N . TYR A 1 377 ? 13.098 6.204 -13.795 1.00 89.12 377 TYR A N 1
ATOM 3048 C CA . TYR A 1 377 ? 13.390 6.604 -12.421 1.00 89.12 377 TYR A CA 1
ATOM 3049 C C . TYR A 1 377 ? 12.794 5.607 -11.415 1.00 89.12 377 TYR A C 1
ATOM 3051 O O . TYR A 1 377 ? 13.465 5.164 -10.480 1.00 89.12 377 TYR A O 1
ATOM 3059 N N . MET A 1 378 ? 11.547 5.190 -11.638 1.00 91.31 378 MET A N 1
ATOM 3060 C CA . MET A 1 378 ? 10.853 4.250 -10.763 1.00 91.31 378 MET A CA 1
ATOM 3061 C C . MET A 1 378 ? 11.450 2.844 -10.808 1.00 91.31 378 MET A C 1
ATOM 3063 O O . MET A 1 378 ? 11.485 2.187 -9.769 1.00 91.31 378 MET A O 1
ATOM 3067 N N . HIS A 1 379 ? 11.986 2.404 -11.948 1.00 91.88 379 HIS A N 1
ATOM 3068 C CA . HIS A 1 379 ? 12.770 1.169 -12.043 1.00 91.88 379 HIS A CA 1
ATOM 3069 C C . HIS A 1 379 ? 13.951 1.172 -11.069 1.00 91.88 379 HIS A C 1
ATOM 3071 O O . HIS A 1 379 ? 14.076 0.257 -10.253 1.00 91.88 379 HIS A O 1
ATOM 3077 N N . GLN A 1 380 ? 14.758 2.236 -11.081 1.00 87.44 380 GLN A N 1
ATOM 3078 C CA . GLN A 1 380 ? 15.895 2.380 -10.168 1.00 87.44 380 GLN A CA 1
ATOM 3079 C C . GLN A 1 380 ? 15.439 2.376 -8.704 1.00 87.44 380 GLN A C 1
ATOM 3081 O O . GLN A 1 380 ? 16.015 1.670 -7.876 1.00 87.44 380 GLN A O 1
ATOM 3086 N N . MET A 1 381 ? 14.370 3.108 -8.376 1.00 87.38 381 MET A N 1
ATOM 3087 C CA . MET A 1 381 ? 13.834 3.160 -7.008 1.00 87.38 381 MET A CA 1
ATOM 3088 C C . MET A 1 381 ? 13.306 1.799 -6.531 1.00 87.38 381 MET A C 1
ATOM 3090 O O . MET A 1 381 ? 13.571 1.379 -5.398 1.00 87.38 381 MET A O 1
ATOM 3094 N N . CYS A 1 382 ? 12.604 1.074 -7.401 1.00 90.38 382 CYS A N 1
ATOM 3095 C CA . CYS A 1 382 ? 12.097 -0.262 -7.114 1.00 90.38 382 CYS A CA 1
ATOM 3096 C C . CYS A 1 382 ? 13.222 -1.287 -6.953 1.00 90.38 382 CYS A C 1
ATOM 3098 O O . CYS A 1 382 ? 13.195 -2.086 -6.017 1.00 90.38 382 CYS A O 1
ATOM 3100 N N . CYS A 1 383 ? 14.221 -1.263 -7.832 1.00 88.62 383 CYS A N 1
ATOM 3101 C CA . CYS A 1 383 ? 15.246 -2.298 -7.883 1.00 88.62 383 CYS A CA 1
ATOM 3102 C C . CYS A 1 383 ? 16.430 -2.069 -6.935 1.00 88.62 383 CYS A C 1
ATOM 3104 O O . CYS A 1 383 ? 17.049 -3.044 -6.517 1.00 88.62 383 CYS A O 1
ATOM 3106 N N . ASN A 1 384 ? 16.694 -0.831 -6.506 1.00 83.50 384 ASN A N 1
ATOM 3107 C CA . ASN A 1 384 ? 17.729 -0.538 -5.503 1.00 83.50 384 ASN A CA 1
ATOM 3108 C C . ASN A 1 384 ? 17.300 -0.833 -4.055 1.00 83.50 384 ASN A C 1
ATOM 3110 O O . ASN A 1 384 ? 18.135 -0.800 -3.155 1.00 83.50 384 ASN A O 1
ATOM 3114 N N . SER A 1 385 ? 16.009 -1.072 -3.798 1.00 70.81 385 SER A N 1
ATOM 3115 C CA . SER A 1 385 ? 15.476 -1.189 -2.433 1.00 70.81 385 SER A CA 1
ATOM 3116 C C . SER A 1 385 ? 15.431 -2.634 -1.921 1.00 70.81 385 SER A C 1
ATOM 3118 O O . SER A 1 385 ? 16.129 -2.971 -0.966 1.00 70.81 385 SER A O 1
ATOM 3120 N N . LYS A 1 386 ? 14.595 -3.493 -2.520 1.00 75.88 386 LYS A N 1
ATOM 3121 C CA . LYS A 1 386 ? 14.469 -4.926 -2.194 1.00 75.88 386 LYS A CA 1
ATOM 3122 C C . LYS A 1 386 ? 14.086 -5.723 -3.438 1.00 75.88 386 LYS A C 1
ATOM 3124 O O . LYS A 1 386 ? 13.288 -5.260 -4.250 1.00 75.88 386 LYS A O 1
ATOM 3129 N N . GLU A 1 387 ? 14.543 -6.972 -3.509 1.00 80.94 387 GLU A N 1
ATOM 3130 C CA . GLU A 1 387 ? 14.241 -7.899 -4.612 1.00 80.94 387 GLU A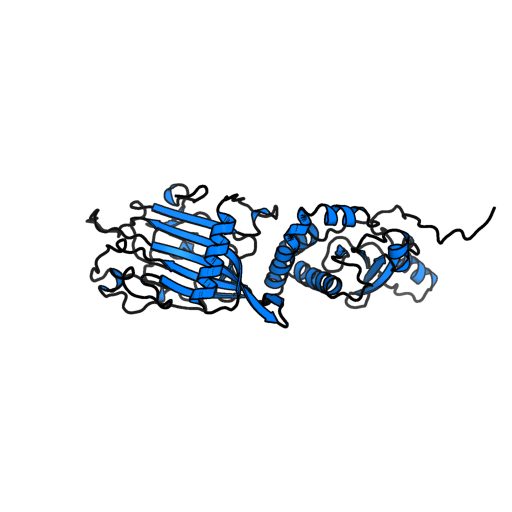 CA 1
ATOM 3131 C C . GLU A 1 387 ? 12.730 -8.024 -4.886 1.00 80.94 387 GLU A C 1
ATOM 3133 O O . GLU A 1 387 ? 12.294 -7.959 -6.032 1.00 80.94 387 GLU A O 1
ATOM 3138 N N . LYS A 1 388 ? 11.905 -8.084 -3.828 1.00 82.94 388 LYS A N 1
ATOM 3139 C CA . LYS A 1 388 ? 10.434 -8.117 -3.930 1.00 82.94 388 LYS A CA 1
ATOM 3140 C C . LYS A 1 388 ? 9.870 -6.966 -4.777 1.00 82.94 388 LYS A C 1
ATOM 3142 O O . LYS A 1 388 ? 8.995 -7.189 -5.610 1.00 82.94 388 LYS A O 1
ATOM 3147 N N . TYR A 1 389 ? 10.353 -5.743 -4.566 1.00 84.56 389 TYR A N 1
ATOM 3148 C CA . TYR A 1 389 ? 9.863 -4.554 -5.268 1.00 84.56 389 TYR A CA 1
ATOM 3149 C C . TYR A 1 389 ? 10.304 -4.543 -6.730 1.00 84.56 389 TYR A C 1
ATOM 3151 O O . TYR A 1 389 ? 9.495 -4.271 -7.616 1.00 84.56 389 TYR A O 1
ATOM 3159 N N . CYS A 1 390 ? 11.549 -4.940 -6.983 1.00 88.00 390 CYS A N 1
ATOM 3160 C CA . CYS A 1 390 ? 12.067 -5.127 -8.333 1.00 88.00 390 CYS A CA 1
ATOM 3161 C C . CYS A 1 390 ? 11.248 -6.165 -9.116 1.00 88.00 390 CYS A C 1
ATOM 3163 O O . CYS A 1 390 ? 10.821 -5.912 -10.240 1.00 88.00 390 CYS A O 1
ATOM 3165 N N . ASN A 1 391 ? 10.929 -7.301 -8.490 1.00 88.06 391 ASN A N 1
ATOM 3166 C CA . ASN A 1 391 ? 10.127 -8.355 -9.109 1.00 88.06 391 ASN A CA 1
ATOM 3167 C C . ASN A 1 391 ? 8.717 -7.871 -9.463 1.00 88.06 391 ASN A C 1
ATOM 3169 O O . ASN A 1 391 ? 8.214 -8.174 -10.542 1.00 88.06 391 ASN A O 1
ATOM 3173 N N . ARG A 1 392 ? 8.074 -7.084 -8.592 1.00 88.50 392 ARG A N 1
ATOM 3174 C CA . ARG A 1 392 ? 6.770 -6.474 -8.897 1.00 88.50 392 ARG A CA 1
ATOM 3175 C C . ARG A 1 392 ? 6.848 -5.490 -10.060 1.00 88.50 392 ARG A C 1
ATOM 3177 O O . ARG A 1 392 ? 5.977 -5.522 -10.926 1.00 88.50 392 ARG A O 1
ATOM 3184 N N . PHE A 1 393 ? 7.897 -4.670 -10.109 1.00 92.38 393 PHE A N 1
ATOM 3185 C CA . PHE A 1 393 ? 8.145 -3.783 -11.242 1.00 92.38 393 PHE A CA 1
ATOM 3186 C C . PHE A 1 393 ? 8.280 -4.582 -12.543 1.00 92.38 393 PHE A C 1
ATOM 3188 O O . PHE A 1 393 ? 7.553 -4.308 -13.493 1.00 92.38 393 PHE A O 1
ATOM 3195 N N . TYR A 1 394 ? 9.113 -5.626 -12.567 1.00 91.69 394 TYR A N 1
ATOM 3196 C CA . TYR A 1 394 ? 9.308 -6.471 -13.750 1.00 91.69 394 TYR A CA 1
ATOM 3197 C C . TYR A 1 394 ? 8.090 -7.318 -14.133 1.00 91.69 394 TYR A C 1
ATOM 3199 O O . TYR A 1 394 ? 7.964 -7.711 -15.290 1.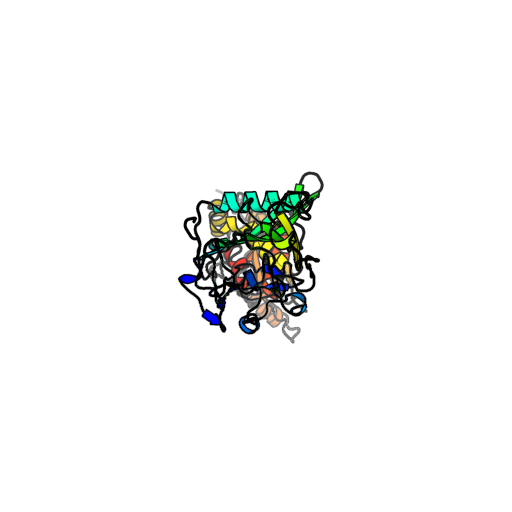00 91.69 394 TYR A O 1
ATOM 3207 N N . LYS A 1 395 ? 7.149 -7.583 -13.221 1.00 90.25 395 LYS A N 1
ATOM 3208 C CA . LYS A 1 395 ? 5.861 -8.187 -13.608 1.00 90.25 395 LYS A CA 1
ATOM 3209 C C . LYS A 1 395 ? 5.038 -7.253 -14.494 1.00 90.25 395 LYS A C 1
ATOM 3211 O O . LYS A 1 395 ? 4.346 -7.726 -15.393 1.00 90.25 395 LYS A O 1
ATOM 3216 N N . LEU A 1 396 ? 5.118 -5.945 -14.253 1.00 91.62 396 LEU A N 1
ATOM 3217 C CA . LEU A 1 396 ? 4.452 -4.937 -15.076 1.00 91.62 396 LEU A CA 1
ATOM 3218 C C . LEU A 1 396 ? 5.276 -4.610 -16.312 1.00 91.62 396 LEU A C 1
ATOM 3220 O O . LEU A 1 396 ? 4.775 -4.721 -17.422 1.00 91.62 396 LEU A O 1
ATOM 3224 N N . PHE A 1 397 ? 6.536 -4.248 -16.108 1.00 93.50 397 PHE A N 1
ATOM 3225 C CA . PHE A 1 397 ? 7.473 -3.780 -17.119 1.00 93.50 397 PHE A CA 1
ATOM 3226 C C . PHE A 1 397 ? 8.534 -4.851 -17.340 1.00 93.50 397 PHE A C 1
ATOM 3228 O O . PHE A 1 397 ? 9.674 -4.718 -16.906 1.00 93.50 397 PHE A O 1
ATOM 3235 N N . SER A 1 398 ? 8.129 -5.963 -17.950 1.00 89.50 398 SER A N 1
ATOM 3236 C CA . SER A 1 398 ? 9.007 -7.122 -18.091 1.00 89.50 398 SER A CA 1
ATOM 3237 C C . SER A 1 398 ? 10.232 -6.827 -18.942 1.00 89.50 398 SER A C 1
ATOM 3239 O O . SER A 1 398 ? 10.158 -6.114 -19.940 1.00 89.50 398 SER A O 1
ATOM 3241 N N . ASP A 1 399 ? 11.335 -7.454 -18.568 1.00 87.06 399 ASP A N 1
ATOM 3242 C CA . ASP A 1 399 ? 12.449 -7.708 -19.467 1.00 87.06 399 ASP A CA 1
ATOM 3243 C C . ASP A 1 399 ? 12.061 -8.895 -20.368 1.00 87.06 399 ASP A C 1
ATOM 3245 O O . ASP A 1 399 ? 11.739 -9.978 -19.867 1.00 87.06 399 ASP A O 1
ATOM 3249 N N . MET A 1 400 ? 12.031 -8.702 -21.691 1.00 86.50 400 MET A N 1
ATOM 3250 C CA . MET A 1 400 ? 11.705 -9.780 -22.640 1.00 86.50 400 MET A CA 1
ATOM 3251 C C . MET A 1 400 ? 12.879 -10.737 -22.902 1.00 86.50 400 MET A C 1
ATOM 3253 O O . MET A 1 400 ? 12.756 -11.681 -23.696 1.00 86.50 400 MET A O 1
ATOM 3257 N N . GLY A 1 401 ? 13.996 -10.513 -22.217 1.00 87.88 401 GLY A N 1
ATOM 3258 C CA . GLY A 1 401 ? 15.258 -11.196 -22.382 1.00 87.88 401 GLY A CA 1
ATOM 3259 C C . GLY A 1 401 ? 15.943 -10.823 -23.688 1.00 87.88 401 GLY A C 1
ATOM 3260 O O . GLY A 1 401 ? 15.436 -10.067 -24.522 1.00 87.88 401 GLY A O 1
ATOM 3261 N N . CYS A 1 402 ? 17.108 -11.428 -23.896 1.00 91.06 402 CYS A N 1
ATOM 3262 C CA . CYS A 1 402 ? 17.836 -11.250 -25.136 1.00 91.06 402 CYS A CA 1
ATOM 3263 C C . CYS A 1 402 ? 17.530 -12.349 -26.162 1.00 91.06 402 CYS A C 1
ATOM 3265 O O . CYS A 1 402 ? 17.150 -13.478 -25.836 1.00 91.06 402 CYS A O 1
ATOM 3267 N N . SER A 1 403 ? 17.720 -12.015 -27.433 1.00 88.69 403 SER A N 1
ATOM 3268 C CA . SER A 1 403 ? 17.664 -12.935 -28.557 1.00 88.69 403 SER A CA 1
ATOM 3269 C C . SER A 1 403 ? 18.956 -12.861 -29.356 1.00 88.69 403 SER A C 1
ATOM 3271 O O . SER A 1 403 ? 19.482 -11.793 -29.669 1.00 88.69 403 SER A O 1
ATOM 3273 N N . ASN A 1 404 ? 19.443 -14.031 -29.752 1.00 83.19 404 ASN A N 1
ATOM 3274 C CA . ASN A 1 404 ? 20.522 -14.141 -30.722 1.00 83.19 404 ASN A CA 1
ATOM 3275 C C . ASN A 1 404 ? 20.039 -13.820 -32.149 1.00 83.19 404 ASN A C 1
ATOM 3277 O O . ASN A 1 404 ? 20.852 -13.515 -33.020 1.00 83.19 404 ASN A O 1
ATOM 3281 N N . PHE A 1 405 ? 18.734 -13.857 -32.407 1.00 74.38 405 PHE A N 1
ATOM 3282 C CA . PHE A 1 405 ? 18.184 -13.534 -33.716 1.00 74.38 405 PHE A CA 1
ATOM 3283 C C . PHE A 1 405 ? 18.041 -12.024 -33.876 1.00 74.38 405 PHE A C 1
ATOM 3285 O O . PHE A 1 405 ? 17.275 -11.386 -33.156 1.00 74.38 405 PHE A O 1
ATOM 3292 N N . VAL A 1 406 ? 18.755 -11.459 -34.850 1.00 64.12 406 VAL A N 1
ATOM 3293 C CA . VAL A 1 406 ? 18.548 -10.072 -35.267 1.00 64.12 406 VAL A CA 1
ATOM 3294 C C . VAL A 1 406 ? 17.311 -10.044 -36.150 1.00 64.12 406 VAL A C 1
ATOM 3296 O O . VAL A 1 406 ? 17.341 -10.555 -37.270 1.00 64.12 406 VAL A O 1
ATOM 3299 N N . THR A 1 407 ? 16.223 -9.441 -35.674 1.00 60.28 407 THR A N 1
ATOM 3300 C CA . THR A 1 407 ? 15.094 -9.104 -36.547 1.00 60.28 407 THR A CA 1
ATOM 3301 C C . THR A 1 407 ? 15.585 -8.039 -37.525 1.00 60.28 407 THR A C 1
ATOM 3303 O O . THR A 1 407 ? 15.645 -6.852 -37.204 1.00 60.28 407 THR A O 1
ATOM 3306 N N . PHE A 1 408 ? 16.070 -8.477 -38.686 1.00 55.81 408 PHE A N 1
ATOM 3307 C CA . PHE A 1 408 ? 16.642 -7.590 -39.686 1.00 55.81 408 PHE A CA 1
ATOM 3308 C C . PHE A 1 408 ? 15.524 -6.755 -40.297 1.00 55.81 408 PHE A C 1
ATOM 3310 O O . PHE A 1 408 ? 14.595 -7.286 -40.902 1.00 55.81 408 PHE A O 1
ATOM 3317 N N . VAL A 1 409 ? 15.627 -5.437 -40.152 1.00 53.22 409 VAL A N 1
ATOM 3318 C CA . VAL A 1 409 ? 14.768 -4.504 -40.870 1.00 53.22 409 VAL A CA 1
ATOM 3319 C C . VAL A 1 409 ? 15.609 -3.888 -41.981 1.00 53.22 409 VAL A C 1
ATOM 3321 O O . VAL A 1 409 ? 16.514 -3.099 -41.690 1.00 53.22 409 VAL A O 1
ATOM 3324 N N . PRO A 1 410 ? 15.328 -4.194 -43.255 1.00 45.94 410 PRO A N 1
ATOM 3325 C CA . PRO A 1 410 ? 16.012 -3.544 -44.357 1.00 45.94 410 PRO A CA 1
ATOM 3326 C C . PRO A 1 410 ? 15.840 -2.019 -44.267 1.00 45.94 410 PRO A C 1
ATOM 3328 O O . PRO A 1 410 ? 14.723 -1.500 -44.150 1.00 45.94 410 PRO A O 1
ATOM 3331 N N . ARG A 1 411 ? 16.939 -1.260 -44.371 1.00 39.94 411 ARG A N 1
ATOM 3332 C CA . ARG A 1 411 ? 16.848 0.140 -44.816 1.00 39.94 411 ARG A CA 1
ATOM 3333 C C . ARG A 1 411 ? 16.250 0.075 -46.223 1.00 39.94 411 ARG A C 1
ATOM 3335 O O . ARG A 1 411 ? 16.900 -0.498 -47.078 1.00 39.94 411 ARG A O 1
ATOM 3342 N N . LYS A 1 412 ? 15.010 0.555 -46.410 1.00 41.31 412 LYS A N 1
ATOM 3343 C CA . LYS A 1 412 ? 14.288 0.687 -47.698 1.00 41.31 412 LYS A CA 1
ATOM 3344 C C . LYS A 1 412 ? 15.117 0.342 -48.952 1.00 41.31 412 LYS A C 1
ATOM 3346 O O . LYS A 1 412 ? 16.074 1.043 -49.262 1.00 41.31 412 LYS A O 1
ATOM 3351 N N . PHE A 1 413 ? 14.640 -0.643 -49.710 1.00 43.03 413 PHE A N 1
ATOM 3352 C CA . PHE A 1 413 ? 14.777 -0.632 -51.164 1.00 43.03 413 PHE A CA 1
ATOM 3353 C C . PHE A 1 413 ? 14.039 0.607 -51.694 1.00 43.03 413 PHE A C 1
ATOM 3355 O O . PHE A 1 413 ? 12.815 0.686 -51.579 1.00 43.03 413 PHE A O 1
ATOM 3362 N N . ASP A 1 414 ? 14.776 1.575 -52.229 1.00 38.91 414 ASP A N 1
ATOM 3363 C CA . ASP A 1 414 ? 14.237 2.607 -53.115 1.00 38.91 414 ASP A CA 1
ATOM 3364 C C . ASP A 1 414 ? 14.489 2.151 -54.565 1.00 38.91 414 ASP A C 1
ATOM 3366 O O . ASP A 1 414 ? 15.610 2.283 -55.037 1.00 38.91 414 ASP A O 1
ATOM 3370 N N . GLY A 1 415 ? 13.448 1.621 -55.234 1.00 39.53 415 GLY A N 1
ATOM 3371 C CA . GLY A 1 415 ? 13.335 1.424 -56.700 1.00 39.53 415 GLY A CA 1
ATOM 3372 C C . GLY A 1 415 ? 14.320 0.431 -57.348 1.00 39.53 415 GLY A C 1
ATOM 3373 O O . GLY A 1 415 ? 15.424 0.243 -56.875 1.00 39.53 415 GLY A O 1
ATOM 3374 N N . MET A 1 416 ? 14.030 -0.266 -58.445 1.00 31.38 416 MET A N 1
ATOM 3375 C CA . MET A 1 416 ? 13.003 -0.104 -59.471 1.00 31.38 416 MET A CA 1
ATOM 3376 C C . MET A 1 416 ? 12.878 -1.422 -60.264 1.00 31.38 416 MET A C 1
ATOM 3378 O O . MET A 1 416 ? 13.824 -2.208 -60.327 1.00 31.38 416 MET A O 1
ATOM 3382 N N . LEU A 1 417 ? 11.682 -1.611 -60.831 1.00 31.44 417 LEU A N 1
ATOM 3383 C CA . LEU A 1 417 ? 11.411 -2.376 -62.053 1.00 31.44 417 LEU A CA 1
ATOM 3384 C C . LEU A 1 417 ? 12.372 -2.027 -63.195 1.00 31.44 417 LEU A C 1
ATOM 3386 O O . LEU A 1 417 ? 12.753 -0.837 -63.274 1.00 31.44 417 LEU A O 1
#

Foldseek 3Di:
DAPPKDWQVVAFDDQPQKTKHDWDAALLFAFFAADGFGTWMDILQQKIFGHPVCSVCRPDQACVVVQVTWMAGLKGFAWRSVFFIKIKDKLAPCLQLDPVRPDDDDGPCSVVVQVVLFVVCCLLVVAPGWDWGMKMKMKTGQIFHPDPDTDSQQGAIKMKIKIKTFGWDADPNDTHTDQKIWIKMKIAGAPPRLRHAQDQPTRIWGFTHYPQTDTDPPCNDRVSSQQQPDQESSRDRRIYMGTRGMYHALSSNLSVVLSVLSCLLVDPLNVVLVVQADAAAFWQLLDDPQKDFDDFDDPVSQKTKIKGDPVNCVPRVVVRFKIKIWIWGADQDPDPDPVVRVVSRRRTGTDPQALRHMWIAPGDVVPVDVRRVVLNVSCNSQRVPDPSSNVSSCSNTNNPHHDNDRPDDDPDDDDDD

Organism: Biomphalaria glabrata (NCBI:txid6526)

InterPro domains:
  IPR003886 NIDO domain [PF06119] (39-199)
  IPR003886 NIDO domain [SM00539] (93-249)
  IPR051495 Epithelial Barrier and Cell Signaling Protein [PTHR13802] (21-408)